Protein AF-0000000067994512 (afdb_homodimer)

Radius of gyration: 26.09 Å; Cα contacts (8 Å, |Δi|>4): 686; chains: 2; bounding box: 95×65×53 Å

Secondary structure (DSSP, 8-state):
----HHHHHHHHHHHHHHHHHHHHHHHHHHS-HHHHHHHH--HHHHHHHTTHIIIIIIHHHHHHHHHHHHHHHHHHHHHHHHHT-SSHHHHHHHHHHHHHHHHS-HHHHHHIIIIIHHHHH-----HHHHHHHHHHHHHHHHHHHHHHHHHHHS-HHHHHHHHHTT--HHHHIIIIIHHHHHHHHHHHHHHHHHHHHHHGGGGGGS---GGG--HHHHHHHHTTSTT-TTHHHHHHHHHHHHHHHHHHHHHHHHHHHHHHHH--/----HHHHHHHHHHHHHHHHHHHHHHHHHHS-HHHHHHHHS-HHHHHHHTTHIIIIIIHHHHHHHHHHHHHHHHHHHHHHHHHT-SSHHHHHHHHHHHHHHHHS-HHHHHHIIIIIHHHHH-----HHHHHHHHHHHHHHHHHHHHHHHHHHHS-HHHHHHHHHTT--HHHHIIIIIHHHHHHHHHHHHHHHHHHHHHHGGGGGGS---GGG--HHHHHHHHTTSTT-TTHHHHHHHHHHHHHHHHHHHHHHHHHHHHHHHH--

Nearest PDB structures (foldseek):
  4ymw-assembly1_C  TM=8.940E-01  e=1.038E-11  Caldanaerobacter subterraneus subsp. tengcongensis MB4
  7cad-assembly1_A  TM=7.098E-01  e=3.291E-05  Mycolicibacterium smegmatis MC2 155
  4jbw-assembly2_I  TM=6.307E-01  e=5.824E-05  Escherichia coli K-12
  3puv-assembly1_G  TM=7.117E-01  e=3.681E-04  Escherichia coli K-12
  2r6g-assembly1_G  TM=6.477E-01  e=7.111E-04  Escherichia coli K-12

Structure (mmCIF, N/CA/C/O backbone):
data_AF-0000000067994512-model_v1
#
loop_
_entity.id
_entity.type
_entity.pdbx_description
1 polymer 'ABC transporter permease'
#
loop_
_atom_site.group_PDB
_atom_site.id
_atom_site.type_symbol
_atom_site.label_atom_id
_atom_site.label_alt_id
_atom_site.label_comp_id
_atom_site.label_asym_id
_atom_site.label_entity_id
_atom_site.label_seq_id
_atom_site.pdbx_PDB_ins_code
_atom_site.Cartn_x
_atom_site.Cartn_y
_atom_site.Cartn_z
_atom_site.occupancy
_atom_site.B_iso_or_equiv
_atom_site.auth_seq_id
_atom_site.auth_comp_id
_atom_site.auth_asym_id
_atom_site.auth_atom_id
_atom_site.pdbx_PDB_model_num
ATOM 1 N N . MET A 1 1 ? -49.166 21.059 10.89 1 45.05 1 MET A N 1
ATOM 2 C CA . MET A 1 1 ? -48.174 21.757 11.703 1 45.05 1 MET A CA 1
ATOM 3 C C . MET A 1 1 ? -46.771 21.563 11.136 1 45.05 1 MET A C 1
ATOM 5 O O . MET A 1 1 ? -46.361 20.435 10.855 1 45.05 1 MET A O 1
ATOM 9 N N . ALA A 1 2 ? -46.282 22.548 10.608 1 60.05 2 ALA A N 1
ATOM 10 C CA . ALA A 1 2 ? -44.949 22.599 10.014 1 60.05 2 ALA A CA 1
ATOM 11 C C . ALA A 1 2 ? -43.896 22.069 10.983 1 60.05 2 ALA A C 1
ATOM 13 O O . ALA A 1 2 ? -43.782 22.555 12.111 1 60.05 2 ALA A O 1
ATOM 14 N N . LEU A 1 3 ? -43.493 20.907 10.89 1 65.19 3 LEU A N 1
ATOM 15 C CA . LEU A 1 3 ? -42.517 20.304 11.791 1 65.19 3 LEU A CA 1
ATOM 16 C C . LEU A 1 3 ? -41.31 21.218 11.975 1 65.19 3 LEU A C 1
ATOM 18 O O . LEU A 1 3 ? -40.855 21.851 11.02 1 65.19 3 LEU A O 1
ATOM 22 N N . SER A 1 4 ? -40.989 21.595 13.183 1 68.87 4 SER A N 1
ATOM 23 C CA . SER A 1 4 ? -39.783 22.361 13.483 1 68.87 4 SER A CA 1
ATOM 24 C C . SER A 1 4 ? -38.541 21.677 12.923 1 68.87 4 SER A C 1
ATOM 26 O O . SER A 1 4 ? -38.571 20.487 12.604 1 68.87 4 SER A O 1
ATOM 28 N N . THR A 1 5 ? -37.577 22.361 12.587 1 73.08 5 THR A N 1
ATOM 29 C CA . THR A 1 5 ? -36.304 21.859 12.082 1 73.08 5 THR A CA 1
ATOM 30 C C . THR A 1 5 ? -35.771 20.74 12.972 1 73.08 5 THR A C 1
ATOM 32 O O . THR A 1 5 ? -35.215 19.757 12.477 1 73.08 5 THR A O 1
ATOM 35 N N . ARG A 1 6 ? -35.996 20.822 14.273 1 74.57 6 ARG A N 1
ATOM 36 C CA . ARG A 1 6 ? -35.551 19.804 15.218 1 74.57 6 ARG A CA 1
ATOM 37 C C . ARG A 1 6 ? -36.361 18.522 15.064 1 74.57 6 ARG A C 1
ATOM 39 O O . ARG A 1 6 ? -35.81 17.421 15.131 1 74.57 6 ARG A O 1
ATOM 46 N N . GLN A 1 7 ? -37.634 18.742 14.876 1 72.23 7 GLN A N 1
ATOM 47 C CA . GLN A 1 7 ? -38.504 17.584 14.703 1 72.23 7 GLN A CA 1
ATOM 48 C C . GLN A 1 7 ? -38.191 16.85 13.403 1 72.23 7 GLN A C 1
ATOM 50 O O . GLN A 1 7 ? -38.178 15.618 13.367 1 72.23 7 GLN A O 1
ATOM 55 N N . LYS A 1 8 ? -37.906 17.593 12.42 1 74.67 8 LYS A N 1
ATOM 56 C CA . LYS A 1 8 ? -37.549 16.998 11.135 1 74.67 8 LYS A CA 1
ATOM 57 C C . LYS A 1 8 ? -36.265 16.181 11.245 1 74.67 8 LYS A C 1
ATOM 59 O O . LYS A 1 8 ? -36.168 15.089 10.683 1 74.67 8 LYS A O 1
ATOM 64 N N . GLN A 1 9 ? -35.331 16.71 12.029 1 76.83 9 GLN A N 1
ATOM 65 C CA . GLN A 1 9 ? -34.071 16.003 12.233 1 76.83 9 GLN A CA 1
ATOM 66 C C . GLN A 1 9 ? -34.282 14.722 13.034 1 76.83 9 GLN A C 1
ATOM 68 O O . GLN A 1 9 ? -33.674 13.691 12.738 1 76.83 9 GLN A O 1
ATOM 73 N N . THR A 1 10 ? -35.158 14.791 13.948 1 78.26 10 THR A N 1
ATOM 74 C CA . THR A 1 10 ? -35.459 13.625 14.77 1 78.26 10 THR A CA 1
ATOM 75 C C . THR A 1 10 ? -36.17 12.553 13.948 1 78.26 10 THR A C 1
ATOM 77 O O . THR A 1 10 ? -35.851 11.367 14.056 1 78.26 10 THR A O 1
ATOM 80 N N . TYR A 1 11 ? -37.083 13.025 13.091 1 79.54 11 TYR A N 1
ATOM 81 C CA . TYR A 1 11 ? -37.801 12.077 12.246 1 79.54 11 TYR A CA 1
ATOM 82 C C . TYR A 1 11 ? -36.871 11.457 11.21 1 79.54 11 TYR A C 1
ATOM 84 O O . TYR A 1 11 ? -36.968 10.263 10.915 1 79.54 11 TYR A O 1
ATOM 92 N N . ALA A 1 12 ? -36.006 12.258 10.771 1 79.65 12 ALA A N 1
ATOM 93 C CA . ALA A 1 12 ? -35.024 11.742 9.821 1 79.65 12 ALA A CA 1
ATOM 94 C C . ALA A 1 12 ? -34.125 10.696 10.475 1 79.65 12 ALA A C 1
ATOM 96 O O . ALA A 1 12 ? -33.8 9.677 9.862 1 79.65 12 ALA A O 1
ATOM 97 N N . ARG A 1 13 ? -33.793 10.897 11.66 1 82.71 13 ARG A N 1
ATOM 98 C CA . ARG A 1 13 ? -32.978 9.941 12.402 1 82.71 13 ARG A CA 1
ATOM 99 C C . ARG A 1 13 ? -33.735 8.638 12.632 1 82.71 13 ARG A C 1
ATOM 101 O O . ARG A 1 13 ? -33.19 7.552 12.425 1 82.71 13 ARG A O 1
ATOM 108 N N . TYR A 1 14 ? -34.943 8.782 12.987 1 84.24 14 TYR A N 1
ATOM 109 C CA . TYR A 1 14 ? -35.744 7.587 13.226 1 84.24 14 TYR A CA 1
ATOM 110 C C . TYR A 1 14 ? -35.97 6.814 11.933 1 84.24 14 TYR A C 1
ATOM 112 O O . TYR A 1 14 ? -35.981 5.581 11.934 1 84.24 14 TYR A O 1
ATOM 120 N N . ALA A 1 15 ? -36.108 7.532 10.858 1 84.17 15 ALA A N 1
ATOM 121 C CA . ALA A 1 15 ? -36.266 6.884 9.558 1 84.17 15 ALA A CA 1
ATOM 122 C C . ALA A 1 15 ? -35.006 6.116 9.172 1 84.17 15 ALA A C 1
ATOM 124 O O . ALA A 1 15 ? -35.087 5.019 8.613 1 84.17 15 ALA A O 1
ATOM 125 N N . GLN A 1 16 ? -33.947 6.625 9.551 1 84.82 16 GLN A N 1
ATOM 126 C CA . GLN A 1 16 ? -32.686 5.959 9.242 1 84.82 16 GLN A CA 1
ATOM 127 C C . GLN A 1 16 ? -32.499 4.709 10.097 1 84.82 16 GLN A C 1
ATOM 129 O O . GLN A 1 16 ? -32.026 3.681 9.609 1 84.82 16 GLN A O 1
ATOM 134 N N . TYR A 1 17 ? -32.884 4.784 11.279 1 86.32 17 TYR A N 1
ATOM 135 C CA . TYR A 1 17 ? -32.846 3.604 12.135 1 86.32 17 TYR A CA 1
ATOM 136 C C . TYR A 1 17 ? -33.779 2.519 11.61 1 86.32 17 TYR A C 1
ATOM 138 O O . TYR A 1 17 ? -33.428 1.337 11.608 1 86.32 17 TYR A O 1
ATOM 146 N N . ALA A 1 18 ? -34.869 3.011 11.174 1 85.33 18 ALA A N 1
ATOM 147 C CA . ALA A 1 18 ? -35.834 2.06 10.629 1 85.33 18 ALA A CA 1
ATOM 148 C C . ALA A 1 18 ? -35.301 1.406 9.357 1 85.33 18 ALA A C 1
ATOM 150 O O . ALA A 1 18 ? -35.442 0.196 9.168 1 85.33 18 ALA A O 1
ATOM 151 N N . LEU A 1 19 ? -34.711 2.174 8.564 1 86.21 19 LEU A N 1
ATOM 152 C CA . LEU A 1 19 ? -34.133 1.646 7.333 1 86.21 19 LEU A CA 1
ATOM 153 C C . LEU A 1 19 ? -33.038 0.63 7.639 1 86.21 19 LEU A C 1
ATOM 155 O O . LEU A 1 19 ? -32.992 -0.441 7.03 1 86.21 19 LEU A O 1
ATOM 159 N N . LEU A 1 20 ? -32.212 0.871 8.539 1 86.41 20 LEU A N 1
ATOM 160 C CA . LEU A 1 20 ? -31.134 -0.034 8.923 1 86.41 20 LEU A CA 1
ATOM 161 C C . LEU A 1 20 ? -31.691 -1.326 9.51 1 86.41 20 LEU A C 1
ATOM 163 O O . LEU A 1 20 ? -31.18 -2.412 9.228 1 86.41 20 LEU A O 1
ATOM 167 N N . ALA A 1 21 ? -32.647 -1.128 10.331 1 85.87 21 ALA A N 1
ATOM 168 C CA . ALA A 1 21 ? -33.273 -2.304 10.93 1 85.87 21 ALA A CA 1
ATOM 169 C C . ALA A 1 21 ? -33.898 -3.197 9.862 1 85.87 21 ALA A C 1
ATOM 171 O O . ALA A 1 21 ? -33.782 -4.423 9.923 1 85.87 21 ALA A O 1
ATOM 172 N N . ILE A 1 22 ? -34.464 -2.571 8.882 1 87.29 22 ILE A N 1
ATOM 173 C CA . ILE A 1 22 ? -35.097 -3.318 7.801 1 87.29 22 ILE A CA 1
ATOM 174 C C . ILE A 1 22 ? -34.03 -4.031 6.972 1 87.29 22 ILE A C 1
ATOM 176 O O . ILE A 1 22 ? -34.171 -5.213 6.652 1 87.29 22 ILE A O 1
ATOM 180 N N . VAL A 1 23 ? -32.984 -3.302 6.679 1 85.52 23 VAL A N 1
ATOM 181 C CA . VAL A 1 23 ? -31.906 -3.892 5.893 1 85.52 23 VAL A CA 1
ATOM 182 C C . VAL A 1 23 ? -31.279 -5.052 6.663 1 85.52 23 VAL A C 1
ATOM 184 O O . VAL A 1 23 ? -31.042 -6.123 6.101 1 85.52 23 VAL A O 1
ATOM 187 N N . ALA A 1 24 ? -31.003 -4.856 7.878 1 84.9 24 ALA A N 1
ATOM 188 C CA . ALA A 1 24 ? -30.431 -5.908 8.715 1 84.9 24 ALA A CA 1
ATOM 189 C C . ALA A 1 24 ? -31.346 -7.127 8.766 1 84.9 24 ALA A C 1
ATOM 191 O O . ALA A 1 24 ? -30.883 -8.264 8.651 1 84.9 24 ALA A O 1
ATOM 192 N N . LEU A 1 25 ? -32.581 -6.841 8.927 1 85.5 25 LEU A N 1
ATOM 193 C CA . LEU A 1 25 ? -33.559 -7.922 8.978 1 85.5 25 LEU A CA 1
ATOM 194 C C . LEU A 1 25 ? -33.592 -8.687 7.66 1 85.5 25 LEU A C 1
ATOM 196 O O . LEU A 1 25 ? -33.647 -9.919 7.653 1 85.5 25 LEU A O 1
ATOM 200 N N . VAL A 1 26 ? -33.552 -7.997 6.598 1 86.08 26 VAL A N 1
ATOM 201 C CA . VAL A 1 26 ? -33.56 -8.633 5.284 1 86.08 26 VAL A CA 1
ATOM 202 C C . VAL A 1 26 ? -32.301 -9.481 5.113 1 86.08 26 VAL A C 1
ATOM 204 O O . VAL A 1 26 ? -32.372 -10.621 4.649 1 86.08 26 VAL A O 1
ATOM 207 N N . VAL A 1 27 ? -31.175 -8.977 5.471 1 83.16 27 VAL A N 1
ATOM 208 C CA . VAL A 1 27 ? -29.92 -9.714 5.357 1 83.16 27 VAL A CA 1
ATOM 209 C C . VAL A 1 27 ? -29.978 -10.97 6.223 1 83.16 27 VAL A C 1
ATOM 211 O O . VAL A 1 27 ? -29.605 -12.057 5.776 1 83.16 27 VAL A O 1
ATOM 214 N N . ILE A 1 28 ? -30.477 -10.816 7.405 1 84.17 28 ILE A N 1
ATOM 215 C CA . ILE A 1 28 ? -30.559 -11.93 8.343 1 84.17 28 ILE A CA 1
ATOM 216 C C . ILE A 1 28 ? -31.512 -12.993 7.799 1 84.17 28 ILE A C 1
ATOM 218 O O . ILE A 1 28 ? -31.239 -14.191 7.904 1 84.17 28 ILE A O 1
ATOM 222 N N . LEU A 1 29 ? -32.519 -12.507 7.124 1 85.84 29 LEU A N 1
ATOM 223 C CA . LEU A 1 29 ? -33.542 -13.428 6.642 1 85.84 29 LEU A CA 1
ATOM 224 C C . LEU A 1 29 ? -33.115 -14.077 5.33 1 85.84 29 LEU A C 1
ATOM 226 O O . LEU A 1 29 ? -33.487 -15.218 5.047 1 85.84 29 LEU A O 1
ATOM 230 N N . VAL A 1 30 ? -32.378 -13.434 4.579 1 85.36 30 VAL A N 1
ATOM 231 C CA . VAL A 1 30 ? -32.048 -13.919 3.243 1 85.36 30 VAL A CA 1
ATOM 232 C C . VAL A 1 30 ? -30.722 -14.676 3.282 1 85.36 30 VAL A C 1
ATOM 234 O O . VAL A 1 30 ? -30.484 -15.567 2.463 1 85.36 30 VAL A O 1
ATOM 237 N N . ALA A 1 31 ? -29.971 -14.384 4.281 1 81.88 31 ALA A N 1
ATOM 238 C CA . ALA A 1 31 ? -28.66 -15.024 4.348 1 81.88 31 ALA A CA 1
ATOM 239 C C . ALA A 1 31 ? -28.789 -16.503 4.703 1 81.88 31 ALA A C 1
ATOM 241 O O . ALA A 1 31 ? -29.602 -16.875 5.553 1 81.88 31 ALA A O 1
ATOM 242 N N . ASP A 1 32 ? -28.184 -17.387 3.897 1 86.5 32 ASP A N 1
ATOM 243 C CA . ASP A 1 32 ? -28.105 -18.809 4.219 1 86.5 32 ASP A CA 1
ATOM 244 C C . ASP A 1 32 ? -27.056 -19.069 5.298 1 86.5 32 ASP A C 1
ATOM 246 O O . ASP A 1 32 ? -25.924 -19.45 4.992 1 86.5 32 ASP A O 1
ATOM 250 N N . TRP A 1 33 ? -27.474 -18.94 6.553 1 86.83 33 TRP A N 1
ATOM 251 C CA . TRP A 1 33 ? -26.586 -18.985 7.711 1 86.83 33 TRP A CA 1
ATOM 252 C C . TRP A 1 33 ? -25.909 -20.347 7.825 1 86.83 33 TRP A C 1
ATOM 254 O O . TRP A 1 33 ? -24.759 -20.441 8.26 1 86.83 33 TRP A O 1
ATOM 264 N N . GLY A 1 34 ? -26.518 -21.367 7.514 1 87.35 34 GLY A N 1
ATOM 265 C CA . GLY A 1 34 ? -25.925 -22.695 7.524 1 87.35 34 GLY A CA 1
ATOM 266 C C . GLY A 1 34 ? -24.743 -22.828 6.583 1 87.35 34 GLY A C 1
ATOM 267 O O . GLY A 1 34 ? -23.666 -23.269 6.989 1 87.35 34 GLY A O 1
ATOM 268 N N . THR A 1 35 ? -25.021 -22.345 5.433 1 87.81 35 THR A N 1
ATOM 269 C CA . THR A 1 35 ? -23.959 -22.394 4.434 1 87.81 35 THR A CA 1
ATOM 270 C C . THR A 1 35 ? -22.792 -21.498 4.841 1 87.81 35 THR A C 1
ATOM 272 O O . THR A 1 35 ? -21.629 -21.875 4.684 1 87.81 35 THR A O 1
ATOM 275 N N . LEU A 1 36 ? -23.081 -20.393 5.345 1 88.7 36 LEU A N 1
ATOM 276 C CA . LEU A 1 36 ? -22.031 -19.479 5.781 1 88.7 36 LEU A CA 1
ATOM 277 C C . LEU A 1 36 ? -21.197 -20.101 6.896 1 88.7 36 LEU A C 1
ATOM 279 O O . LEU A 1 36 ? -19.967 -20.018 6.878 1 88.7 36 LEU A O 1
ATOM 283 N N . ARG A 1 37 ? -21.853 -20.668 7.818 1 90.12 37 ARG A N 1
ATOM 284 C CA . ARG A 1 37 ? -21.148 -21.33 8.91 1 90.12 37 ARG A CA 1
ATOM 285 C C . ARG A 1 37 ? -20.302 -22.489 8.393 1 90.12 37 ARG A C 1
ATOM 287 O O . ARG A 1 37 ? -19.13 -22.618 8.754 1 90.12 37 ARG A O 1
ATOM 294 N N . ASP A 1 38 ? -20.802 -23.231 7.53 1 91.93 38 ASP A N 1
ATOM 295 C CA . ASP A 1 38 ? -20.142 -24.438 7.042 1 91.93 38 ASP A CA 1
ATOM 296 C C . ASP A 1 38 ? -18.985 -24.092 6.109 1 91.93 38 ASP A C 1
ATOM 298 O O . ASP A 1 38 ? -17.954 -24.768 6.112 1 91.93 38 ASP A O 1
ATOM 302 N N . LYS A 1 39 ? -19.158 -22.992 5.441 1 92.62 39 LYS A N 1
ATOM 303 C CA . LYS A 1 39 ? -18.178 -22.716 4.395 1 92.62 39 LYS A CA 1
ATOM 304 C C . LYS A 1 39 ? -17.183 -21.648 4.841 1 92.62 39 LYS A C 1
ATOM 306 O O . LYS A 1 39 ? -16.069 -21.574 4.32 1 92.62 39 LYS A O 1
ATOM 311 N N . ALA A 1 40 ? -17.554 -20.842 5.806 1 93.42 40 ALA A N 1
ATOM 312 C CA . ALA A 1 40 ? -16.67 -19.73 6.147 1 93.42 40 ALA A CA 1
ATOM 313 C C . ALA A 1 40 ? -16.228 -19.808 7.606 1 93.42 40 ALA A C 1
ATOM 315 O O . ALA A 1 40 ? -15.196 -19.244 7.979 1 93.42 40 ALA A O 1
ATOM 316 N N . PHE A 1 41 ? -16.975 -20.543 8.441 1 95.65 41 PHE A N 1
ATOM 317 C CA . PHE A 1 41 ? -16.682 -20.563 9.869 1 95.65 41 PHE A CA 1
ATOM 318 C C . PHE A 1 41 ? -16.827 -21.972 10.432 1 95.65 41 PHE A C 1
ATOM 320 O O . PHE A 1 41 ? -17.436 -22.166 11.486 1 95.65 41 PHE A O 1
ATOM 327 N N . ASN A 1 42 ? -16.276 -22.944 9.716 1 95.98 42 ASN A N 1
ATOM 328 C CA . ASN A 1 42 ? -16.391 -24.339 10.129 1 95.98 42 ASN A CA 1
ATOM 329 C C . ASN A 1 42 ? -15.458 -24.657 11.294 1 95.98 42 ASN A C 1
ATOM 331 O O . ASN A 1 42 ? -14.236 -24.641 11.139 1 95.98 42 ASN A O 1
ATOM 335 N N . PRO A 1 43 ? -16.032 -24.999 12.448 1 95.53 43 PRO A N 1
ATOM 336 C CA . PRO A 1 43 ? -15.207 -25.214 13.639 1 95.53 43 PRO A CA 1
ATOM 337 C C . PRO A 1 43 ? -14.223 -26.371 13.475 1 95.53 43 PRO A C 1
ATOM 339 O O . PRO A 1 43 ? -13.118 -26.328 14.022 1 95.53 43 PRO A O 1
ATOM 342 N N . GLU A 1 44 ? -14.566 -27.387 12.777 1 96.05 44 GLU A N 1
ATOM 343 C CA . GLU A 1 44 ? -13.678 -28.524 12.553 1 96.05 44 GLU A CA 1
ATOM 344 C C . GLU A 1 44 ? -12.458 -28.118 11.73 1 96.05 44 GLU A C 1
ATOM 346 O O . GLU A 1 44 ? -11.335 -28.524 12.034 1 96.05 44 GLU A O 1
ATOM 351 N N . ILE A 1 45 ? -12.728 -27.328 10.742 1 96.2 45 ILE A N 1
ATOM 352 C CA . ILE A 1 45 ? -11.649 -26.861 9.879 1 96.2 45 ILE A CA 1
ATOM 353 C C . ILE A 1 45 ? -10.756 -25.89 10.648 1 96.2 45 ILE A C 1
ATOM 355 O O . ILE A 1 45 ? -9.534 -25.897 10.482 1 96.2 45 ILE A O 1
ATOM 359 N N . ILE A 1 46 ? -11.397 -25.056 11.484 1 97.34 46 ILE A N 1
ATOM 360 C CA . ILE A 1 46 ? -10.622 -24.151 12.326 1 97.34 46 ILE A CA 1
ATOM 361 C C . ILE A 1 46 ? -9.66 -24.954 13.198 1 97.34 46 ILE A C 1
ATOM 363 O O . ILE A 1 46 ? -8.473 -24.632 13.282 1 97.34 46 ILE A O 1
ATOM 367 N N . ALA A 1 47 ? -10.129 -25.975 13.794 1 97.08 47 ALA A N 1
ATOM 368 C CA . ALA A 1 47 ? -9.317 -26.802 14.684 1 97.08 47 ALA A CA 1
ATOM 369 C C . ALA A 1 47 ? -8.161 -27.45 13.927 1 97.08 47 ALA A C 1
ATOM 371 O O . ALA A 1 47 ? -7.067 -27.611 14.472 1 97.08 47 ALA A O 1
ATOM 372 N N . GLN A 1 48 ? -8.351 -27.779 12.686 1 96.09 48 GLN A N 1
ATOM 373 C CA . GLN A 1 48 ? -7.35 -28.444 11.86 1 96.09 48 GLN A CA 1
ATOM 374 C C . GLN A 1 48 ? -6.204 -27.497 11.514 1 96.09 48 GLN A C 1
ATOM 376 O O . GLN A 1 48 ? -5.12 -27.941 11.129 1 96.09 48 GLN A O 1
ATOM 381 N N . GLN A 1 49 ? -6.446 -26.192 11.601 1 96.65 49 GLN A N 1
ATOM 382 C CA . GLN A 1 49 ? -5.417 -25.218 11.252 1 96.65 49 GLN A CA 1
ATOM 383 C C . GLN A 1 49 ? -4.432 -25.023 12.401 1 96.65 49 GLN A C 1
ATOM 385 O O . GLN A 1 49 ? -3.345 -24.474 12.208 1 96.65 49 GLN A O 1
ATOM 390 N N . PHE A 1 50 ? -4.879 -25.466 13.636 1 97.29 50 PHE A N 1
ATOM 391 C CA . PHE A 1 50 ? -4.037 -25.284 14.813 1 97.29 50 PHE A CA 1
ATOM 392 C C . PHE A 1 50 ? -3.187 -26.523 15.067 1 97.29 50 PHE A C 1
ATOM 394 O O . PHE A 1 50 ? -3.607 -27.643 14.77 1 97.29 50 PHE A O 1
ATOM 401 N N . PRO A 1 51 ? -1.969 -26.262 15.561 1 97.67 51 PRO A N 1
ATOM 402 C CA . PRO A 1 51 ? -1.348 -25.005 15.986 1 97.67 51 PRO A CA 1
ATOM 403 C C . PRO A 1 51 ? -0.543 -24.338 14.872 1 97.67 51 PRO A C 1
ATOM 405 O O . PRO A 1 51 ? 0.075 -23.294 15.093 1 97.67 51 PRO A O 1
ATOM 408 N N . ASN A 1 52 ? -0.532 -24.908 13.697 1 97.91 52 ASN A N 1
ATOM 409 C CA . ASN A 1 52 ? 0.367 -24.514 12.617 1 97.91 52 ASN A CA 1
ATOM 410 C C . ASN A 1 52 ? 0.094 -23.086 12.154 1 97.91 52 ASN A C 1
ATOM 412 O O . ASN A 1 52 ? 1.01 -22.381 11.729 1 97.91 52 ASN A O 1
ATOM 416 N N . ILE A 1 53 ? -1.127 -22.659 12.283 1 98.37 53 ILE A N 1
ATOM 417 C CA . ILE A 1 53 ? -1.428 -21.307 11.826 1 98.37 53 ILE A CA 1
ATOM 418 C C . ILE A 1 53 ? -0.674 -20.293 12.684 1 98.37 53 ILE A C 1
ATOM 420 O O . ILE A 1 53 ? -0.27 -19.235 12.195 1 98.37 53 ILE A O 1
ATOM 424 N N . ILE A 1 54 ? -0.484 -20.625 13.917 1 98.49 54 ILE A N 1
ATOM 425 C CA . ILE A 1 54 ? 0.225 -19.729 14.824 1 98.49 54 ILE A CA 1
ATOM 426 C C . ILE A 1 54 ? 1.724 -20.013 14.763 1 98.49 54 ILE A C 1
ATOM 428 O O . ILE A 1 54 ? 2.523 -19.111 14.499 1 98.49 54 ILE A O 1
ATOM 432 N N . THR A 1 55 ? 2.127 -21.261 14.879 1 98.31 55 THR A N 1
ATOM 433 C CA . THR A 1 55 ? 3.523 -21.627 15.09 1 98.31 55 THR A CA 1
ATOM 434 C C . THR A 1 55 ? 4.308 -21.543 13.784 1 98.31 55 THR A C 1
ATOM 436 O O . THR A 1 55 ? 5.535 -21.421 13.798 1 98.31 55 THR A O 1
ATOM 439 N N . VAL A 1 56 ? 3.648 -21.593 12.682 1 98.38 56 VAL A N 1
ATOM 440 C CA . VAL A 1 56 ? 4.344 -21.561 11.4 1 98.38 56 VAL A CA 1
ATOM 441 C C . VAL A 1 56 ? 3.965 -20.293 10.638 1 98.38 56 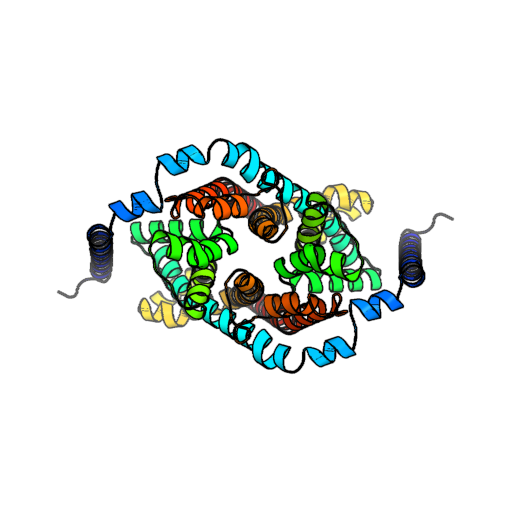VAL A C 1
ATOM 443 O O . VAL A 1 56 ? 4.792 -19.395 10.466 1 98.38 56 VAL A O 1
ATOM 446 N N . ALA A 1 57 ? 2.679 -20.164 10.321 1 98.6 57 ALA A N 1
ATOM 447 C CA . ALA A 1 57 ? 2.237 -19.11 9.41 1 98.6 57 ALA A CA 1
ATOM 448 C C . ALA A 1 57 ? 2.385 -17.734 10.052 1 98.6 57 ALA A C 1
ATOM 450 O O . ALA A 1 57 ? 3.003 -16.836 9.475 1 98.6 57 ALA A O 1
ATOM 451 N N . LEU A 1 58 ? 1.798 -17.574 11.247 1 98.79 58 LEU A N 1
ATOM 452 C CA . LEU A 1 58 ? 1.891 -16.288 11.929 1 98.79 58 LEU A CA 1
ATOM 453 C C . LEU A 1 58 ? 3.34 -15.958 12.273 1 98.79 58 LEU A C 1
ATOM 455 O O . LEU A 1 58 ? 3.783 -14.823 12.089 1 98.79 58 LEU A O 1
ATOM 459 N N . LYS A 1 59 ? 4.044 -16.918 12.756 1 98.6 59 LYS A N 1
ATOM 460 C CA . LYS A 1 59 ? 5.46 -16.756 13.075 1 98.6 59 LYS A CA 1
ATOM 461 C C . LYS A 1 59 ? 6.25 -16.297 11.853 1 98.6 59 LYS A C 1
ATOM 463 O O . LYS A 1 59 ? 7.009 -15.328 11.926 1 98.6 59 LYS A O 1
ATOM 468 N N . ASN A 1 60 ? 6.131 -16.947 10.752 1 98.57 60 ASN A N 1
ATOM 469 C CA . ASN A 1 60 ? 6.859 -16.596 9.536 1 98.57 60 ASN A CA 1
ATOM 470 C C . ASN A 1 60 ? 6.461 -15.215 9.024 1 98.57 60 ASN A C 1
ATOM 472 O O . ASN A 1 60 ? 7.294 -14.486 8.482 1 98.57 60 ASN A O 1
ATOM 476 N N . THR A 1 61 ? 5.176 -14.872 9.183 1 98.8 61 THR A N 1
ATOM 477 C CA . THR A 1 61 ? 4.731 -13.534 8.811 1 98.8 61 THR A CA 1
ATOM 478 C C . THR A 1 61 ? 5.498 -12.472 9.593 1 98.8 61 THR A C 1
ATOM 480 O O . THR A 1 61 ? 5.973 -11.491 9.016 1 98.8 61 THR A O 1
ATOM 483 N N . LEU A 1 62 ? 5.66 -12.684 10.864 1 98.78 62 LEU A N 1
ATOM 484 C CA . LEU A 1 62 ? 6.394 -11.75 11.709 1 98.78 62 LEU A CA 1
ATOM 485 C C . LEU A 1 62 ? 7.873 -11.727 11.338 1 98.78 62 LEU A C 1
ATOM 487 O O . LEU A 1 62 ? 8.494 -10.662 11.31 1 98.78 62 LEU A O 1
ATOM 491 N N . ILE A 1 63 ? 8.441 -12.864 11.031 1 98.69 63 ILE A N 1
ATOM 492 C CA . ILE A 1 63 ? 9.85 -12.965 10.667 1 98.69 63 ILE A CA 1
ATOM 493 C C . ILE A 1 63 ? 10.099 -12.22 9.357 1 98.69 63 ILE A C 1
ATOM 495 O O . ILE A 1 63 ? 11.032 -11.42 9.258 1 98.69 63 ILE A O 1
ATOM 499 N N . TYR A 1 64 ? 9.288 -12.489 8.353 1 98.67 64 TYR A N 1
ATOM 500 C CA . TYR A 1 64 ? 9.451 -11.842 7.056 1 98.67 64 TYR A CA 1
ATOM 501 C C . TYR A 1 64 ? 9.279 -10.332 7.173 1 98.67 64 TYR A C 1
ATOM 503 O O . TYR A 1 64 ? 10.013 -9.567 6.543 1 98.67 64 TYR A O 1
ATOM 511 N N . THR A 1 65 ? 8.311 -9.901 7.975 1 98.77 65 THR A N 1
ATOM 512 C CA . THR A 1 65 ? 8.107 -8.478 8.223 1 98.77 65 THR A CA 1
ATOM 513 C C . THR A 1 65 ? 9.34 -7.861 8.877 1 98.77 65 THR A C 1
ATOM 515 O O . THR A 1 65 ? 9.798 -6.793 8.465 1 98.77 65 THR A O 1
ATOM 518 N N . ALA A 1 66 ? 9.863 -8.55 9.844 1 98.72 66 ALA A N 1
ATOM 519 C CA . ALA A 1 66 ? 11.035 -8.061 10.566 1 98.72 66 ALA A CA 1
ATOM 520 C C . ALA A 1 66 ? 12.246 -7.964 9.642 1 98.72 66 ALA A C 1
ATOM 522 O O . ALA A 1 66 ? 13.019 -7.006 9.72 1 98.72 66 ALA A O 1
ATOM 523 N N . LEU A 1 67 ? 12.435 -8.922 8.813 1 98.63 67 LEU A N 1
ATOM 524 C CA . LEU A 1 67 ? 13.549 -8.925 7.871 1 98.63 67 LEU A CA 1
ATOM 525 C C . LEU A 1 67 ? 13.432 -7.765 6.887 1 98.63 67 LEU A C 1
ATOM 527 O O . LEU A 1 67 ? 14.406 -7.048 6.648 1 98.63 67 LEU A O 1
ATOM 531 N N . GLY A 1 68 ? 12.252 -7.622 6.325 1 98.59 68 GLY A N 1
ATOM 532 C CA . GLY A 1 68 ? 12.022 -6.495 5.434 1 98.59 68 GLY A CA 1
ATOM 533 C C . GLY A 1 68 ? 12.222 -5.151 6.109 1 98.59 68 GLY A C 1
ATOM 534 O O . GLY A 1 68 ? 12.811 -4.239 5.525 1 98.59 68 GLY A O 1
ATOM 535 N N . PHE A 1 69 ? 11.74 -5.085 7.335 1 98.75 69 PHE A N 1
ATOM 536 C CA . PHE A 1 69 ? 11.851 -3.83 8.07 1 98.75 69 PHE A CA 1
ATOM 537 C C . PHE A 1 69 ? 13.307 -3.523 8.399 1 98.75 69 PHE A C 1
ATOM 539 O O . PHE A 1 69 ? 13.732 -2.367 8.339 1 98.75 69 PHE A O 1
ATOM 546 N N . ALA A 1 70 ? 14.027 -4.536 8.786 1 98.68 70 ALA A N 1
ATOM 547 C CA . ALA A 1 70 ? 15.435 -4.346 9.124 1 98.68 70 ALA A CA 1
ATOM 548 C C . ALA A 1 70 ? 16.213 -3.782 7.939 1 98.68 70 ALA A C 1
ATOM 550 O O . ALA A 1 70 ? 16.931 -2.789 8.075 1 98.68 70 ALA A O 1
ATOM 551 N N . LEU A 1 71 ? 16.06 -4.355 6.821 1 98.69 71 LEU A N 1
ATOM 552 C CA . LEU A 1 71 ? 16.731 -3.843 5.632 1 98.69 71 LEU A CA 1
ATOM 553 C C . LEU A 1 71 ? 16.148 -2.497 5.216 1 98.69 71 LEU A C 1
ATOM 555 O O . LEU A 1 71 ? 16.884 -1.598 4.802 1 98.69 71 LEU A O 1
ATOM 559 N N . GLY A 1 72 ? 14.847 -2.396 5.279 1 98.71 72 GLY A N 1
ATOM 560 C CA . GLY A 1 72 ? 14.2 -1.135 4.955 1 98.71 72 GLY A CA 1
ATOM 561 C C . GLY A 1 72 ? 14.679 0.02 5.814 1 98.71 72 GLY A C 1
ATOM 562 O O . GLY A 1 72 ? 14.942 1.112 5.306 1 98.71 72 GLY A O 1
ATOM 563 N N . LEU A 1 73 ? 14.761 -0.229 7.068 1 98.51 73 LEU A N 1
ATOM 564 C CA . LEU A 1 73 ? 15.194 0.812 7.993 1 98.51 73 LEU A CA 1
ATOM 565 C C . LEU A 1 73 ? 16.65 1.193 7.741 1 98.51 73 LEU A C 1
ATOM 567 O O . LEU A 1 73 ? 16.982 2.378 7.665 1 98.51 73 LEU A O 1
ATOM 571 N N . THR A 1 74 ? 17.521 0.186 7.586 1 98.37 74 THR A N 1
ATOM 572 C CA . THR A 1 74 ? 18.935 0.443 7.339 1 98.37 74 THR A CA 1
ATOM 573 C C . THR A 1 74 ? 19.129 1.168 6.01 1 98.37 74 THR A C 1
ATOM 575 O O . THR A 1 74 ? 19.838 2.174 5.944 1 98.37 74 THR A O 1
ATOM 578 N N . GLY A 1 75 ? 18.481 0.678 4.988 1 98.37 75 GLY A N 1
ATOM 579 C CA . GLY A 1 75 ? 18.545 1.347 3.698 1 98.37 75 GLY A CA 1
ATOM 580 C C . GLY A 1 75 ? 17.898 2.719 3.704 1 98.37 75 GLY A C 1
ATOM 581 O O . GLY A 1 75 ? 18.391 3.647 3.06 1 98.37 75 GLY A O 1
ATOM 582 N N . GLY A 1 76 ? 16.77 2.832 4.442 1 98.53 76 GLY A N 1
ATOM 583 C CA . GLY A 1 76 ? 16.083 4.109 4.553 1 98.53 76 GLY A CA 1
ATOM 584 C C . GLY A 1 76 ? 16.929 5.188 5.201 1 98.53 76 GLY A C 1
ATOM 585 O O . GLY A 1 76 ? 16.896 6.346 4.782 1 98.53 76 GLY A O 1
ATOM 586 N N . VAL A 1 77 ? 17.687 4.83 6.186 1 96.92 77 VAL A N 1
ATOM 587 C CA . VAL A 1 77 ? 18.571 5.778 6.855 1 96.92 77 VAL A CA 1
ATOM 588 C C . VAL A 1 77 ? 19.636 6.271 5.877 1 96.92 77 VAL A C 1
ATOM 590 O O . VAL A 1 77 ? 19.884 7.475 5.775 1 96.92 77 VAL A O 1
ATOM 593 N N . VAL A 1 78 ? 20.207 5.362 5.128 1 96.28 78 VAL A N 1
ATOM 594 C CA . VAL A 1 78 ? 21.236 5.714 4.155 1 96.28 78 VAL A CA 1
ATOM 595 C C . VAL A 1 78 ? 20.654 6.656 3.104 1 96.28 78 VAL A C 1
ATOM 597 O O . VAL A 1 78 ? 21.243 7.697 2.8 1 96.28 78 VAL A O 1
ATOM 600 N N . LEU A 1 79 ? 19.489 6.384 2.621 1 97.69 79 LEU A N 1
ATOM 601 C CA . LEU A 1 79 ? 18.857 7.195 1.586 1 97.69 79 LEU A CA 1
ATOM 602 C C . LEU A 1 79 ? 18.489 8.573 2.125 1 97.69 79 LEU A C 1
ATOM 604 O O . LEU A 1 79 ? 18.649 9.579 1.429 1 97.69 79 LEU A O 1
ATOM 608 N N . ALA A 1 80 ? 17.999 8.59 3.35 1 96.92 80 ALA A N 1
ATOM 609 C CA . ALA A 1 80 ? 17.64 9.868 3.959 1 96.92 80 ALA A CA 1
ATOM 610 C C . ALA A 1 80 ? 18.863 10.771 4.099 1 96.92 80 ALA A C 1
ATOM 612 O O . ALA A 1 80 ? 18.796 11.967 3.805 1 96.92 80 ALA A O 1
ATOM 613 N N . LEU A 1 81 ? 19.986 10.208 4.539 1 91.82 81 LEU A N 1
ATOM 614 C CA . LEU A 1 81 ? 21.219 10.974 4.689 1 91.82 81 LEU A CA 1
ATOM 615 C C . LEU A 1 81 ? 21.728 11.456 3.335 1 91.82 81 LEU A C 1
ATOM 617 O O . LEU A 1 81 ? 22.245 12.57 3.222 1 91.82 81 LEU A O 1
ATOM 621 N N . MET A 1 82 ? 21.566 10.633 2.342 1 94.02 82 MET A N 1
ATOM 622 C CA . MET A 1 82 ? 21.965 11.033 0.996 1 94.02 82 MET A CA 1
ATOM 623 C C . MET A 1 82 ? 21.106 12.189 0.494 1 94.02 82 MET A C 1
ATOM 625 O O . MET A 1 82 ? 21.609 13.102 -0.163 1 94.02 82 MET A O 1
ATOM 629 N N . LYS A 1 83 ? 19.904 12.166 0.854 1 94.8 83 LYS A N 1
ATOM 630 C CA . LYS A 1 83 ? 18.972 13.187 0.384 1 94.8 83 LYS A CA 1
ATOM 631 C C . LYS A 1 83 ? 19.308 14.553 0.977 1 94.8 83 LYS A C 1
ATOM 633 O O . LYS A 1 83 ? 19.03 15.586 0.365 1 94.8 83 LYS A O 1
ATOM 638 N N . ILE A 1 84 ? 19.867 14.63 2.148 1 88.7 84 ILE A N 1
ATOM 639 C CA . ILE A 1 84 ? 20.129 15.914 2.789 1 88.7 84 ILE A CA 1
ATOM 640 C C . ILE A 1 84 ? 21.603 16.279 2.629 1 88.7 84 ILE A C 1
ATOM 642 O O . ILE A 1 84 ? 22.064 17.282 3.18 1 88.7 84 ILE A O 1
ATOM 646 N N . SER A 1 85 ? 22.351 15.48 1.887 1 87.89 85 SER A N 1
ATOM 647 C CA . SER A 1 85 ? 23.774 15.711 1.659 1 87.89 85 SER A CA 1
ATOM 648 C C . SER A 1 85 ? 24.004 16.969 0.829 1 87.89 85 SER A C 1
ATOM 650 O O . SER A 1 85 ? 23.161 17.342 0.01 1 87.89 85 SER A O 1
ATOM 652 N N . SER A 1 86 ? 25.146 17.646 1.051 1 87.82 86 SER A N 1
ATOM 653 C CA . SER A 1 86 ? 25.534 18.812 0.265 1 87.82 86 SER A CA 1
ATOM 654 C C . SER A 1 86 ? 26.068 18.404 -1.104 1 87.82 86 SER A C 1
ATOM 656 O O . SER A 1 86 ? 26.243 19.249 -1.985 1 87.82 86 SER A O 1
ATOM 658 N N . VAL A 1 87 ? 26.29 17.128 -1.275 1 90.15 87 VAL A N 1
ATOM 659 C CA . VAL A 1 87 ? 26.844 16.599 -2.517 1 90.15 87 VAL A CA 1
ATOM 660 C C . VAL A 1 87 ? 25.711 16.219 -3.468 1 90.15 87 VAL A C 1
ATOM 662 O O . VAL A 1 87 ? 24.947 15.291 -3.193 1 90.15 87 VAL A O 1
ATOM 665 N N . ALA A 1 88 ? 25.646 16.757 -4.566 1 92.61 88 ALA A N 1
ATOM 666 C CA . ALA A 1 88 ? 24.525 16.662 -5.498 1 92.61 88 ALA A CA 1
ATOM 667 C C . ALA A 1 88 ? 24.348 15.232 -5.999 1 92.61 88 ALA A C 1
ATOM 669 O O . ALA A 1 88 ? 23.227 14.721 -6.054 1 92.61 88 ALA A O 1
ATOM 670 N N . PRO A 1 89 ? 25.402 14.547 -6.363 1 93.43 89 PRO A N 1
ATOM 671 C CA . PRO A 1 89 ? 25.213 13.192 -6.884 1 93.43 89 PRO A CA 1
ATOM 672 C C . PRO A 1 89 ? 24.532 12.263 -5.882 1 93.43 89 PRO A C 1
ATOM 674 O O . PRO A 1 89 ? 23.773 11.373 -6.275 1 93.43 89 PRO A O 1
ATOM 677 N N . TYR A 1 90 ? 24.799 12.457 -4.593 1 94.02 90 TYR A N 1
ATOM 678 C CA . TYR A 1 90 ? 24.122 11.655 -3.58 1 94.02 90 TYR A CA 1
ATOM 679 C C . TYR A 1 90 ? 22.621 11.919 -3.589 1 94.02 90 TYR A C 1
ATOM 681 O O . TYR A 1 90 ? 21.82 10.983 -3.527 1 94.02 90 TYR A O 1
ATOM 689 N N . ARG A 1 91 ? 22.274 13.095 -3.739 1 95.84 91 ARG A N 1
ATOM 690 C CA . ARG A 1 91 ? 20.862 13.464 -3.763 1 95.84 91 ARG A CA 1
ATOM 691 C C . ARG A 1 91 ? 20.165 12.881 -4.987 1 95.84 91 ARG A C 1
ATOM 693 O O . ARG A 1 91 ? 19.047 12.371 -4.887 1 95.84 91 ARG A O 1
ATOM 700 N N . TRP A 1 92 ? 20.902 12.956 -6.058 1 96.04 92 TRP A N 1
ATOM 701 C CA . TRP A 1 92 ? 20.314 12.47 -7.303 1 96.04 92 TRP A CA 1
ATOM 702 C C . TRP A 1 92 ? 20.126 10.958 -7.262 1 96.04 92 TRP A C 1
ATOM 704 O O . TRP A 1 92 ? 19.103 10.441 -7.718 1 96.04 92 TRP A O 1
ATOM 714 N N . LEU A 1 93 ? 21.048 10.242 -6.74 1 95.58 93 LEU A N 1
ATOM 715 C CA . LEU A 1 93 ? 20.972 8.788 -6.658 1 95.58 93 LEU A CA 1
ATOM 716 C C . LEU A 1 93 ? 19.855 8.354 -5.715 1 95.58 93 LEU A C 1
ATOM 718 O O . LEU A 1 93 ? 19.108 7.421 -6.019 1 95.58 93 LEU A O 1
ATOM 722 N N . ALA A 1 94 ? 19.771 9.053 -4.61 1 97.3 94 ALA A N 1
ATOM 723 C CA . ALA A 1 94 ? 18.71 8.748 -3.654 1 97.3 94 ALA A CA 1
ATOM 724 C C . ALA A 1 94 ? 17.334 9.01 -4.26 1 97.3 94 ALA A C 1
ATOM 726 O O . ALA A 1 94 ? 16.414 8.205 -4.098 1 97.3 94 ALA A O 1
ATOM 727 N N . SER A 1 95 ? 17.258 10.058 -4.994 1 97.14 95 SER A N 1
ATOM 728 C CA . SER A 1 95 ? 15.989 10.4 -5.629 1 97.14 95 SER A CA 1
ATOM 729 C C . SER A 1 95 ? 15.592 9.357 -6.668 1 97.14 95 SER A C 1
ATOM 731 O O . SER A 1 95 ? 14.424 8.974 -6.756 1 97.14 95 SER A O 1
ATOM 733 N N . LEU A 1 96 ? 16.543 8.947 -7.403 1 97.07 96 LEU A N 1
ATOM 734 C CA . LEU A 1 96 ? 16.285 7.938 -8.425 1 97.07 96 LEU A CA 1
ATOM 735 C C . LEU A 1 96 ? 15.819 6.631 -7.792 1 97.07 96 LEU A C 1
ATOM 737 O O . LEU A 1 96 ? 14.847 6.027 -8.251 1 97.07 96 LEU A O 1
ATOM 741 N N . TYR A 1 97 ? 16.543 6.223 -6.789 1 97.85 97 TYR A N 1
ATOM 742 C CA . TYR A 1 97 ? 16.172 5.004 -6.079 1 97.85 97 TYR A CA 1
ATOM 743 C C . TYR A 1 97 ? 14.756 5.106 -5.524 1 97.85 97 TYR A C 1
ATOM 745 O O . TYR A 1 97 ? 13.944 4.196 -5.707 1 97.85 97 TYR A O 1
ATOM 753 N N . ILE A 1 98 ? 14.454 6.182 -4.843 1 97.97 98 ILE A N 1
ATOM 754 C CA . ILE A 1 98 ? 13.182 6.375 -4.157 1 97.97 98 ILE A CA 1
ATOM 755 C C . ILE A 1 98 ? 12.048 6.429 -5.178 1 97.97 98 ILE A C 1
ATOM 757 O O . ILE A 1 98 ? 11.022 5.764 -5.012 1 97.97 98 ILE A O 1
ATOM 761 N N . GLU A 1 99 ? 12.271 7.13 -6.268 1 96.68 99 GLU A N 1
ATOM 762 C CA . GLU A 1 99 ? 11.24 7.238 -7.296 1 96.68 99 GLU A CA 1
ATOM 763 C C . GLU A 1 99 ? 10.993 5.894 -7.975 1 96.68 99 GLU A C 1
ATOM 765 O O . GLU A 1 99 ? 9.852 5.553 -8.292 1 96.68 99 GLU A O 1
ATOM 770 N N . LEU A 1 100 ? 12.009 5.163 -8.129 1 98 100 LEU A N 1
ATOM 771 C CA . LEU A 1 100 ? 11.905 3.862 -8.78 1 98 100 LEU A CA 1
ATOM 772 C C . LEU A 1 100 ? 11.107 2.886 -7.922 1 98 100 LEU A C 1
ATOM 774 O O . LEU A 1 100 ? 10.09 2.349 -8.367 1 98 100 LEU A O 1
ATOM 778 N N . PHE A 1 101 ? 11.462 2.76 -6.674 1 98.34 101 PHE A N 1
ATOM 779 C CA . PHE A 1 101 ? 10.896 1.699 -5.85 1 98.34 101 PHE A CA 1
ATOM 780 C C . PHE A 1 101 ? 9.549 2.119 -5.274 1 98.34 101 PHE A C 1
ATOM 782 O O . PHE A 1 101 ? 8.719 1.271 -4.941 1 98.34 101 PHE A O 1
ATOM 789 N N . ARG A 1 102 ? 9.29 3.39 -5.161 1 97.09 102 ARG A N 1
ATOM 790 C CA . ARG A 1 102 ? 7.965 3.839 -4.745 1 97.09 102 ARG A CA 1
ATOM 791 C C . ARG A 1 102 ? 6.99 3.83 -5.918 1 97.09 102 ARG A C 1
ATOM 793 O O . ARG A 1 102 ? 5.775 3.894 -5.722 1 97.09 102 ARG A O 1
ATOM 800 N N . GLY A 1 103 ? 7.59 3.792 -7.133 1 97.62 103 GLY A N 1
ATOM 801 C CA . GLY A 1 103 ? 6.742 3.813 -8.314 1 97.62 103 GLY A CA 1
ATOM 802 C C . GLY A 1 103 ? 6.402 2.428 -8.83 1 97.62 103 GLY A C 1
ATOM 803 O O . GLY A 1 103 ? 5.495 2.27 -9.649 1 97.62 103 GLY A O 1
ATOM 804 N N . LEU A 1 104 ? 7.046 1.386 -8.314 1 98.46 104 LEU A N 1
ATOM 805 C CA . LEU A 1 104 ? 6.861 0.011 -8.766 1 98.46 104 LEU A CA 1
ATOM 806 C C . LEU A 1 104 ? 5.972 -0.764 -7.799 1 98.46 104 LEU A C 1
ATOM 808 O O . LEU A 1 104 ? 6.033 -0.551 -6.586 1 98.46 104 LEU A O 1
ATOM 812 N N . PRO A 1 105 ? 5.146 -1.658 -8.324 1 98.18 105 PRO A N 1
ATOM 813 C CA . PRO A 1 105 ? 4.486 -2.596 -7.413 1 98.18 105 PRO A CA 1
ATOM 814 C C . PRO A 1 105 ? 5.473 -3.502 -6.681 1 98.18 105 PRO A C 1
ATOM 816 O O . PRO A 1 105 ? 6.424 -4.003 -7.287 1 98.18 105 PRO A O 1
ATOM 819 N N . ALA A 1 106 ? 5.253 -3.711 -5.441 1 98.02 106 ALA A N 1
ATOM 820 C CA . ALA A 1 106 ? 6.097 -4.63 -4.681 1 98.02 106 ALA A CA 1
ATOM 821 C C . ALA A 1 106 ? 6.098 -6.02 -5.311 1 98.02 106 ALA A C 1
ATOM 823 O O . ALA A 1 106 ? 7.112 -6.721 -5.281 1 98.02 106 ALA A O 1
ATOM 824 N N . LEU A 1 107 ? 4.951 -6.406 -5.881 1 98.05 107 LEU A N 1
ATOM 825 C CA . LEU A 1 107 ? 4.839 -7.723 -6.5 1 98.05 107 LEU A CA 1
ATOM 826 C C . LEU A 1 107 ? 5.843 -7.876 -7.637 1 98.05 107 LEU A C 1
ATOM 828 O O . LEU A 1 107 ? 6.415 -8.952 -7.825 1 98.05 107 LEU A O 1
ATOM 832 N N . LEU A 1 108 ? 6.041 -6.817 -8.391 1 97.87 108 LEU A N 1
ATOM 833 C CA . LEU A 1 108 ? 6.997 -6.855 -9.492 1 97.87 108 LEU A CA 1
ATOM 834 C C . LEU A 1 108 ? 8.409 -7.114 -8.976 1 97.87 108 LEU A C 1
ATOM 836 O O . LEU A 1 108 ? 9.176 -7.852 -9.599 1 97.87 108 LEU A O 1
ATOM 840 N N . VAL A 1 109 ? 8.737 -6.565 -7.867 1 97.87 109 VAL A N 1
ATOM 841 C CA . VAL A 1 109 ? 10.05 -6.744 -7.256 1 97.87 109 VAL A CA 1
ATOM 842 C C . VAL A 1 109 ? 10.197 -8.18 -6.758 1 97.87 109 VAL A C 1
ATOM 844 O O . VAL A 1 109 ? 11.257 -8.791 -6.911 1 97.87 109 VAL A O 1
ATOM 847 N N . PHE A 1 110 ? 9.149 -8.729 -6.23 1 97.29 110 PHE A N 1
ATOM 848 C CA . PHE A 1 110 ? 9.157 -10.121 -5.799 1 97.29 110 PHE A CA 1
ATOM 849 C C . PHE A 1 110 ? 9.374 -11.054 -6.984 1 97.29 110 PHE A C 1
ATOM 851 O O . PHE A 1 110 ? 10.112 -12.036 -6.882 1 97.29 110 PHE A O 1
ATOM 858 N N . ILE A 1 111 ? 8.728 -10.774 -8.073 1 96.62 111 ILE A N 1
ATOM 859 C CA . ILE A 1 111 ? 8.884 -11.602 -9.264 1 96.62 111 ILE A CA 1
ATOM 860 C C . ILE A 1 111 ? 10.314 -11.49 -9.788 1 96.62 111 ILE A C 1
ATOM 862 O O . ILE A 1 111 ? 10.903 -12.484 -10.219 1 96.62 111 ILE A O 1
ATOM 866 N N . ALA A 1 112 ? 10.867 -10.302 -9.744 1 96.56 112 ALA A N 1
ATOM 867 C CA . ALA A 1 112 ? 12.244 -10.106 -10.192 1 96.56 112 ALA A CA 1
ATOM 868 C C . ALA A 1 112 ? 13.212 -10.962 -9.38 1 96.56 112 ALA A C 1
ATOM 870 O O . ALA A 1 112 ? 14.027 -11.694 -9.946 1 96.56 112 ALA A O 1
ATOM 871 N N . PHE A 1 113 ? 13.094 -10.973 -8.134 1 95.9 113 PHE A N 1
ATOM 872 C CA . PHE A 1 113 ? 14.039 -11.671 -7.271 1 95.9 113 PHE A CA 1
ATOM 873 C C . PHE A 1 113 ? 13.71 -13.157 -7.199 1 95.9 113 PHE A C 1
ATOM 875 O O . PHE A 1 113 ? 14.605 -13.99 -7.042 1 95.9 113 PHE A O 1
ATOM 882 N N . GLY A 1 114 ? 12.475 -13.469 -7.289 1 93.55 114 GLY A N 1
ATOM 883 C CA . GLY A 1 114 ? 12.057 -14.855 -7.157 1 93.55 114 GLY A CA 1
ATOM 884 C C . GLY A 1 114 ? 12.224 -15.652 -8.437 1 93.55 114 GLY A C 1
ATOM 885 O O . GLY A 1 114 ? 12.479 -16.858 -8.395 1 93.55 114 GLY A O 1
ATOM 886 N N . TYR A 1 115 ? 12.082 -14.996 -9.576 1 92.63 115 TYR A N 1
ATOM 887 C CA . TYR A 1 115 ? 12.085 -15.703 -10.852 1 92.63 115 TYR A CA 1
ATOM 888 C C . TYR A 1 115 ? 13.032 -15.037 -11.843 1 92.63 115 TYR A C 1
ATOM 890 O O . TYR A 1 115 ? 13.901 -15.695 -12.419 1 92.63 115 TYR A O 1
ATOM 898 N N . GLY A 1 116 ? 12.963 -13.753 -11.982 1 92.84 116 GLY A N 1
ATOM 899 C CA . GLY A 1 116 ? 13.693 -13.032 -13.012 1 92.84 116 GLY A CA 1
ATOM 900 C C . GLY A 1 116 ? 15.199 -13.169 -12.882 1 92.84 116 GLY A C 1
ATOM 901 O O . GLY A 1 116 ? 15.867 -13.635 -13.807 1 92.84 116 GLY A O 1
ATOM 902 N N . ILE A 1 117 ? 15.696 -12.874 -11.756 1 92.84 117 ILE A N 1
ATOM 903 C CA . ILE A 1 117 ? 17.135 -12.858 -11.52 1 92.84 117 ILE A CA 1
ATOM 904 C C . ILE A 1 117 ? 17.679 -14.285 -11.55 1 92.84 117 ILE A C 1
ATOM 906 O O . ILE A 1 117 ? 18.681 -14.56 -12.215 1 92.84 117 ILE A O 1
ATOM 910 N N . PRO A 1 118 ? 16.996 -15.194 -10.902 1 91.67 118 PRO A N 1
ATOM 911 C CA . PRO A 1 118 ? 17.468 -16.577 -11 1 91.67 118 PRO A CA 1
ATOM 912 C C . PRO A 1 118 ? 17.496 -17.09 -12.438 1 91.67 118 PRO A C 1
ATOM 914 O O . PRO A 1 118 ? 18.457 -17.75 -12.843 1 91.67 118 PRO A O 1
ATOM 917 N N . LEU A 1 119 ? 16.511 -16.808 -13.221 1 87.9 119 LEU A N 1
ATOM 918 C CA . LEU A 1 119 ? 16.427 -17.281 -14.599 1 87.9 119 LEU A CA 1
ATOM 919 C C . LEU A 1 119 ? 17.462 -16.585 -15.476 1 87.9 119 LEU A C 1
ATOM 921 O O . LEU A 1 119 ? 18.094 -17.222 -16.322 1 87.9 119 LEU A O 1
ATOM 925 N N . ALA A 1 120 ? 17.676 -15.328 -15.245 1 88.22 120 ALA A N 1
ATOM 926 C CA . ALA A 1 120 ? 18.528 -14.525 -16.118 1 88.22 120 ALA A CA 1
ATOM 927 C C . ALA A 1 120 ? 20.002 -14.717 -15.774 1 88.22 120 ALA A C 1
ATOM 929 O O . ALA A 1 120 ? 20.857 -14.731 -16.663 1 88.22 120 ALA A O 1
ATOM 930 N N . PHE A 1 121 ? 20.291 -14.932 -14.441 1 89.65 121 PHE A N 1
ATOM 931 C CA . PHE A 1 121 ? 21.688 -14.884 -14.027 1 89.65 121 PHE A CA 1
ATOM 932 C C . PHE A 1 121 ? 22.09 -16.178 -13.329 1 89.65 121 PHE A C 1
ATOM 934 O O . PHE A 1 121 ? 23.243 -16.338 -12.922 1 89.65 121 PHE A O 1
ATOM 941 N N . GLY A 1 122 ? 21.12 -17.08 -13.085 1 88.04 122 GLY A N 1
ATOM 942 C CA . GLY A 1 122 ? 21.42 -18.342 -12.427 1 88.04 122 GLY A CA 1
ATOM 943 C C . GLY A 1 122 ? 21.685 -18.192 -10.941 1 88.04 122 GLY A C 1
ATOM 944 O O . GLY A 1 122 ? 22.383 -19.013 -10.343 1 88.04 122 GLY A O 1
ATOM 945 N N . LEU A 1 123 ? 21.28 -17.117 -10.414 1 88.35 123 LEU A N 1
ATOM 946 C CA . LEU A 1 123 ? 21.472 -16.828 -8.997 1 88.35 123 LEU A CA 1
ATOM 947 C C . LEU A 1 123 ? 20.232 -17.203 -8.192 1 88.35 123 LEU A C 1
ATOM 949 O O . LEU A 1 123 ? 19.181 -16.575 -8.335 1 88.35 123 LEU A O 1
ATOM 953 N N . ARG A 1 124 ? 20.368 -18.289 -7.43 1 87.75 124 ARG A N 1
ATOM 954 C CA . ARG A 1 124 ? 19.258 -18.668 -6.563 1 87.75 124 ARG A CA 1
ATOM 955 C C . ARG A 1 124 ? 19.565 -18.341 -5.105 1 87.75 124 ARG A C 1
ATOM 957 O O . ARG A 1 124 ? 20.565 -18.809 -4.556 1 87.75 124 ARG A O 1
ATOM 964 N N . LEU A 1 125 ? 18.775 -17.514 -4.61 1 90.52 125 LEU A N 1
ATOM 965 C CA . LEU A 1 125 ? 18.884 -17.139 -3.205 1 90.52 125 LEU A CA 1
ATOM 966 C C . LEU A 1 125 ? 17.867 -17.897 -2.359 1 90.52 125 LEU A C 1
ATOM 968 O O . LEU A 1 125 ? 16.85 -18.365 -2.875 1 90.52 125 LEU A O 1
ATOM 972 N N . ASN A 1 126 ? 18.224 -18.112 -1.151 1 93.91 126 ASN A N 1
ATOM 973 C CA . ASN A 1 126 ? 17.198 -18.714 -0.307 1 93.91 126 ASN A CA 1
ATOM 974 C C . ASN A 1 126 ? 16.014 -17.771 -0.106 1 93.91 126 ASN A C 1
ATOM 976 O O . ASN A 1 126 ? 16.127 -16.567 -0.341 1 93.91 126 ASN A O 1
ATOM 980 N N . ASN A 1 127 ? 14.921 -18.281 0.401 1 94.51 127 ASN A N 1
ATOM 981 C CA . ASN A 1 127 ? 13.667 -17.536 0.45 1 94.51 127 ASN A CA 1
ATOM 982 C C . ASN A 1 127 ? 13.736 -16.388 1.453 1 94.51 127 ASN A C 1
ATOM 984 O O . ASN A 1 127 ? 13.162 -15.322 1.224 1 94.51 127 ASN A O 1
ATOM 988 N N . TYR A 1 128 ? 14.451 -16.542 2.561 1 96.37 128 TYR A N 1
ATOM 989 C CA . TYR A 1 128 ? 14.558 -15.487 3.563 1 96.37 128 TYR A CA 1
ATOM 990 C C . TYR A 1 128 ? 15.266 -14.264 2.992 1 96.37 128 TYR A C 1
ATOM 992 O O . TYR A 1 128 ? 14.827 -13.131 3.201 1 96.37 128 TYR A O 1
ATOM 1000 N N . VAL A 1 129 ? 16.302 -14.527 2.248 1 96.92 129 VAL A N 1
ATOM 1001 C CA . VAL A 1 129 ? 17.071 -13.44 1.651 1 96.92 129 VAL A CA 1
ATOM 1002 C C . VAL A 1 129 ? 16.251 -12.77 0.551 1 96.92 129 VAL A C 1
ATOM 1004 O O . VAL A 1 129 ? 16.248 -11.543 0.431 1 96.92 129 VAL A O 1
ATOM 1007 N N . THR A 1 130 ? 15.583 -13.603 -0.232 1 97.2 130 THR A N 1
ATOM 1008 C CA . THR A 1 130 ? 14.746 -13.072 -1.302 1 97.2 130 THR A CA 1
ATOM 1009 C C . THR A 1 130 ? 13.678 -12.138 -0.74 1 97.2 130 THR A C 1
ATOM 1011 O O . THR A 1 130 ? 13.48 -11.033 -1.25 1 97.2 130 THR A O 1
ATOM 1014 N N . VAL A 1 131 ? 13.018 -12.556 0.332 1 97.73 131 VAL A N 1
ATOM 1015 C CA . VAL A 1 131 ? 11.969 -11.762 0.963 1 97.73 131 VAL A CA 1
ATOM 1016 C C . VAL A 1 131 ? 12.57 -10.489 1.556 1 97.73 131 VAL A C 1
ATOM 1018 O O . VAL A 1 131 ? 12.016 -9.399 1.391 1 97.73 131 VAL A O 1
ATOM 1021 N N . MET A 1 132 ? 13.683 -10.635 2.213 1 98.4 132 MET A N 1
ATOM 1022 C CA . MET A 1 132 ? 14.372 -9.496 2.814 1 98.4 132 MET A CA 1
ATOM 1023 C C . MET A 1 132 ? 14.704 -8.443 1.762 1 98.4 132 MET A C 1
ATOM 1025 O O . MET A 1 132 ? 14.429 -7.258 1.955 1 98.4 132 MET A O 1
ATOM 1029 N N . LEU A 1 133 ? 15.217 -8.898 0.658 1 98.09 133 LEU A N 1
ATOM 1030 C CA . LEU A 1 133 ? 15.635 -7.973 -0.39 1 98.09 133 LEU A CA 1
ATOM 1031 C C . LEU A 1 133 ? 14.425 -7.345 -1.074 1 98.09 133 LEU A C 1
ATOM 1033 O O . LEU A 1 133 ? 14.37 -6.125 -1.25 1 98.09 133 LEU A O 1
ATOM 1037 N N . ALA A 1 134 ? 13.449 -8.156 -1.454 1 98.03 134 ALA A N 1
ATOM 1038 C CA . ALA A 1 134 ? 12.283 -7.648 -2.173 1 98.03 134 ALA A CA 1
ATOM 1039 C C . ALA A 1 134 ? 11.495 -6.663 -1.313 1 98.03 134 ALA A C 1
ATOM 1041 O O . ALA A 1 134 ? 11.214 -5.542 -1.743 1 98.03 134 ALA A O 1
ATOM 1042 N N . LEU A 1 135 ? 11.17 -7.018 -0.07 1 98.33 135 LEU A N 1
ATOM 1043 C CA . LEU A 1 135 ? 10.43 -6.153 0.841 1 98.33 135 LEU A CA 1
ATOM 1044 C C . LEU A 1 135 ? 11.293 -4.984 1.303 1 98.33 135 LEU A C 1
ATOM 1046 O O . LEU A 1 135 ? 10.822 -3.846 1.369 1 98.33 135 LEU A O 1
ATOM 1050 N N . GLY A 1 136 ? 12.493 -5.328 1.607 1 98.66 136 GLY A N 1
ATOM 1051 C CA . GLY A 1 136 ? 13.384 -4.334 2.183 1 98.66 136 GLY A CA 1
ATOM 1052 C C . GLY A 1 136 ? 13.732 -3.215 1.221 1 98.66 136 GLY A C 1
ATOM 1053 O O . GLY A 1 136 ? 13.802 -2.049 1.616 1 98.66 136 GLY A O 1
ATOM 1054 N N . MET A 1 137 ? 13.965 -3.522 -0.002 1 98.52 137 MET A N 1
ATOM 1055 C CA . MET A 1 137 ? 14.327 -2.505 -0.985 1 98.52 137 MET A CA 1
ATOM 1056 C C . MET A 1 137 ? 13.169 -1.543 -1.224 1 98.52 137 MET A C 1
ATOM 1058 O O . MET A 1 137 ? 13.375 -0.333 -1.336 1 98.52 137 MET A O 1
ATOM 1062 N N . VAL A 1 138 ? 11.995 -2.109 -1.292 1 98.51 138 VAL A N 1
ATOM 1063 C CA . VAL A 1 138 ? 10.817 -1.263 -1.458 1 98.51 138 VAL A CA 1
ATOM 1064 C C . VAL A 1 138 ? 10.605 -0.42 -0.202 1 98.51 138 VAL A C 1
ATOM 1066 O O . VAL A 1 138 ? 10.413 0.795 -0.288 1 98.51 138 VAL A O 1
ATOM 1069 N N . SER A 1 139 ? 10.701 -1.026 0.915 1 98.69 139 SER A N 1
ATOM 1070 C CA . SER A 1 139 ? 10.49 -0.345 2.188 1 98.69 139 SER A CA 1
ATOM 1071 C C . SER A 1 139 ? 11.535 0.742 2.415 1 98.69 139 SER A C 1
ATOM 1073 O O . SER A 1 139 ? 11.238 1.782 3.006 1 98.69 139 SER A O 1
ATOM 1075 N N . ALA A 1 140 ? 12.746 0.511 1.973 1 98.83 140 ALA A N 1
ATOM 1076 C CA . ALA A 1 140 ? 13.813 1.494 2.141 1 98.83 140 ALA A CA 1
ATOM 1077 C C . ALA A 1 140 ? 13.445 2.821 1.483 1 98.83 140 ALA A C 1
ATOM 1079 O O . ALA A 1 140 ? 13.743 3.891 2.019 1 98.83 140 ALA A O 1
ATOM 1080 N N . ALA A 1 141 ? 12.876 2.743 0.347 1 98.58 141 ALA A N 1
ATOM 1081 C CA . ALA A 1 141 ? 12.454 3.953 -0.353 1 98.58 141 ALA A CA 1
ATOM 1082 C C . ALA A 1 141 ? 11.425 4.729 0.465 1 98.58 141 ALA A C 1
ATOM 1084 O O . ALA A 1 141 ? 11.543 5.946 0.629 1 98.58 141 ALA A O 1
ATOM 1085 N N . TYR A 1 142 ? 10.509 4.046 1.032 1 98.09 142 TYR A N 1
ATOM 1086 C CA . TYR A 1 142 ? 9.463 4.687 1.821 1 98.09 142 TYR A CA 1
ATOM 1087 C C . TYR A 1 142 ? 10.023 5.229 3.131 1 98.09 142 TYR A C 1
ATOM 1089 O O . TYR A 1 142 ? 9.764 6.378 3.496 1 98.09 142 TYR A O 1
ATOM 1097 N N . ILE A 1 143 ? 10.792 4.454 3.772 1 98.54 143 ILE A N 1
ATOM 1098 C CA . ILE A 1 143 ? 11.353 4.86 5.056 1 98.54 143 ILE A CA 1
ATOM 1099 C C . ILE A 1 143 ? 12.329 6.016 4.85 1 98.54 143 ILE A C 1
ATOM 1101 O O . ILE A 1 143 ? 12.384 6.942 5.662 1 98.54 143 ILE A O 1
ATOM 1105 N N . GLY A 1 144 ? 13.109 5.968 3.778 1 98.32 144 GLY A N 1
ATOM 1106 C CA . GLY A 1 144 ? 14.001 7.075 3.468 1 98.32 144 GLY A CA 1
ATOM 1107 C C . GLY A 1 144 ? 13.281 8.406 3.351 1 98.32 144 GLY A C 1
ATOM 1108 O O . GLY A 1 144 ? 13.743 9.416 3.885 1 98.32 144 GLY A O 1
ATOM 1109 N N . GLU A 1 145 ? 12.212 8.389 2.7 1 96.55 145 GLU A N 1
ATOM 1110 C CA . GLU A 1 145 ? 11.42 9.605 2.544 1 96.55 145 GLU A CA 1
ATOM 1111 C C . GLU A 1 145 ? 10.839 10.061 3.879 1 96.55 145 GLU A C 1
ATOM 1113 O O . GLU A 1 145 ? 10.761 11.261 4.151 1 96.55 145 GLU A O 1
ATOM 1118 N N . VAL A 1 146 ? 10.387 9.142 4.699 1 97.4 146 VAL A N 1
ATOM 1119 C CA . VAL A 1 146 ? 9.813 9.433 6.009 1 97.4 146 VAL A CA 1
ATOM 1120 C C . VAL A 1 146 ? 10.875 10.057 6.912 1 97.4 146 VAL A C 1
ATOM 1122 O O . VAL A 1 146 ? 10.617 11.059 7.584 1 97.4 146 VAL A O 1
ATOM 1125 N N . LEU A 1 147 ? 12.008 9.469 6.852 1 97.4 147 LEU A N 1
ATOM 1126 C CA . LEU A 1 147 ? 13.098 9.964 7.686 1 97.4 147 LEU A CA 1
ATOM 1127 C C . LEU A 1 147 ? 13.56 11.339 7.215 1 97.4 147 LEU A C 1
ATOM 1129 O O . LEU A 1 147 ? 13.785 12.236 8.031 1 97.4 147 LEU A O 1
ATOM 1133 N N . ARG A 1 148 ? 13.705 11.491 5.957 1 96.02 148 ARG A N 1
ATOM 1134 C CA . ARG A 1 148 ? 14.077 12.793 5.412 1 96.02 148 ARG A CA 1
ATOM 1135 C C . ARG A 1 148 ? 13.066 13.863 5.812 1 96.02 148 ARG A C 1
ATOM 1137 O O . ARG A 1 148 ? 13.445 14.941 6.275 1 96.02 148 ARG A O 1
ATOM 1144 N N . ALA A 1 149 ? 11.825 13.572 5.621 1 94.02 149 ALA A N 1
ATOM 1145 C CA . ALA A 1 149 ? 10.761 14.51 5.968 1 94.02 149 ALA A CA 1
ATOM 1146 C C . ALA A 1 149 ? 10.771 14.825 7.461 1 94.02 149 ALA A C 1
ATOM 1148 O O . ALA A 1 149 ? 10.508 15.96 7.864 1 94.02 149 ALA A O 1
ATOM 1149 N N . GLY A 1 150 ? 11 13.809 8.282 1 94.32 150 GLY A N 1
ATOM 1150 C CA . GLY A 1 150 ? 11.086 14.005 9.72 1 94.32 150 GLY A CA 1
ATOM 1151 C C . GLY A 1 150 ? 12.212 14.936 10.129 1 94.32 150 GLY A C 1
ATOM 1152 O O . GLY A 1 150 ? 12.029 15.8 10.989 1 94.32 150 GLY A O 1
ATOM 1153 N N . LEU A 1 151 ? 13.317 14.831 9.545 1 92.57 151 LEU A N 1
ATOM 1154 C CA . LEU A 1 151 ? 14.462 15.689 9.832 1 92.57 151 LEU A CA 1
ATOM 1155 C C . LEU A 1 151 ? 14.187 17.125 9.399 1 92.57 151 LEU A C 1
ATOM 1157 O O . LEU A 1 151 ? 14.535 18.07 10.112 1 92.57 151 LEU A O 1
ATOM 1161 N N . GLU A 1 152 ? 13.552 17.243 8.3 1 92.17 152 GLU A N 1
ATOM 1162 C CA . GLU A 1 152 ? 13.268 18.565 7.75 1 92.17 152 GLU A CA 1
ATOM 1163 C C . GLU A 1 152 ? 12.137 19.249 8.513 1 92.17 152 GLU A C 1
ATOM 1165 O O . GLU A 1 152 ? 11.988 20.47 8.448 1 92.17 152 GLU A O 1
ATOM 1170 N N . ALA A 1 153 ? 11.376 18.437 9.135 1 91.72 153 ALA A N 1
ATOM 1171 C CA . ALA A 1 153 ? 10.227 18.98 9.855 1 91.72 153 ALA A CA 1
ATOM 1172 C C . ALA A 1 153 ? 10.662 19.662 11.148 1 91.72 153 ALA A C 1
ATOM 1174 O O . ALA A 1 153 ? 9.899 20.428 11.741 1 91.72 153 ALA A O 1
ATOM 1175 N N . VAL A 1 154 ? 11.873 19.443 11.637 1 92.54 154 VAL A N 1
ATOM 1176 C CA . VAL A 1 154 ? 12.393 20.121 12.82 1 92.54 154 VAL A CA 1
ATOM 1177 C C . VAL A 1 154 ? 12.734 21.569 12.478 1 92.54 154 VAL A C 1
ATOM 1179 O O . VAL A 1 154 ? 13.508 21.829 11.553 1 92.54 154 VAL A O 1
ATOM 1182 N N . PRO A 1 155 ? 12.193 22.496 13.206 1 93.06 155 PRO A N 1
ATOM 1183 C CA . PRO A 1 155 ? 12.456 23.905 12.903 1 93.06 155 PRO A CA 1
ATOM 1184 C C . PRO A 1 155 ? 13.945 24.245 12.925 1 93.06 155 PRO A C 1
ATOM 1186 O O . PRO A 1 155 ? 14.674 23.785 13.807 1 93.06 155 PRO A O 1
ATOM 1189 N N . LYS A 1 156 ? 14.365 25.009 12.077 1 91.28 156 LYS A N 1
ATOM 1190 C CA . LYS A 1 156 ? 15.766 25.394 11.938 1 91.28 156 LYS A CA 1
ATOM 1191 C C . LYS A 1 156 ? 16.254 26.146 13.173 1 91.28 156 LYS A C 1
ATOM 1193 O O . LYS A 1 156 ? 17.437 26.09 13.514 1 91.28 156 LYS A O 1
ATOM 1198 N N . GLY A 1 157 ? 15.306 26.806 13.755 1 92.78 157 GLY A N 1
ATOM 1199 C CA . GLY A 1 157 ? 15.631 27.559 14.955 1 92.78 157 GLY A CA 1
ATOM 1200 C C . GLY A 1 157 ? 16.21 26.698 16.062 1 92.78 157 GLY A C 1
ATOM 1201 O O . GLY A 1 157 ? 17.036 27.163 16.85 1 92.78 157 GLY A O 1
ATOM 1202 N N . GLN A 1 158 ? 15.815 25.482 16.077 1 93.99 158 GLN A N 1
ATOM 1203 C CA . GLN A 1 158 ? 16.324 24.558 17.086 1 93.99 158 GLN A CA 1
ATOM 1204 C C . GLN A 1 158 ? 17.811 24.285 16.881 1 93.99 158 GLN A C 1
ATOM 1206 O O . GLN A 1 158 ? 18.579 24.247 17.845 1 93.99 158 GLN A O 1
ATOM 1211 N N . TYR A 1 159 ? 18.172 24.073 15.688 1 91.62 159 TYR A N 1
ATOM 1212 C CA . TYR A 1 159 ? 19.573 23.852 15.349 1 91.62 159 TYR A CA 1
ATOM 1213 C C . TYR A 1 159 ? 20.403 25.102 15.617 1 91.62 159 TYR A C 1
ATOM 1215 O O . TYR A 1 159 ? 21.474 25.026 16.224 1 91.62 159 TYR A O 1
ATOM 1223 N N . GLU A 1 160 ? 19.899 26.245 15.196 1 94.19 160 GLU A N 1
ATOM 1224 C CA . GLU A 1 160 ? 20.59 27.517 15.387 1 94.19 160 GLU A CA 1
ATOM 1225 C C . GLU A 1 160 ? 20.762 27.834 16.87 1 94.19 160 GLU A C 1
ATOM 1227 O O . GLU A 1 160 ? 21.82 28.306 17.29 1 94.19 160 GLU A O 1
ATOM 1232 N N . ALA A 1 161 ? 19.719 27.563 17.539 1 95.82 161 ALA A N 1
ATOM 1233 C CA . ALA A 1 161 ? 19.78 27.803 18.979 1 95.82 161 ALA A CA 1
ATOM 1234 C C . ALA A 1 161 ? 20.825 26.909 19.64 1 95.82 161 ALA A C 1
ATOM 1236 O O . ALA A 1 161 ? 21.592 27.365 20.492 1 95.82 161 ALA A O 1
ATOM 1237 N N . ALA A 1 162 ? 20.883 25.668 19.266 1 94.7 162 ALA A N 1
ATOM 1238 C CA . ALA A 1 162 ? 21.852 24.723 19.816 1 94.7 162 ALA A CA 1
ATOM 1239 C C . ALA A 1 162 ? 23.279 25.132 19.464 1 94.7 162 ALA A C 1
ATOM 1241 O O . ALA A 1 162 ? 24.174 25.078 20.311 1 94.7 162 ALA A O 1
ATOM 1242 N N . ARG A 1 163 ? 23.483 25.593 18.301 1 92.82 163 ARG A N 1
ATOM 1243 C CA . ARG A 1 163 ? 24.802 26.026 17.85 1 92.82 163 ARG A CA 1
ATOM 1244 C C . ARG A 1 163 ? 25.226 27.312 18.551 1 92.82 163 ARG A C 1
ATOM 1246 O O . ARG A 1 163 ? 26.409 27.508 18.839 1 92.82 163 ARG A O 1
ATOM 1253 N N . SER A 1 164 ? 24.342 28.195 18.779 1 95.58 164 SER A N 1
ATOM 1254 C CA . SER A 1 164 ? 24.619 29.455 19.46 1 95.58 164 SER A CA 1
ATOM 1255 C C . SER A 1 164 ? 25.018 29.221 20.914 1 95.58 164 SER A C 1
ATOM 1257 O O . SER A 1 164 ? 25.704 30.05 21.515 1 95.58 164 SER A O 1
ATOM 1259 N N . LEU A 1 165 ? 24.595 28.122 21.479 1 95.69 165 LEU A N 1
ATOM 1260 C CA . LEU A 1 165 ? 24.924 27.764 22.854 1 95.69 165 LEU A CA 1
ATOM 1261 C C . LEU A 1 165 ? 26.263 27.036 22.921 1 95.69 165 LEU A C 1
ATOM 1263 O O . LEU A 1 165 ? 26.651 26.539 23.98 1 95.69 165 LEU A O 1
ATOM 1267 N N . GLY A 1 166 ? 26.928 26.896 21.721 1 93.68 166 GLY A N 1
ATOM 1268 C CA . GLY A 1 166 ? 28.285 26.373 21.723 1 93.68 166 GLY A CA 1
ATOM 1269 C C . GLY A 1 166 ? 28.36 24.907 21.341 1 93.68 166 GLY A C 1
ATOM 1270 O O . GLY A 1 166 ? 29.435 24.306 21.373 1 93.68 166 GLY A O 1
ATOM 1271 N N . MET A 1 167 ? 27.267 24.337 20.977 1 93.37 167 MET A N 1
ATOM 1272 C CA . MET A 1 167 ? 27.29 22.929 20.589 1 93.37 167 MET A CA 1
ATOM 1273 C C . MET A 1 167 ? 27.945 22.751 19.224 1 93.37 167 MET A C 1
ATOM 1275 O O . MET A 1 167 ? 27.757 23.576 18.328 1 93.37 167 MET A O 1
ATOM 1279 N N . SER A 1 168 ? 28.702 21.666 19.186 1 91.86 168 SER A N 1
ATOM 1280 C CA . SER A 1 168 ? 29.218 21.283 17.876 1 91.86 168 SER A CA 1
ATOM 1281 C C . SER A 1 168 ? 28.107 20.752 16.977 1 91.86 168 SER A C 1
ATOM 1283 O O . SER A 1 168 ? 27 20.479 17.445 1 91.86 168 SER A O 1
ATOM 1285 N N . HIS A 1 169 ? 28.332 20.677 15.733 1 87.56 169 HIS A N 1
ATOM 1286 C CA . HIS A 1 169 ? 27.361 20.163 14.774 1 87.56 169 HIS A CA 1
ATOM 1287 C C . HIS A 1 169 ? 26.871 18.776 15.176 1 87.56 169 HIS A C 1
ATOM 1289 O O . HIS A 1 169 ? 25.664 18.53 15.225 1 87.56 169 HIS A O 1
ATOM 1295 N N . THR A 1 170 ? 27.78 17.927 15.456 1 89.62 170 THR A N 1
ATOM 1296 C CA . THR A 1 170 ? 27.453 16.545 15.788 1 89.62 170 THR A CA 1
ATOM 1297 C C . THR A 1 170 ? 26.646 16.476 17.081 1 89.62 170 THR A C 1
ATOM 1299 O O . THR A 1 170 ? 25.679 15.717 17.175 1 89.62 170 THR A O 1
ATOM 1302 N N . ARG A 1 171 ? 27.016 17.293 18.013 1 92.56 171 ARG A N 1
ATOM 1303 C CA . ARG A 1 171 ? 26.298 17.299 19.283 1 92.56 171 ARG A CA 1
ATOM 1304 C C . ARG A 1 171 ? 24.88 17.831 19.108 1 92.56 171 ARG A C 1
ATOM 1306 O O . ARG A 1 171 ? 23.931 17.284 19.673 1 92.56 171 ARG A O 1
ATOM 1313 N N . ALA A 1 172 ? 24.775 18.921 18.332 1 94.05 172 ALA A N 1
ATOM 1314 C CA . ALA A 1 172 ? 23.46 19.494 18.052 1 94.05 172 ALA A CA 1
ATOM 1315 C C . ALA A 1 172 ? 22.568 18.49 17.327 1 94.05 172 ALA A C 1
ATOM 1317 O O . ALA A 1 172 ? 21.388 18.349 17.656 1 94.05 172 ALA A O 1
ATOM 1318 N N . MET A 1 173 ? 23.152 17.754 16.419 1 90.13 173 MET A N 1
ATOM 1319 C CA . MET A 1 173 ? 22.396 16.778 15.639 1 90.13 173 MET A CA 1
ATOM 1320 C C . MET A 1 173 ? 21.94 15.616 16.515 1 90.13 173 MET A C 1
ATOM 1322 O O . MET A 1 173 ? 20.766 15.241 16.494 1 90.13 173 MET A O 1
ATOM 1326 N N . VAL A 1 174 ? 22.77 15.08 17.294 1 93.09 174 VAL A N 1
ATOM 1327 C CA . VAL A 1 174 ? 22.522 13.845 18.03 1 93.09 174 VAL A CA 1
ATOM 1328 C C . VAL A 1 174 ? 21.652 14.136 19.251 1 93.09 174 VAL A C 1
ATOM 1330 O O . VAL A 1 174 ? 20.806 13.322 19.627 1 93.09 174 VAL A O 1
ATOM 1333 N N . THR A 1 175 ? 21.741 15.346 19.837 1 94.49 175 THR A N 1
ATOM 1334 C CA . THR A 1 175 ? 21.093 15.588 21.121 1 94.49 175 THR A CA 1
ATOM 1335 C C . THR A 1 175 ? 19.814 16.4 20.937 1 94.49 175 THR A C 1
ATOM 1337 O O . THR A 1 175 ? 18.917 16.356 21.782 1 94.49 175 THR A O 1
ATOM 1340 N N . VAL A 1 176 ? 19.706 17.133 19.851 1 94.54 176 VAL A N 1
ATOM 1341 C CA . VAL A 1 176 ? 18.564 18.032 19.718 1 94.54 176 VAL A CA 1
ATOM 1342 C C . VAL A 1 176 ? 17.723 17.622 18.511 1 94.54 176 VAL A C 1
ATOM 1344 O O . VAL A 1 176 ? 16.546 17.282 18.654 1 94.54 176 VAL A O 1
ATOM 1347 N N . ILE A 1 177 ? 18.328 17.503 17.363 1 93.62 177 ILE A N 1
ATOM 1348 C CA . ILE A 1 177 ? 17.587 17.362 16.114 1 93.62 177 ILE A CA 1
ATOM 1349 C C . ILE A 1 177 ? 17.095 15.925 15.966 1 93.62 177 ILE A C 1
ATOM 1351 O O . ILE A 1 177 ? 15.904 15.689 15.747 1 93.62 177 ILE A O 1
ATOM 1355 N N . ILE A 1 178 ? 17.939 14.978 16.148 1 93.09 178 ILE A N 1
ATOM 1356 C CA . ILE A 1 178 ? 17.623 13.578 15.884 1 93.09 178 ILE A CA 1
ATOM 1357 C C . ILE A 1 178 ? 16.526 13.109 16.836 1 93.09 178 ILE A C 1
ATOM 1359 O O . ILE A 1 178 ? 15.545 12.495 16.409 1 93.09 178 ILE A O 1
ATOM 1363 N N . PRO A 1 179 ? 16.633 13.428 18.095 1 93.99 179 PRO A N 1
ATOM 1364 C CA . PRO A 1 179 ? 15.56 13.007 18.999 1 93.99 179 PRO A CA 1
ATOM 1365 C C . PRO A 1 179 ? 14.206 13.606 18.626 1 93.99 179 PRO A C 1
ATOM 1367 O O . PRO A 1 179 ? 13.18 12.927 18.719 1 93.99 179 PRO A O 1
ATOM 1370 N N . GLN A 1 180 ? 14.142 14.836 18.188 1 94.65 180 GLN A N 1
ATOM 1371 C CA . GLN A 1 180 ? 12.9 15.485 17.778 1 94.65 180 GLN A CA 1
ATOM 1372 C C . GLN A 1 180 ? 12.365 14.879 16.484 1 94.65 180 GLN A C 1
ATOM 1374 O O . GLN A 1 180 ? 11.163 14.631 16.359 1 94.65 180 GLN A O 1
ATOM 1379 N N . ALA A 1 181 ? 13.275 14.632 15.622 1 94.49 181 ALA A N 1
ATOM 1380 C CA . ALA A 1 181 ? 12.898 14.017 14.352 1 94.49 181 ALA A CA 1
ATOM 1381 C C . ALA A 1 181 ? 12.316 12.623 14.57 1 94.49 181 ALA A C 1
ATOM 1383 O O . ALA A 1 181 ? 11.367 12.226 13.89 1 94.49 181 ALA A O 1
ATOM 1384 N N . PHE A 1 182 ? 12.857 11.907 15.482 1 93.4 182 PHE A N 1
ATOM 1385 C CA . PHE A 1 182 ? 12.413 10.55 15.776 1 93.4 182 PHE A CA 1
ATOM 1386 C C . PHE A 1 182 ? 10.962 10.543 16.243 1 93.4 182 PHE A C 1
ATOM 1388 O O . PHE A 1 182 ? 10.187 9.663 15.863 1 93.4 182 PHE A O 1
ATOM 1395 N N . ARG A 1 183 ? 10.613 11.439 17.027 1 92.94 183 ARG A N 1
ATOM 1396 C CA . ARG A 1 183 ? 9.241 11.532 17.516 1 92.94 183 ARG A CA 1
ATOM 1397 C C . ARG A 1 183 ? 8.274 11.844 16.379 1 92.94 183 ARG A C 1
ATOM 1399 O O . ARG A 1 183 ? 7.152 11.334 16.353 1 92.94 183 ARG A O 1
ATOM 1406 N N . ILE A 1 184 ? 8.773 12.61 15.492 1 94.01 184 ILE A N 1
ATOM 1407 C CA . ILE A 1 184 ? 7.946 13.007 14.357 1 94.01 184 ILE A CA 1
ATOM 1408 C C . ILE A 1 184 ? 7.734 11.812 13.431 1 94.01 184 ILE A C 1
ATOM 1410 O O . ILE A 1 184 ? 6.655 11.649 12.856 1 94.01 184 ILE A O 1
ATOM 1414 N N . VAL A 1 185 ? 8.694 10.912 13.3 1 96.55 185 VAL A N 1
ATOM 1415 C CA . VAL A 1 185 ? 8.647 9.875 12.274 1 96.55 185 VAL A CA 1
ATOM 1416 C C . VAL A 1 185 ? 8.064 8.592 12.862 1 96.55 185 VAL A C 1
ATOM 1418 O O . VAL A 1 185 ? 7.734 7.659 12.127 1 96.55 185 VAL A O 1
ATOM 1421 N N . LEU A 1 186 ? 7.869 8.516 14.129 1 95.75 186 LEU A N 1
ATOM 1422 C CA . LEU A 1 186 ? 7.444 7.283 14.784 1 95.75 186 LEU A CA 1
ATOM 1423 C C . LEU A 1 186 ? 6.096 6.817 14.243 1 95.75 186 LEU A C 1
ATOM 1425 O O . LEU A 1 186 ? 5.937 5.648 13.885 1 95.75 186 LEU A O 1
ATOM 1429 N N . PRO A 1 187 ? 5.095 7.682 14.101 1 95.61 187 PRO A N 1
ATOM 1430 C CA . PRO A 1 187 ? 3.799 7.232 13.587 1 95.61 187 PRO A CA 1
ATOM 1431 C C . PRO A 1 187 ? 3.885 6.694 12.16 1 95.61 187 PRO A C 1
ATOM 1433 O O . PRO A 1 187 ? 3.484 5.556 11.901 1 95.61 187 PRO A O 1
ATOM 1436 N N . PRO A 1 188 ? 4.533 7.418 11.242 1 96.25 188 PRO A N 1
ATOM 1437 C CA . PRO A 1 188 ? 4.61 6.881 9.881 1 96.25 188 PRO A CA 1
ATOM 1438 C C . PRO A 1 188 ? 5.5 5.643 9.785 1 96.25 188 PRO A C 1
ATOM 1440 O O . PRO A 1 188 ? 5.299 4.801 8.906 1 96.25 188 PRO A O 1
ATOM 1443 N N . LEU A 1 189 ? 6.469 5.491 10.67 1 97.31 189 LEU A N 1
ATOM 1444 C CA . LEU A 1 189 ? 7.26 4.265 10.698 1 97.31 189 LEU A CA 1
ATOM 1445 C C . LEU A 1 189 ? 6.409 3.08 11.142 1 97.31 189 LEU A C 1
ATOM 1447 O O . LEU A 1 189 ? 6.561 1.972 10.623 1 97.31 189 LEU A O 1
ATOM 1451 N N . THR A 1 190 ? 5.53 3.31 12.146 1 97.41 190 THR A N 1
ATOM 1452 C CA . THR A 1 190 ? 4.599 2.268 12.566 1 97.41 190 THR A CA 1
ATOM 1453 C C . THR A 1 190 ? 3.682 1.866 11.414 1 97.41 190 THR A C 1
ATOM 1455 O O . THR A 1 190 ? 3.413 0.68 11.213 1 97.41 190 THR A O 1
ATOM 1458 N N . ASN A 1 191 ? 3.243 2.822 10.665 1 96.8 191 ASN A N 1
ATOM 1459 C CA . ASN A 1 191 ? 2.427 2.538 9.49 1 96.8 191 ASN A CA 1
ATOM 1460 C C . ASN A 1 191 ? 3.192 1.707 8.464 1 96.8 191 ASN A C 1
ATOM 1462 O O . ASN A 1 191 ? 2.606 0.866 7.779 1 96.8 191 ASN A O 1
ATOM 1466 N N . GLU A 1 192 ? 4.466 2.003 8.349 1 97.76 192 GLU A N 1
ATOM 1467 C CA . GLU A 1 192 ? 5.288 1.217 7.434 1 97.76 192 GLU A CA 1
ATOM 1468 C C . GLU A 1 192 ? 5.35 -0.246 7.866 1 97.76 192 GLU A C 1
ATOM 1470 O O . GLU A 1 192 ? 5.365 -1.147 7.025 1 97.76 192 GLU A O 1
ATOM 1475 N N . ILE A 1 193 ? 5.373 -0.504 9.117 1 98.33 193 ILE A N 1
ATOM 1476 C CA . ILE A 1 193 ? 5.385 -1.876 9.613 1 98.33 193 ILE A CA 1
ATOM 1477 C C . ILE A 1 193 ? 4.068 -2.564 9.258 1 98.33 193 ILE A C 1
ATOM 1479 O O . ILE A 1 193 ? 4.056 -3.736 8.875 1 98.33 193 ILE A O 1
ATOM 1483 N N . ILE A 1 194 ? 2.985 -1.883 9.407 1 98.43 194 ILE A N 1
ATOM 1484 C CA . ILE A 1 194 ? 1.68 -2.414 9.027 1 98.43 194 ILE A CA 1
ATOM 1485 C C . ILE A 1 194 ? 1.686 -2.787 7.546 1 98.43 194 ILE A C 1
ATOM 1487 O O . ILE A 1 194 ? 1.274 -3.889 7.176 1 98.43 194 ILE A O 1
ATOM 1491 N N . LEU A 1 195 ? 2.229 -1.905 6.748 1 97.84 195 LEU A N 1
ATOM 1492 C CA . LEU A 1 195 ? 2.269 -2.136 5.308 1 97.84 195 LEU A CA 1
ATOM 1493 C C . LEU A 1 195 ? 3.167 -3.323 4.973 1 97.84 195 LEU A C 1
ATOM 1495 O O . LEU A 1 195 ? 2.826 -4.142 4.116 1 97.84 195 LEU A O 1
ATOM 1499 N N . LEU A 1 196 ? 4.264 -3.427 5.657 1 98.43 196 LEU A N 1
ATOM 1500 C CA . LEU A 1 196 ? 5.19 -4.534 5.442 1 98.43 196 LEU A CA 1
ATOM 1501 C C . LEU A 1 196 ? 4.549 -5.863 5.827 1 98.43 196 LEU A C 1
ATOM 1503 O O . LEU A 1 196 ? 4.769 -6.879 5.164 1 98.43 196 LEU A O 1
ATOM 1507 N N . THR A 1 197 ? 3.836 -5.832 6.902 1 98.65 197 THR A N 1
ATOM 1508 C CA . THR A 1 197 ? 3.115 -7.032 7.313 1 98.65 197 THR A CA 1
ATOM 1509 C C . THR A 1 197 ? 2.155 -7.488 6.218 1 98.65 197 THR A C 1
ATOM 1511 O O . THR A 1 197 ? 2.118 -8.67 5.87 1 98.65 197 THR A O 1
ATOM 1514 N N . LYS A 1 198 ? 1.444 -6.589 5.68 1 98.31 198 LYS A N 1
ATOM 1515 C CA . LYS A 1 198 ? 0.505 -6.912 4.61 1 98.31 198 LYS A CA 1
ATOM 1516 C C . LYS A 1 198 ? 1.241 -7.35 3.347 1 98.31 198 LYS A C 1
ATOM 1518 O O . LYS A 1 198 ? 0.829 -8.302 2.681 1 98.31 198 LYS A O 1
ATOM 1523 N N . ASP A 1 199 ? 2.371 -6.704 3.076 1 98.27 199 ASP A N 1
ATOM 1524 C CA . ASP A 1 199 ? 3.137 -7.02 1.875 1 98.27 199 ASP A CA 1
ATOM 1525 C C . ASP A 1 199 ? 3.849 -8.364 2.017 1 98.27 199 ASP A C 1
ATOM 1527 O O . ASP A 1 199 ? 4.257 -8.964 1.02 1 98.27 199 ASP A O 1
ATOM 1531 N N . SER A 1 200 ? 4.047 -8.799 3.231 1 98.37 200 SER A N 1
ATOM 1532 C CA . SER A 1 200 ? 4.615 -10.133 3.399 1 98.37 200 SER A CA 1
ATOM 1533 C C . SER A 1 200 ? 3.736 -11.194 2.746 1 98.37 200 SER A C 1
ATOM 1535 O O . SER A 1 200 ? 4.205 -12.293 2.438 1 98.37 200 SER A O 1
ATOM 1537 N N . SER A 1 201 ? 2.488 -10.891 2.519 1 98.31 201 SER A N 1
ATOM 1538 C CA . SER A 1 201 ? 1.588 -11.812 1.833 1 98.31 201 SER A CA 1
ATOM 1539 C C . SER A 1 201 ? 2.096 -12.143 0.434 1 98.31 201 SER A C 1
ATOM 1541 O O . SER A 1 201 ? 1.77 -13.197 -0.117 1 98.31 201 SER A O 1
ATOM 1543 N N . LEU A 1 202 ? 2.936 -11.356 -0.162 1 97.74 202 LEU A N 1
ATOM 1544 C CA . LEU A 1 202 ? 3.409 -11.524 -1.532 1 97.74 202 LEU A CA 1
ATOM 1545 C C . LEU A 1 202 ? 4.409 -12.672 -1.625 1 97.74 202 LEU A C 1
ATOM 1547 O O . LEU A 1 202 ? 4.713 -13.149 -2.721 1 97.74 202 LEU A O 1
ATOM 1551 N N . VAL A 1 203 ? 4.9 -13.09 -0.5 1 95.1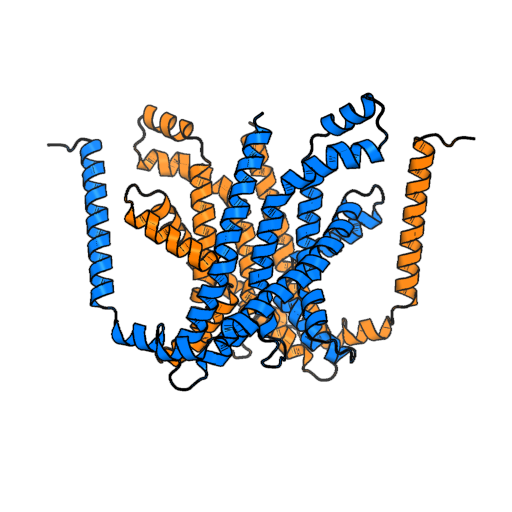7 203 VAL A N 1
ATOM 1552 C CA . VAL A 1 203 ? 5.76 -14.268 -0.456 1 95.17 203 VAL A CA 1
ATOM 1553 C C . VAL A 1 203 ? 5.031 -15.463 -1.065 1 95.17 203 VAL A C 1
ATOM 1555 O O . VAL A 1 203 ? 5.663 -16.437 -1.482 1 95.17 203 VAL A O 1
ATOM 1558 N N . TYR A 1 204 ? 3.759 -15.396 -1.118 1 93.74 204 TYR A N 1
ATOM 1559 C CA . TYR A 1 204 ? 2.871 -16.38 -1.726 1 93.74 204 TYR A CA 1
ATOM 1560 C C . TYR A 1 204 ? 3.364 -16.777 -3.113 1 93.74 204 TYR A C 1
ATOM 1562 O O . TYR A 1 204 ? 3.183 -17.92 -3.539 1 93.74 204 TYR A O 1
ATOM 1570 N N . LEU A 1 205 ? 3.983 -15.946 -3.773 1 91.5 205 LEU A N 1
ATOM 1571 C CA . LEU A 1 205 ? 4.385 -16.165 -5.158 1 91.5 205 LEU A CA 1
ATOM 1572 C C . LEU A 1 205 ? 5.629 -17.045 -5.23 1 91.5 205 LEU A C 1
ATOM 1574 O O . LEU A 1 205 ? 5.943 -17.597 -6.287 1 91.5 205 LEU A O 1
ATOM 1578 N N . LEU A 1 206 ? 6.299 -17.097 -4.121 1 92.87 206 LEU A N 1
ATOM 1579 C CA . LEU A 1 206 ? 7.567 -17.819 -4.111 1 92.87 206 LEU A CA 1
ATOM 1580 C C . LEU A 1 206 ? 7.346 -19.303 -3.837 1 92.87 206 LEU A C 1
ATOM 1582 O O . LEU A 1 206 ? 6.392 -19.676 -3.15 1 92.87 206 LEU A O 1
ATOM 1586 N N . GLY A 1 207 ? 8.119 -20.111 -4.501 1 90.16 207 GLY A N 1
ATOM 1587 C CA . GLY A 1 207 ? 8.133 -21.515 -4.123 1 90.16 207 GLY A CA 1
ATOM 1588 C C . GLY A 1 207 ? 8.648 -21.749 -2.715 1 90.16 207 GLY A C 1
ATOM 1589 O O . GLY A 1 207 ? 9.744 -21.304 -2.368 1 90.16 207 GLY A O 1
ATOM 1590 N N . MET A 1 208 ? 7.756 -22.336 -1.897 1 91.35 208 MET A N 1
ATOM 1591 C CA . MET A 1 208 ? 8.123 -22.501 -0.494 1 91.35 208 MET A CA 1
ATOM 1592 C C . MET A 1 208 ? 7.662 -23.856 0.033 1 91.35 208 MET A C 1
ATOM 1594 O O . MET A 1 208 ? 6.685 -24.42 -0.462 1 91.35 208 MET A O 1
ATOM 1598 N N . SER A 1 209 ? 8.48 -24.323 1.045 1 93.81 209 SER A N 1
ATOM 1599 C CA . SER A 1 209 ? 8.039 -25.492 1.798 1 93.81 209 SER A CA 1
ATOM 1600 C C . SER A 1 209 ? 6.995 -25.115 2.843 1 93.81 209 SER A C 1
ATOM 1602 O O . SER A 1 209 ? 6.847 -23.94 3.185 1 93.81 209 SER A O 1
ATOM 1604 N N . VAL A 1 210 ? 6.31 -26.026 3.35 1 93.95 210 VAL A N 1
ATOM 1605 C CA . VAL A 1 210 ? 5.239 -25.825 4.321 1 93.95 210 VAL A CA 1
ATOM 1606 C C . VAL A 1 210 ? 5.778 -25.076 5.538 1 93.95 210 VAL A C 1
ATOM 1608 O O . VAL A 1 210 ? 5.103 -24.201 6.085 1 93.95 210 VAL A O 1
ATOM 1611 N N . ALA A 1 211 ? 6.975 -25.346 5.856 1 95.69 211 ALA A N 1
ATOM 1612 C CA . ALA A 1 211 ? 7.59 -24.749 7.039 1 95.69 211 ALA A CA 1
ATOM 1613 C C . ALA A 1 211 ? 7.85 -23.26 6.829 1 95.69 211 ALA A C 1
ATOM 1615 O O . ALA A 1 211 ? 8.114 -22.528 7.786 1 95.69 211 ALA A O 1
ATOM 1616 N N . GLN A 1 212 ? 7.714 -22.745 5.587 1 96.86 212 GLN A N 1
ATOM 1617 C CA . GLN A 1 212 ? 8.051 -21.361 5.274 1 96.86 212 GLN A CA 1
ATOM 1618 C C . GLN A 1 212 ? 6.804 -20.561 4.906 1 96.86 212 GLN A C 1
ATOM 1620 O O . GLN A 1 212 ? 6.896 -19.379 4.568 1 96.86 212 GLN A O 1
ATOM 1625 N N . TYR A 1 213 ? 5.671 -21.208 5.081 1 97.53 213 TYR A N 1
ATOM 1626 C CA . TYR A 1 213 ? 4.433 -20.531 4.71 1 97.53 213 TYR A CA 1
ATOM 1627 C C . TYR A 1 213 ? 4.158 -19.352 5.636 1 97.53 213 TYR A C 1
ATOM 1629 O O . TYR A 1 213 ? 4.339 -19.454 6.852 1 97.53 213 TYR A O 1
ATOM 1637 N N . GLU A 1 214 ? 3.826 -18.282 5 1 98.06 214 GLU A N 1
ATOM 1638 C CA . GLU A 1 214 ? 3.232 -17.221 5.807 1 98.06 214 GLU A CA 1
ATOM 1639 C C . GLU A 1 214 ? 1.708 -17.263 5.74 1 98.06 214 GLU A C 1
ATOM 1641 O O . GLU A 1 214 ? 1.133 -18.175 5.142 1 98.06 214 GLU A O 1
ATOM 1646 N N . LEU A 1 215 ? 0.974 -16.414 6.38 1 98.66 215 LEU A N 1
ATOM 1647 C CA . LEU A 1 215 ? -0.457 -16.493 6.654 1 98.66 215 LEU A CA 1
ATOM 1648 C C . LEU A 1 215 ? -1.251 -16.633 5.359 1 98.66 215 LEU A C 1
ATOM 1650 O O . LEU A 1 215 ? -2.165 -17.455 5.272 1 98.66 215 LEU A O 1
ATOM 1654 N N . THR A 1 216 ? -0.961 -15.879 4.363 1 98.18 216 THR A N 1
ATOM 1655 C CA . THR A 1 216 ? -1.727 -15.898 3.122 1 98.18 216 THR A CA 1
ATOM 1656 C C . THR A 1 216 ? -1.524 -17.217 2.382 1 98.18 216 THR A C 1
ATOM 1658 O O . THR A 1 216 ? -2.489 -17.831 1.92 1 98.18 216 THR A O 1
ATOM 1661 N N . LYS A 1 217 ? -0.27 -17.643 2.245 1 97.23 217 LYS A N 1
ATOM 1662 C CA . LYS A 1 217 ? 0.015 -18.923 1.603 1 97.23 217 LYS A CA 1
ATOM 1663 C C . LYS A 1 217 ? -0.625 -20.077 2.369 1 97.23 217 LYS A C 1
ATOM 1665 O O . LYS A 1 217 ? -1.206 -20.983 1.767 1 97.23 217 LYS A O 1
ATOM 1670 N N . PHE A 1 218 ? -0.516 -20.061 3.66 1 97.63 218 PHE A N 1
ATOM 1671 C CA . PHE A 1 218 ? -1.118 -21.072 4.521 1 97.63 218 PHE A CA 1
ATOM 1672 C C . PHE A 1 218 ? -2.626 -21.133 4.313 1 97.63 218 PHE A C 1
ATOM 1674 O O . PHE A 1 218 ? -3.192 -22.214 4.139 1 97.63 218 PHE A O 1
ATOM 1681 N N . GLY A 1 219 ? -3.302 -19.968 4.333 1 97.18 219 GLY A N 1
ATOM 1682 C CA . GLY A 1 219 ? -4.736 -19.905 4.105 1 97.18 219 GLY A CA 1
ATOM 1683 C C . GLY A 1 219 ? -5.144 -20.403 2.731 1 97.18 219 GLY A C 1
ATOM 1684 O O . GLY A 1 219 ? -6.131 -21.129 2.596 1 97.18 219 GLY A O 1
ATOM 1685 N N . ARG A 1 220 ? -4.376 -20.023 1.73 1 95.98 220 ARG A N 1
ATOM 1686 C CA . ARG A 1 220 ? -4.68 -20.441 0.365 1 95.98 220 ARG A CA 1
ATOM 1687 C C . ARG A 1 220 ? -4.565 -21.955 0.218 1 95.98 220 ARG A C 1
ATOM 1689 O O . ARG A 1 220 ? -5.381 -22.581 -0.461 1 95.98 220 ARG A O 1
ATOM 1696 N N . GLU A 1 221 ? -3.507 -22.545 0.759 1 94.93 221 GLU A N 1
ATOM 1697 C CA . GLU A 1 221 ? -3.341 -23.994 0.692 1 94.93 221 GLU A CA 1
ATOM 1698 C C . GLU A 1 221 ? -4.443 -24.713 1.467 1 94.93 221 GLU A C 1
ATOM 1700 O O . GLU A 1 221 ? -4.879 -25.797 1.074 1 94.93 221 GLU A O 1
ATOM 1705 N N . GLY A 1 222 ? -4.925 -24.115 2.496 1 94.78 222 GLY A N 1
ATOM 1706 C CA . GLY A 1 222 ? -5.969 -24.704 3.32 1 94.78 222 GLY A CA 1
ATOM 1707 C C . GLY A 1 222 ? -7.296 -24.838 2.596 1 94.78 222 GLY A C 1
ATOM 1708 O O . GLY A 1 222 ? -8.074 -25.752 2.878 1 94.78 222 GLY A O 1
ATOM 1709 N N . ILE A 1 223 ? -7.62 -23.925 1.699 1 93.95 223 ILE A N 1
ATOM 1710 C CA . ILE A 1 223 ? -8.931 -23.959 1.06 1 93.95 223 ILE A CA 1
ATOM 1711 C C . ILE A 1 223 ? -8.974 -25.088 0.032 1 93.95 223 ILE A C 1
ATOM 1713 O O . ILE A 1 223 ? -10.048 -25.457 -0.448 1 93.95 223 ILE A O 1
ATOM 1717 N N . SER A 1 224 ? -7.835 -25.637 -0.304 1 88.83 224 SER A N 1
ATOM 1718 C CA . SER A 1 224 ? -7.785 -26.736 -1.262 1 88.83 224 SER A CA 1
ATOM 1719 C C . SER A 1 224 ? -8.16 -28.06 -0.604 1 88.83 224 SER A C 1
ATOM 1721 O O . SER A 1 224 ? -8.352 -29.067 -1.289 1 88.83 224 SER A O 1
ATOM 1723 N N . GLY A 1 225 ? -8.259 -28.055 0.736 1 87.74 225 GLY A N 1
ATOM 1724 C CA . GLY A 1 225 ? -8.671 -29.261 1.437 1 87.74 225 GLY A CA 1
ATOM 1725 C C . GLY A 1 225 ? -10.134 -29.602 1.227 1 87.74 225 GLY A C 1
ATOM 1726 O O . GLY A 1 225 ? -10.96 -28.713 1.008 1 87.74 225 GLY A O 1
ATOM 1727 N N . SER A 1 226 ? -10.424 -30.86 1.278 1 82.92 226 SER A N 1
ATOM 1728 C CA . SER A 1 226 ? -11.791 -31.325 1.067 1 82.92 226 SER A CA 1
ATOM 1729 C C . SER A 1 226 ? -12.748 -30.702 2.078 1 82.92 226 SER A C 1
ATOM 1731 O O . SER A 1 226 ? -12.561 -30.844 3.288 1 82.92 226 SER A O 1
ATOM 1733 N N . GLY A 1 227 ? -13.693 -29.915 1.52 1 85.39 227 GLY A N 1
ATOM 1734 C CA . GLY A 1 227 ? -14.748 -29.352 2.347 1 85.39 227 GLY A CA 1
ATOM 1735 C C . GLY A 1 227 ? -14.285 -28.173 3.183 1 85.39 227 GLY A C 1
ATOM 1736 O O . GLY A 1 227 ? -14.988 -27.74 4.098 1 85.39 227 GLY A O 1
ATOM 1737 N N . ALA A 1 228 ? -13.183 -27.691 2.982 1 91.18 228 ALA A N 1
ATOM 1738 C CA . ALA A 1 228 ? -12.615 -26.663 3.849 1 91.18 228 ALA A CA 1
ATOM 1739 C C . ALA A 1 228 ? -13.317 -25.323 3.645 1 91.18 228 ALA A C 1
ATOM 1741 O O . ALA A 1 228 ? -13.375 -24.5 4.561 1 91.18 228 ALA A O 1
ATOM 1742 N N . GLY A 1 229 ? -13.86 -25.176 2.416 1 92.83 229 GLY A N 1
ATOM 1743 C CA . GLY A 1 229 ? -14.486 -23.894 2.133 1 92.83 229 GLY A CA 1
ATOM 1744 C C . GLY A 1 229 ? -13.534 -22.721 2.277 1 92.83 229 GLY A C 1
ATOM 1745 O O . GLY A 1 229 ? -12.347 -22.836 1.964 1 92.83 229 GLY A O 1
ATOM 1746 N N . LEU A 1 230 ? -14.113 -21.579 2.817 1 96.07 230 LEU A N 1
ATOM 1747 C CA . LEU A 1 230 ? -13.372 -20.331 2.96 1 96.07 230 LEU A CA 1
ATOM 1748 C C . LEU A 1 230 ? -12.759 -20.219 4.352 1 96.07 230 LEU A C 1
ATOM 1750 O O . LEU A 1 230 ? -12 -19.287 4.627 1 96.07 230 LEU A O 1
ATOM 1754 N N . THR A 1 231 ? -12.922 -21.088 5.182 1 97.41 231 THR A N 1
ATOM 1755 C CA . THR A 1 231 ? -12.621 -20.995 6.606 1 97.41 231 THR A CA 1
ATOM 1756 C C . THR A 1 231 ? -11.131 -20.749 6.829 1 97.41 231 THR A C 1
ATOM 1758 O O . THR A 1 231 ? -10.751 -19.867 7.602 1 97.41 231 THR A O 1
ATOM 1761 N N . PRO A 1 232 ? -10.231 -21.49 6.127 1 97.76 232 PRO A N 1
ATOM 1762 C CA . PRO A 1 232 ? -8.806 -21.245 6.363 1 97.76 232 PRO A CA 1
ATOM 1763 C C . PRO A 1 232 ? -8.383 -19.825 5.992 1 97.76 232 PRO A C 1
ATOM 1765 O O . PRO A 1 232 ? -7.543 -19.231 6.672 1 97.76 232 PRO A O 1
ATOM 1768 N N . LEU A 1 233 ? -8.956 -19.319 4.975 1 97.67 233 LEU A N 1
ATOM 1769 C CA . LEU A 1 233 ? -8.628 -17.965 4.544 1 97.67 233 LEU A CA 1
ATOM 1770 C C . LEU A 1 233 ? -9.161 -16.935 5.535 1 97.67 233 LEU A C 1
ATOM 1772 O O . LEU A 1 233 ? -8.496 -15.936 5.816 1 97.67 233 LEU A O 1
ATOM 1776 N N . VAL A 1 234 ? -10.364 -17.152 6.024 1 97.95 234 VAL A N 1
ATOM 1777 C CA . VAL A 1 234 ? -10.964 -16.273 7.023 1 97.95 234 VAL A CA 1
ATOM 1778 C C . VAL A 1 234 ? -10.102 -16.258 8.283 1 97.95 234 VAL A C 1
ATOM 1780 O O . VAL A 1 234 ? -9.865 -15.199 8.868 1 97.95 234 VAL A O 1
ATOM 1783 N N . LEU A 1 235 ? -9.649 -17.404 8.626 1 98.29 235 LEU A N 1
ATOM 1784 C CA . LEU A 1 235 ? -8.795 -17.499 9.805 1 98.29 235 LEU A CA 1
ATOM 1785 C C . LEU A 1 235 ? -7.475 -16.77 9.581 1 98.29 235 LEU A C 1
ATOM 1787 O O . LEU A 1 235 ? -6.97 -16.099 10.483 1 98.29 235 LEU A O 1
ATOM 1791 N N . ALA A 1 236 ? -6.87 -16.943 8.41 1 98.59 236 ALA A N 1
ATOM 1792 C CA . ALA A 1 236 ? -5.666 -16.189 8.071 1 98.59 236 ALA A CA 1
ATOM 1793 C C . ALA A 1 236 ? -5.913 -14.686 8.176 1 98.59 236 ALA A C 1
ATOM 1795 O O . ALA A 1 236 ? -5.084 -13.951 8.717 1 98.59 236 ALA A O 1
ATOM 1796 N N . GLY A 1 237 ? -7.056 -14.221 7.649 1 98.64 237 GLY A N 1
ATOM 1797 C CA . GLY A 1 237 ? -7.43 -12.821 7.764 1 98.64 237 GLY A CA 1
ATOM 1798 C C . GLY A 1 237 ? -7.541 -12.349 9.202 1 98.64 237 GLY A C 1
ATOM 1799 O O . GLY A 1 237 ? -7.085 -11.254 9.538 1 98.64 237 GLY A O 1
ATOM 1800 N N . ALA A 1 238 ? -8.125 -13.171 10.048 1 98.6 238 ALA A N 1
ATOM 1801 C CA . ALA A 1 238 ? -8.245 -12.841 11.466 1 98.6 238 ALA A CA 1
ATOM 1802 C C . ALA A 1 238 ? -6.871 -12.679 12.11 1 98.6 238 ALA A C 1
ATOM 1804 O O . ALA A 1 238 ? -6.669 -11.791 12.941 1 98.6 238 ALA A O 1
ATOM 1805 N N . CYS A 1 239 ? -5.993 -13.521 11.736 1 98.75 239 CYS A N 1
ATOM 1806 C CA . CYS A 1 239 ? -4.642 -13.433 12.277 1 98.75 239 CYS A CA 1
ATOM 1807 C C . CYS A 1 239 ? -3.952 -12.154 11.816 1 98.75 239 CYS A C 1
ATOM 1809 O O . CYS A 1 239 ? -3.224 -11.524 12.585 1 98.75 239 CYS A O 1
ATOM 1811 N N . TYR A 1 240 ? -4.145 -11.776 10.572 1 98.75 240 TYR A N 1
ATOM 1812 C CA . TYR A 1 240 ? -3.618 -10.494 10.117 1 98.75 240 TYR A CA 1
ATOM 1813 C C . TYR A 1 240 ? -4.165 -9.35 10.962 1 98.75 240 TYR A C 1
ATOM 1815 O O . TYR A 1 240 ? -3.423 -8.441 11.342 1 98.75 240 TYR A O 1
ATOM 1823 N N . LEU A 1 241 ? -5.437 -9.39 11.248 1 98.5 241 LEU A N 1
ATOM 1824 C CA . LEU A 1 241 ? -6.073 -8.326 12.016 1 98.5 241 LEU A CA 1
ATOM 1825 C C . LEU A 1 241 ? -5.519 -8.275 13.436 1 98.5 241 LEU A C 1
ATOM 1827 O O . LEU A 1 241 ? -5.416 -7.198 14.028 1 98.5 241 LEU A O 1
ATOM 1831 N N . ILE A 1 242 ? -5.142 -9.39 13.948 1 98.26 242 ILE A N 1
ATOM 1832 C CA . ILE A 1 242 ? -4.542 -9.46 15.275 1 98.26 242 ILE A CA 1
ATOM 1833 C C . ILE A 1 242 ? -3.221 -8.695 15.285 1 98.26 242 ILE A C 1
ATOM 1835 O O . ILE A 1 242 ? -2.833 -8.127 16.309 1 98.26 242 ILE A O 1
ATOM 1839 N N . ILE A 1 243 ? -2.585 -8.618 14.155 1 98.27 243 ILE A N 1
ATOM 1840 C CA . ILE A 1 243 ? -1.313 -7.91 14.059 1 98.27 243 ILE A CA 1
ATOM 1841 C C . ILE A 1 243 ? -1.563 -6.443 13.716 1 98.27 243 ILE A C 1
ATOM 1843 O O . ILE A 1 243 ? -1.048 -5.545 14.386 1 98.27 243 ILE A O 1
ATOM 1847 N N . THR A 1 244 ? -2.418 -6.18 12.772 1 97.98 244 THR A N 1
ATOM 1848 C CA . THR A 1 244 ? -2.484 -4.861 12.151 1 97.98 244 THR A CA 1
ATOM 1849 C C . THR A 1 244 ? -3.339 -3.913 12.987 1 97.98 244 THR A C 1
ATOM 1851 O O . THR A 1 244 ? -3.059 -2.714 13.054 1 97.98 244 THR A O 1
ATOM 1854 N N . VAL A 1 245 ? -4.376 -4.442 13.635 1 96.78 245 VAL A N 1
ATOM 1855 C CA . VAL A 1 245 ? -5.292 -3.572 14.365 1 96.78 245 VAL A CA 1
ATOM 1856 C C . VAL A 1 245 ? -4.573 -2.951 15.56 1 96.78 245 VAL A C 1
ATOM 1858 O O . VAL A 1 245 ? -4.579 -1.729 15.728 1 96.78 245 VAL A O 1
ATOM 1861 N N . PRO A 1 246 ? -3.871 -3.748 16.377 1 97.08 246 PRO A N 1
ATOM 1862 C CA . PRO A 1 246 ? -3.122 -3.136 17.476 1 97.08 246 PRO A CA 1
ATOM 1863 C C . PRO A 1 246 ? -2.054 -2.158 16.99 1 97.08 246 PRO A C 1
ATOM 1865 O O . PRO A 1 246 ? -1.827 -1.122 17.62 1 97.08 246 PRO A O 1
ATOM 1868 N N . LEU A 1 247 ? -1.366 -2.467 15.929 1 96.66 247 LEU A N 1
ATOM 1869 C CA . LEU A 1 247 ? -0.372 -1.558 15.368 1 96.66 247 LEU A CA 1
ATOM 1870 C C . LEU A 1 247 ? -1.024 -0.259 14.905 1 96.66 247 LEU A C 1
ATOM 1872 O O . LEU A 1 247 ? -0.417 0.811 14.992 1 96.66 247 LEU A O 1
ATOM 1876 N N . GLY A 1 248 ? -2.237 -0.435 14.376 1 95.33 248 GLY A N 1
ATOM 1877 C CA . GLY A 1 248 ? -2.992 0.752 14.008 1 95.33 248 GLY A CA 1
ATOM 1878 C C . GLY A 1 248 ? -3.278 1.665 15.186 1 95.33 248 GLY A C 1
ATOM 1879 O O . GLY A 1 248 ? -3.131 2.884 15.082 1 95.33 248 GLY A O 1
ATOM 1880 N N . PHE A 1 249 ? -3.609 1.113 16.307 1 94.66 249 PHE A N 1
ATOM 1881 C CA . PHE A 1 249 ? -3.849 1.889 17.518 1 94.66 249 PHE A CA 1
ATOM 1882 C C . PHE A 1 249 ? -2.562 2.545 18.004 1 94.66 249 PHE A C 1
ATOM 1884 O O . PHE A 1 249 ? -2.577 3.69 18.462 1 94.66 249 PHE A O 1
ATOM 1891 N N . LEU A 1 250 ? -1.55 1.807 17.861 1 94.57 250 LEU A N 1
ATOM 1892 C CA . LEU A 1 250 ? -0.255 2.339 18.268 1 94.57 250 LEU A CA 1
ATOM 1893 C C . LEU A 1 250 ? 0.137 3.535 17.407 1 94.57 250 LEU A C 1
ATOM 1895 O O . LEU A 1 250 ? 0.618 4.546 17.923 1 94.57 250 LEU A O 1
ATOM 1899 N N . ALA A 1 251 ? -0.059 3.409 16.117 1 93.46 251 ALA A N 1
ATOM 1900 C CA . ALA A 1 251 ? 0.242 4.507 15.201 1 93.46 251 ALA A CA 1
ATOM 1901 C C . ALA A 1 251 ? -0.579 5.747 15.543 1 93.46 251 ALA A C 1
ATOM 1903 O O . ALA A 1 251 ? -0.049 6.86 15.582 1 93.46 251 ALA A O 1
ATOM 1904 N N . ARG A 1 252 ? -1.817 5.587 15.836 1 91.41 252 ARG A N 1
ATOM 1905 C CA . ARG A 1 252 ? -2.702 6.693 16.186 1 91.41 252 ARG A CA 1
ATOM 1906 C C . ARG A 1 252 ? -2.283 7.333 17.505 1 91.41 252 ARG A C 1
ATOM 1908 O O . ARG A 1 252 ? -2.368 8.553 17.663 1 91.41 252 ARG A O 1
ATOM 1915 N N . HIS A 1 253 ? -1.915 6.533 18.398 1 92.96 253 HIS A N 1
ATOM 1916 C CA . HIS A 1 253 ? -1.444 7.029 19.686 1 92.96 253 HIS A CA 1
ATOM 1917 C C . HIS A 1 253 ? -0.237 7.945 19.516 1 92.96 253 HIS A C 1
ATOM 1919 O O . HIS A 1 253 ? -0.191 9.033 20.095 1 92.96 253 HIS A O 1
ATOM 1925 N N . PHE A 1 254 ? 0.621 7.534 18.671 1 91.08 254 PHE A N 1
ATOM 1926 C CA . PHE A 1 254 ? 1.815 8.334 18.426 1 91.08 254 PHE A CA 1
ATOM 1927 C C . PHE A 1 254 ? 1.464 9.621 17.689 1 91.08 254 PHE A C 1
ATOM 1929 O O . PHE A 1 254 ? 2.089 10.66 17.911 1 91.08 254 PHE A O 1
ATOM 1936 N N . GLU A 1 255 ? 0.532 9.526 16.857 1 88.86 255 GLU A N 1
ATOM 1937 C CA . GLU A 1 255 ? 0.089 10.712 16.129 1 88.86 255 GLU A CA 1
ATOM 1938 C C . GLU A 1 255 ? -0.488 11.758 17.078 1 88.86 255 GLU A C 1
ATOM 1940 O O . GLU A 1 255 ? -0.195 12.948 16.951 1 88.86 255 GLU A O 1
ATOM 1945 N N . LYS A 1 256 ? -1.286 11.37 18.028 1 88.28 256 LYS A N 1
ATOM 1946 C CA . LYS A 1 256 ? -1.91 12.269 18.995 1 88.28 256 LYS A CA 1
ATOM 1947 C C . LYS A 1 256 ? -0.864 12.919 19.896 1 88.28 256 LYS A C 1
ATOM 1949 O O . LYS A 1 256 ? -0.941 14.115 20.183 1 88.28 256 LYS A O 1
ATOM 1954 N N . ARG A 1 257 ? 0.036 12.178 20.212 1 86.25 257 ARG A N 1
ATOM 1955 C CA . ARG A 1 257 ? 1.084 12.695 21.086 1 86.25 257 ARG A CA 1
ATOM 1956 C C . ARG A 1 257 ? 1.946 13.722 20.358 1 86.25 257 ARG A C 1
ATOM 1958 O O . ARG A 1 257 ? 2.343 14.732 20.942 1 86.25 257 ARG A O 1
ATOM 1965 N N . ALA A 1 258 ? 2.238 13.435 19.168 1 81.87 258 ALA A N 1
ATOM 1966 C CA . ALA A 1 258 ? 3.043 14.354 18.367 1 81.87 258 ALA A CA 1
ATOM 1967 C C . ALA A 1 258 ? 2.313 15.677 18.151 1 81.87 258 ALA A C 1
ATOM 1969 O O . ALA A 1 258 ? 2.922 16.747 18.219 1 81.87 258 ALA A O 1
ATOM 1970 N N . LYS A 1 259 ? 1.066 15.628 17.926 1 77.57 259 LYS A N 1
ATOM 1971 C CA . LYS A 1 259 ? 0.261 16.831 17.73 1 77.57 259 LYS A CA 1
ATOM 1972 C C . LYS A 1 259 ? 0.159 17.64 19.019 1 77.57 259 LYS A C 1
ATOM 1974 O O . LYS A 1 259 ? 0.201 18.872 18.99 1 77.57 259 LYS A O 1
ATOM 1979 N N . ALA A 1 260 ? 0.071 17.066 20.107 1 75.99 260 ALA A N 1
ATOM 1980 C CA . ALA A 1 260 ? -0.029 17.726 21.406 1 75.99 260 ALA A CA 1
ATOM 1981 C C . ALA A 1 260 ? 1.262 18.465 21.747 1 75.99 260 ALA A C 1
ATOM 1983 O O . ALA A 1 260 ? 1.228 19.554 22.324 1 75.99 260 ALA A O 1
ATOM 1984 N N . ARG A 1 261 ? 2.271 17.937 21.241 1 71.9 261 ARG A N 1
ATOM 1985 C CA . ARG A 1 261 ? 3.57 18.519 21.562 1 71.9 261 ARG A CA 1
ATOM 1986 C C . ARG A 1 261 ? 3.886 19.693 20.641 1 71.9 261 ARG A C 1
ATOM 1988 O O . ARG A 1 261 ? 4.619 20.608 21.022 1 71.9 261 ARG A O 1
ATOM 1995 N N . SER A 1 262 ? 3.362 19.621 19.455 1 67.4 262 SER A N 1
ATOM 1996 C CA . SER A 1 262 ? 3.573 20.723 18.521 1 67.4 262 SER A CA 1
ATOM 1997 C C . SER A 1 262 ? 2.761 21.95 18.922 1 67.4 262 SER A C 1
ATOM 1999 O O . SER A 1 262 ? 3.117 23.077 18.571 1 67.4 262 SER A O 1
ATOM 2001 N N . ARG A 1 263 ? 1.719 21.866 19.662 1 55.92 263 ARG A N 1
ATOM 2002 C CA . ARG A 1 263 ? 0.874 22.959 20.131 1 55.92 263 ARG A CA 1
ATOM 2003 C C . ARG A 1 263 ? 1.462 23.609 21.379 1 55.92 263 ARG A C 1
ATOM 2005 O O . ARG A 1 263 ? 1.067 24.715 21.753 1 55.92 263 ARG A O 1
ATOM 2012 N N . LYS A 1 264 ? 2.352 23.022 21.937 1 54.89 264 LYS A N 1
ATOM 2013 C CA . LYS A 1 264 ? 2.994 23.669 23.078 1 54.89 264 LYS A CA 1
ATOM 2014 C C . LYS A 1 264 ? 4.283 24.37 22.658 1 54.89 264 LYS A C 1
ATOM 2016 O O . LYS A 1 264 ? 4.571 25.478 23.116 1 54.89 264 LYS A O 1
ATOM 2021 N N . MET B 1 1 ? 48.127 23.916 10.938 1 44.63 1 MET B N 1
ATOM 2022 C CA . MET B 1 1 ? 47.1 24.953 10.911 1 44.63 1 MET B CA 1
ATOM 2023 C C . MET B 1 1 ? 45.71 24.348 11.076 1 44.63 1 MET B C 1
ATOM 2025 O O . MET B 1 1 ? 45.353 23.4 10.374 1 44.63 1 MET B O 1
ATOM 2029 N N . ALA B 1 2 ? 45.147 24.562 12.137 1 59.37 2 ALA B N 1
ATOM 2030 C CA . ALA B 1 2 ? 43.814 24.096 12.511 1 59.37 2 ALA B CA 1
ATOM 2031 C C . ALA B 1 2 ? 42.785 24.469 11.448 1 59.37 2 ALA B C 1
ATOM 2033 O O . ALA B 1 2 ? 42.638 25.644 11.102 1 59.37 2 ALA B O 1
ATOM 2034 N N . LEU B 1 3 ? 42.444 23.649 10.596 1 64.61 3 LEU B N 1
ATOM 2035 C CA . LEU B 1 3 ? 41.5 23.93 9.519 1 64.61 3 LEU B CA 1
ATOM 2036 C C . LEU B 1 3 ? 40.245 24.608 10.059 1 64.61 3 LEU B C 1
ATOM 2038 O O . LEU B 1 3 ? 39.756 24.252 11.134 1 64.61 3 LEU B O 1
ATOM 2042 N N . SER B 1 4 ? 39.909 25.779 9.573 1 68.5 4 SER B N 1
ATOM 2043 C CA . SER B 1 4 ? 38.664 26.453 9.927 1 68.5 4 SER B CA 1
ATOM 2044 C C . SER B 1 4 ? 37.46 25.542 9.705 1 68.5 4 SER B C 1
ATOM 2046 O O . SER B 1 4 ? 37.554 24.545 8.987 1 68.5 4 SER B O 1
ATOM 2048 N N . THR B 1 5 ? 36.455 25.677 10.412 1 73.02 5 THR B N 1
ATOM 2049 C CA . THR B 1 5 ? 35.212 24.922 10.297 1 73.02 5 THR B CA 1
ATOM 2050 C C . THR B 1 5 ? 34.734 24.883 8.848 1 73.02 5 THR B C 1
ATOM 2052 O O . THR B 1 5 ? 34.231 23.859 8.382 1 73.02 5 THR B O 1
ATOM 2055 N N . ARG B 1 6 ? 34.951 25.938 8.099 1 74.65 6 ARG B N 1
ATOM 2056 C CA . ARG B 1 6 ? 34.555 26.009 6.696 1 74.65 6 ARG B CA 1
ATOM 2057 C C . ARG B 1 6 ? 35.434 25.109 5.834 1 74.65 6 ARG B C 1
ATOM 2059 O O . ARG B 1 6 ? 34.942 24.444 4.92 1 74.65 6 ARG B O 1
ATOM 2066 N N . GLN B 1 7 ? 36.695 25.154 6.165 1 72.2 7 GLN B N 1
ATOM 2067 C CA . GLN B 1 7 ? 37.626 24.321 5.412 1 72.2 7 GLN B CA 1
ATOM 2068 C C . GLN B 1 7 ? 37.36 22.839 5.656 1 72.2 7 GLN B C 1
ATOM 2070 O O . GLN B 1 7 ? 37.411 22.032 4.725 1 72.2 7 GLN B O 1
ATOM 2075 N N . LYS B 1 8 ? 37.034 22.548 6.839 1 74.51 8 LYS B N 1
ATOM 2076 C CA . LYS B 1 8 ? 36.716 21.164 7.18 1 74.51 8 LYS B CA 1
ATOM 2077 C C . LYS B 1 8 ? 35.477 20.684 6.43 1 74.51 8 LYS B C 1
ATOM 2079 O O . LYS B 1 8 ? 35.442 19.553 5.941 1 74.51 8 LYS B O 1
ATOM 2084 N N . GLN B 1 9 ? 34.515 21.579 6.31 1 77.03 9 GLN B N 1
ATOM 2085 C CA . GLN B 1 9 ? 33.295 21.242 5.586 1 77.03 9 GLN B CA 1
ATOM 2086 C C . GLN B 1 9 ? 33.571 21.062 4.096 1 77.03 9 GLN B C 1
ATOM 2088 O O . GLN B 1 9 ? 33.024 20.157 3.462 1 77.03 9 GLN B O 1
ATOM 2093 N N . THR B 1 10 ? 34.431 21.855 3.597 1 78.06 10 THR B N 1
ATOM 2094 C CA . THR B 1 10 ? 34.791 21.767 2.186 1 78.06 10 THR B CA 1
ATOM 2095 C C . THR B 1 10 ? 35.565 20.483 1.904 1 78.06 10 THR B C 1
ATOM 2097 O O . THR B 1 10 ? 35.308 19.803 0.908 1 78.06 10 THR B O 1
ATOM 2100 N N . TYR B 1 11 ? 36.461 20.149 2.851 1 79.42 11 TYR B N 1
ATOM 2101 C CA . TYR B 1 11 ? 37.234 18.924 2.679 1 79.42 11 TYR B CA 1
ATOM 2102 C C . TYR B 1 11 ? 36.346 17.694 2.821 1 79.42 11 TYR B C 1
ATOM 2104 O O . TYR B 1 11 ? 36.508 16.715 2.088 1 79.42 11 TYR B O 1
ATOM 2112 N N . ALA B 1 12 ? 35.437 17.833 3.69 1 79.64 12 ALA B N 1
ATOM 2113 C CA . ALA B 1 12 ? 34.492 16.731 3.855 1 79.64 12 ALA B CA 1
ATOM 2114 C C . ALA B 1 12 ? 33.647 16.54 2.599 1 79.64 12 ALA B C 1
ATOM 2116 O O . ALA B 1 12 ? 33.38 15.408 2.188 1 79.64 12 ALA B O 1
ATOM 2117 N N . ARG B 1 13 ? 33.296 17.565 1.988 1 82.69 13 ARG B N 1
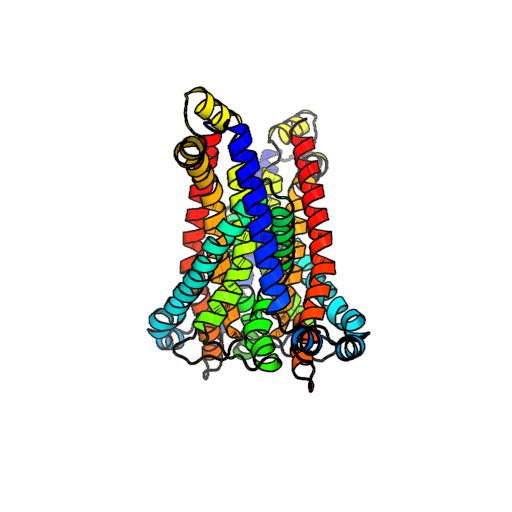ATOM 2118 C CA . ARG B 1 13 ? 32.528 17.502 0.748 1 82.69 13 ARG B CA 1
ATOM 2119 C C . ARG B 1 13 ? 33.353 16.885 -0.376 1 82.69 13 ARG B C 1
ATOM 2121 O O . ARG B 1 13 ? 32.868 16.018 -1.106 1 82.69 13 ARG B O 1
ATOM 2128 N N . TYR B 1 14 ? 34.548 17.299 -0.438 1 84.18 14 TYR B N 1
ATOM 2129 C CA . TYR B 1 14 ? 35.411 16.761 -1.484 1 84.18 14 TYR B CA 1
ATOM 2130 C C . TYR B 1 14 ? 35.69 15.281 -1.253 1 84.18 14 TYR B C 1
ATOM 2132 O O . TYR B 1 14 ? 35.768 14.501 -2.205 1 84.18 14 TYR B O 1
ATOM 2140 N N . ALA B 1 15 ? 35.799 14.911 -0.005 1 84.13 15 ALA B N 1
ATOM 2141 C CA . ALA B 1 15 ? 36.002 13.502 0.324 1 84.13 15 ALA B CA 1
ATOM 2142 C C . ALA B 1 15 ? 34.789 12.666 -0.073 1 84.13 15 ALA B C 1
ATOM 2144 O O . ALA B 1 15 ? 34.935 11.543 -0.563 1 84.13 15 ALA B O 1
ATOM 2145 N N . GLN B 1 16 ? 33.698 13.236 0.047 1 84.79 16 GLN B N 1
ATOM 2146 C CA . GLN B 1 16 ? 32.478 12.525 -0.32 1 84.79 16 GLN B CA 1
ATOM 2147 C C . GLN B 1 16 ? 32.355 12.39 -1.835 1 84.79 16 GLN B C 1
ATOM 2149 O O . GLN B 1 16 ? 31.938 11.345 -2.339 1 84.79 16 GLN B O 1
ATOM 2154 N N . TYR B 1 17 ? 32.72 13.363 -2.515 1 86.2 17 TYR B N 1
ATOM 2155 C CA . TYR B 1 17 ? 32.741 13.276 -3.971 1 86.2 17 TYR B CA 1
ATOM 2156 C C . TYR B 1 17 ? 33.737 12.223 -4.441 1 86.2 17 TYR B C 1
ATOM 2158 O O . TYR B 1 17 ? 33.452 11.459 -5.365 1 86.2 17 TYR B O 1
ATOM 2166 N N . ALA B 1 18 ? 34.806 12.239 -3.739 1 85.38 18 ALA B N 1
ATOM 2167 C CA . ALA B 1 18 ? 35.827 11.255 -4.091 1 85.38 18 ALA B CA 1
ATOM 2168 C C . ALA B 1 18 ? 35.34 9.836 -3.809 1 85.38 18 ALA B C 1
ATOM 2170 O O . ALA B 1 18 ? 35.55 8.929 -4.618 1 85.38 18 ALA B O 1
ATOM 2171 N N . LEU B 1 19 ? 34.706 9.687 -2.743 1 86.34 19 LEU B N 1
ATOM 2172 C CA . LEU B 1 19 ? 34.168 8.377 -2.391 1 86.34 19 LEU B CA 1
ATOM 2173 C C . LEU B 1 19 ? 33.132 7.923 -3.414 1 86.34 19 LEU B C 1
ATOM 2175 O O . LEU B 1 19 ? 33.15 6.77 -3.852 1 86.34 19 LEU B O 1
ATOM 2179 N N . LEU B 1 20 ? 32.286 8.738 -3.826 1 86.21 20 LEU B N 1
ATOM 2180 C CA . LEU B 1 20 ? 31.26 8.416 -4.811 1 86.21 20 LEU B CA 1
ATOM 2181 C C . LEU B 1 20 ? 31.888 8.075 -6.158 1 86.21 20 LEU B C 1
ATOM 2183 O O . LEU B 1 20 ? 31.441 7.149 -6.839 1 86.21 20 LEU B O 1
ATOM 2187 N N . ALA B 1 21 ? 32.824 8.867 -6.493 1 85.76 21 ALA B N 1
ATOM 2188 C CA . ALA B 1 21 ? 33.514 8.611 -7.755 1 85.76 21 ALA B CA 1
ATOM 2189 C C . ALA B 1 21 ? 34.195 7.246 -7.741 1 85.76 21 ALA B C 1
ATOM 2191 O O . ALA B 1 21 ? 34.148 6.511 -8.731 1 85.76 21 ALA B O 1
ATOM 2192 N N . ILE B 1 22 ? 34.732 6.912 -6.617 1 87.29 22 ILE B N 1
ATOM 2193 C CA . ILE B 1 22 ? 35.413 5.629 -6.483 1 87.29 22 ILE B CA 1
ATOM 2194 C C . ILE B 1 22 ? 34.393 4.494 -6.551 1 87.29 22 ILE B C 1
ATOM 2196 O O . ILE B 1 22 ? 34.604 3.503 -7.254 1 87.29 22 ILE B O 1
ATOM 2200 N N . VAL B 1 23 ? 33.309 4.683 -5.84 1 85.33 23 VAL B N 1
ATOM 2201 C CA . VAL B 1 23 ? 32.271 3.658 -5.842 1 85.33 23 VAL B CA 1
ATOM 2202 C C . VAL B 1 23 ? 31.708 3.495 -7.252 1 85.33 23 VAL B C 1
ATOM 2204 O O . VAL B 1 23 ? 31.536 2.372 -7.732 1 85.33 23 VAL B O 1
ATOM 2207 N N . ALA B 1 24 ? 31.41 4.541 -7.879 1 84.78 24 ALA B N 1
ATOM 2208 C CA . ALA B 1 24 ? 30.894 4.5 -9.245 1 84.78 24 ALA B CA 1
ATOM 2209 C C . ALA B 1 24 ? 31.878 3.808 -10.183 1 84.78 24 ALA B C 1
ATOM 2211 O O . ALA B 1 24 ? 31.483 2.982 -11.009 1 84.78 24 ALA B O 1
ATOM 2212 N N . LEU B 1 25 ? 33.097 4.167 -10.01 1 85.44 25 LEU B N 1
ATOM 2213 C CA . LEU B 1 25 ? 34.136 3.563 -10.838 1 85.44 25 LEU B CA 1
ATOM 2214 C C . LEU B 1 25 ? 34.221 2.06 -10.593 1 85.44 25 LEU B C 1
ATOM 2216 O O . LEU B 1 25 ? 34.343 1.279 -11.539 1 85.44 25 LEU B O 1
ATOM 2220 N N . VAL B 1 26 ? 34.156 1.671 -9.391 1 85.79 26 VAL B N 1
ATOM 2221 C CA . VAL B 1 26 ? 34.207 0.253 -9.049 1 85.79 26 VAL B CA 1
ATOM 2222 C C . VAL B 1 26 ? 33.001 -0.467 -9.648 1 85.79 26 VAL B C 1
ATOM 2224 O O . VAL B 1 26 ? 33.139 -1.544 -10.232 1 85.79 26 VAL B O 1
ATOM 2227 N N . VAL B 1 27 ? 31.847 0.078 -9.527 1 83.19 27 VAL B N 1
ATOM 2228 C CA . VAL B 1 27 ? 30.637 -0.527 -10.075 1 83.19 27 VAL B CA 1
ATOM 2229 C C . VAL B 1 27 ? 30.761 -0.648 -11.592 1 83.19 27 VAL B C 1
ATOM 2231 O O . VAL B 1 27 ? 30.451 -1.695 -12.165 1 83.19 27 VAL B O 1
ATOM 2234 N N . ILE B 1 28 ? 31.243 0.385 -12.205 1 83.85 28 ILE B N 1
ATOM 2235 C CA . ILE B 1 28 ? 31.38 0.41 -13.657 1 83.85 28 ILE B CA 1
ATOM 2236 C C . ILE B 1 28 ? 32.398 -0.64 -14.098 1 83.85 28 ILE B C 1
ATOM 2238 O O . ILE B 1 28 ? 32.194 -1.329 -15.1 1 83.85 28 ILE B O 1
ATOM 2242 N N . LEU B 1 29 ? 33.382 -0.817 -13.255 1 85.66 29 LEU B N 1
ATOM 2243 C CA . LEU B 1 29 ? 34.46 -1.728 -13.622 1 85.66 29 LEU B CA 1
ATOM 2244 C C . LEU B 1 29 ? 34.082 -3.172 -13.309 1 85.66 29 LEU B C 1
ATOM 2246 O O . LEU B 1 29 ? 34.515 -4.096 -14.001 1 85.66 29 LEU B O 1
ATOM 2250 N N . VAL B 1 30 ? 33.326 -3.381 -12.36 1 84.99 30 VAL B N 1
ATOM 2251 C CA . VAL B 1 30 ? 33.038 -4.736 -11.901 1 84.99 30 VAL B CA 1
ATOM 2252 C C . VAL B 1 30 ? 31.755 -5.241 -12.556 1 84.99 30 VAL B C 1
ATOM 2254 O O . VAL B 1 30 ? 31.579 -6.448 -12.741 1 84.99 30 VAL B O 1
ATOM 2257 N N . ALA B 1 31 ? 30.974 -4.316 -12.986 1 81.76 31 ALA B N 1
ATOM 2258 C CA . ALA B 1 31 ? 29.699 -4.726 -13.568 1 81.76 31 ALA B CA 1
ATOM 2259 C C . ALA B 1 31 ? 29.902 -5.374 -14.934 1 81.76 31 ALA B C 1
ATOM 2261 O O . ALA B 1 31 ? 30.719 -4.908 -15.733 1 81.76 31 ALA B O 1
ATOM 2262 N N . ASP B 1 32 ? 29.369 -6.582 -15.13 1 86.51 32 ASP B N 1
ATOM 2263 C CA . ASP B 1 32 ? 29.359 -7.226 -16.44 1 86.51 32 ASP B CA 1
ATOM 2264 C C . ASP B 1 32 ? 28.301 -6.605 -17.349 1 86.51 32 ASP B C 1
ATOM 2266 O O . ASP B 1 32 ? 27.197 -7.137 -17.479 1 86.51 32 ASP B O 1
ATOM 2270 N N . TRP B 1 33 ? 28.682 -5.531 -18.027 1 86.78 33 TRP B N 1
ATOM 2271 C CA . TRP B 1 33 ? 27.773 -4.704 -18.814 1 86.78 33 TRP B CA 1
ATOM 2272 C C . TRP B 1 33 ? 27.163 -5.505 -19.959 1 86.78 33 TRP B C 1
ATOM 2274 O O . TRP B 1 33 ? 26.01 -5.281 -20.336 1 86.78 33 TRP B O 1
ATOM 2284 N N . GLY B 1 34 ? 27.837 -6.366 -20.548 1 87.31 34 GLY B N 1
ATOM 2285 C CA . GLY B 1 34 ? 27.31 -7.221 -21.599 1 87.31 34 GLY B CA 1
ATOM 2286 C C . GLY B 1 34 ? 26.157 -8.093 -21.137 1 87.31 34 GLY B C 1
ATOM 2287 O O . GLY B 1 34 ? 25.095 -8.11 -21.762 1 87.31 34 GLY B O 1
ATOM 2288 N N . THR B 1 35 ? 26.429 -8.665 -20.033 1 87.69 35 THR B N 1
ATOM 2289 C CA . THR B 1 35 ? 25.394 -9.523 -19.466 1 87.69 35 THR B CA 1
ATOM 2290 C C . THR B 1 35 ? 24.176 -8.701 -19.054 1 87.69 35 THR B C 1
ATOM 2292 O O . THR B 1 35 ? 23.037 -9.116 -19.276 1 87.69 35 THR B O 1
ATOM 2295 N N . LEU B 1 36 ? 24.401 -7.605 -18.505 1 88.5 36 LEU B N 1
ATOM 2296 C CA . LEU B 1 36 ? 23.298 -6.741 -18.096 1 88.5 36 LEU B CA 1
ATOM 2297 C C . LEU B 1 36 ? 22.47 -6.309 -19.301 1 88.5 36 LEU B C 1
ATOM 2299 O O . LEU B 1 36 ? 21.238 -6.332 -19.254 1 88.5 36 LEU B O 1
ATOM 2303 N N . ARG B 1 37 ? 23.134 -5.92 -20.304 1 89.91 37 ARG B N 1
ATOM 2304 C CA . ARG B 1 37 ? 22.437 -5.524 -21.524 1 89.91 37 ARG B CA 1
ATOM 2305 C C . ARG B 1 37 ? 21.662 -6.695 -22.117 1 89.91 37 ARG B C 1
ATOM 2307 O O . ARG B 1 37 ? 20.489 -6.555 -22.471 1 89.91 37 ARG B O 1
ATOM 2314 N N . ASP B 1 38 ? 22.219 -7.803 -22.145 1 91.65 38 ASP B N 1
ATOM 2315 C CA . ASP B 1 38 ? 21.632 -8.972 -22.793 1 91.65 38 ASP B CA 1
ATOM 2316 C C . ASP B 1 38 ? 20.478 -9.536 -21.967 1 91.65 38 ASP B C 1
ATOM 2318 O O . ASP B 1 38 ? 19.487 -10.015 -22.521 1 91.65 38 ASP B O 1
ATOM 2322 N N . LYS B 1 39 ? 20.608 -9.339 -20.687 1 92.44 39 LYS B N 1
ATOM 2323 C CA . LYS B 1 39 ? 19.636 -10.025 -19.84 1 92.44 39 LYS B CA 1
ATOM 2324 C C . LYS B 1 39 ? 18.578 -9.055 -19.321 1 92.44 39 LYS B C 1
ATOM 2326 O O . LYS B 1 39 ? 17.471 -9.466 -18.968 1 92.44 39 LYS B O 1
ATOM 2331 N N . ALA B 1 40 ? 18.893 -7.783 -19.293 1 93.3 40 ALA B N 1
ATOM 2332 C CA . ALA B 1 40 ? 17.947 -6.862 -18.67 1 93.3 40 ALA B CA 1
ATOM 2333 C C . ALA B 1 40 ? 17.476 -5.803 -19.663 1 93.3 40 ALA B C 1
ATOM 2335 O O . ALA B 1 40 ? 16.411 -5.208 -19.487 1 93.3 40 ALA B O 1
ATOM 2336 N N . PHE B 1 41 ? 18.231 -5.585 -20.743 1 95.57 41 PHE B N 1
ATOM 2337 C CA . PHE B 1 41 ? 17.906 -4.507 -21.669 1 95.57 41 PHE B CA 1
ATOM 2338 C C . PHE B 1 41 ? 18.108 -4.953 -23.112 1 95.57 41 PHE B C 1
ATOM 2340 O O . PHE B 1 41 ? 18.702 -4.229 -23.913 1 95.57 41 PHE B O 1
ATOM 2347 N N . ASN B 1 42 ? 17.627 -6.153 -23.422 1 95.88 42 ASN B N 1
ATOM 2348 C CA . ASN B 1 42 ? 17.802 -6.71 -24.759 1 95.88 42 ASN B CA 1
ATOM 2349 C C . ASN B 1 42 ? 16.86 -6.058 -25.767 1 95.88 42 ASN B C 1
ATOM 2351 O O . ASN B 1 42 ? 15.643 -6.231 -25.687 1 95.88 42 ASN B O 1
ATOM 2355 N N . PRO B 1 43 ? 17.435 -5.351 -26.753 1 95.43 43 PRO B N 1
ATOM 2356 C CA . PRO B 1 43 ? 16.594 -4.608 -27.694 1 95.43 43 PRO B CA 1
ATOM 2357 C C . PRO B 1 43 ? 15.677 -5.517 -28.509 1 95.43 43 PRO B C 1
ATOM 2359 O O . PRO B 1 43 ? 14.558 -5.124 -28.851 1 95.43 43 PRO B O 1
ATOM 2362 N N . GLU B 1 44 ? 16.084 -6.686 -28.844 1 95.97 44 GLU B N 1
ATOM 2363 C CA . GLU B 1 44 ? 15.262 -7.623 -29.603 1 95.97 44 GLU B CA 1
ATOM 2364 C C . GLU B 1 44 ? 14.043 -8.065 -28.798 1 95.97 44 GLU B C 1
ATOM 2366 O O . GLU B 1 44 ? 12.935 -8.144 -29.332 1 95.97 44 GLU B O 1
ATOM 2371 N N . ILE B 1 45 ? 14.297 -8.309 -27.552 1 96.16 45 ILE B N 1
ATOM 2372 C CA . ILE B 1 45 ? 13.216 -8.737 -26.671 1 96.16 45 ILE B CA 1
ATOM 2373 C C . ILE B 1 45 ? 12.256 -7.574 -26.43 1 96.16 45 ILE B C 1
ATOM 2375 O O . ILE B 1 45 ? 11.04 -7.768 -26.362 1 96.16 45 ILE B O 1
ATOM 2379 N N . ILE B 1 46 ? 12.833 -6.367 -26.3 1 97.28 46 ILE B N 1
ATOM 2380 C CA . ILE B 1 46 ? 11.994 -5.184 -26.15 1 97.28 46 ILE B CA 1
ATOM 2381 C C . ILE B 1 46 ? 11.052 -5.064 -27.346 1 97.28 46 ILE B C 1
ATOM 2383 O O . ILE B 1 46 ? 9.848 -4.857 -27.178 1 97.28 46 ILE B O 1
ATOM 2387 N N . ALA B 1 47 ? 11.56 -5.23 -28.501 1 97.01 47 ALA B N 1
ATOM 2388 C CA . ALA B 1 47 ? 10.77 -5.104 -29.723 1 97.01 47 ALA B CA 1
ATOM 2389 C C . ALA B 1 47 ? 9.667 -6.158 -29.774 1 97.01 47 ALA B C 1
ATOM 2391 O O . ALA B 1 47 ? 8.57 -5.894 -30.271 1 97.01 47 ALA B O 1
ATOM 2392 N N . GLN B 1 48 ? 9.903 -7.31 -29.242 1 96 48 GLN B N 1
ATOM 2393 C CA . GLN B 1 48 ? 8.956 -8.42 -29.258 1 96 48 GLN B CA 1
ATOM 2394 C C . GLN B 1 48 ? 7.773 -8.149 -28.333 1 96 48 GLN B C 1
ATOM 2396 O O . GLN B 1 48 ? 6.723 -8.783 -28.457 1 96 48 GLN B O 1
ATOM 2401 N N . GLN B 1 49 ? 7.936 -7.241 -27.376 1 96.62 49 GLN B N 1
ATOM 2402 C CA . GLN B 1 49 ? 6.868 -6.949 -26.426 1 96.62 49 GLN B CA 1
ATOM 2403 C C . GLN B 1 49 ? 5.847 -5.986 -27.025 1 96.62 49 GLN B C 1
ATOM 2405 O O . GLN B 1 49 ? 4.739 -5.846 -26.504 1 96.62 49 GLN B O 1
ATOM 2410 N N . PHE B 1 50 ? 6.285 -5.288 -28.132 1 97.26 50 PHE B N 1
ATOM 2411 C CA . PHE B 1 50 ? 5.408 -4.304 -28.755 1 97.26 50 PHE B CA 1
ATOM 2412 C C . PHE B 1 50 ? 4.614 -4.932 -29.895 1 97.26 50 PHE B C 1
ATOM 2414 O O . PHE B 1 50 ? 5.094 -5.851 -30.561 1 97.26 50 PHE B O 1
ATOM 2421 N N . PRO B 1 51 ? 3.366 -4.454 -30.052 1 97.67 51 PRO B N 1
ATOM 2422 C CA . PRO B 1 51 ? 2.673 -3.363 -29.362 1 97.67 51 PRO B CA 1
ATOM 2423 C C . PRO B 1 51 ? 1.862 -3.844 -28.162 1 97.67 51 PRO B C 1
ATOM 2425 O O . PRO B 1 51 ? 1.185 -3.045 -27.509 1 97.67 51 PRO B O 1
ATOM 2428 N N . ASN B 1 52 ? 1.908 -5.111 -27.846 1 97.89 52 ASN B N 1
ATOM 2429 C CA . ASN B 1 52 ? 1.016 -5.744 -26.881 1 97.89 52 ASN B CA 1
ATOM 2430 C C . ASN B 1 52 ? 1.227 -5.19 -25.475 1 97.89 52 ASN B C 1
ATOM 2432 O O . ASN B 1 52 ? 0.286 -5.119 -24.683 1 97.89 52 ASN B O 1
ATOM 2436 N N . ILE B 1 53 ? 2.426 -4.763 -25.194 1 98.37 53 ILE B N 1
ATOM 2437 C CA . ILE B 1 53 ? 2.668 -4.248 -23.85 1 98.37 53 ILE B CA 1
ATOM 2438 C C . ILE B 1 53 ? 1.844 -2.982 -23.626 1 98.37 53 ILE B C 1
ATOM 2440 O O . ILE B 1 53 ? 1.399 -2.714 -22.508 1 98.37 53 ILE B O 1
ATOM 2444 N N . ILE B 1 54 ? 1.635 -2.25 -24.675 1 98.49 54 ILE B N 1
ATOM 2445 C CA . ILE B 1 54 ? 0.858 -1.019 -24.573 1 98.49 54 ILE B CA 1
ATOM 2446 C C . ILE B 1 54 ? -0.622 -1.323 -24.791 1 98.49 54 ILE B C 1
ATOM 2448 O O . ILE B 1 54 ? -1.46 -0.998 -23.947 1 98.49 54 ILE B O 1
ATOM 2452 N N . THR B 1 55 ? -0.959 -2.043 -25.841 1 98.31 55 THR B N 1
ATOM 2453 C CA . THR B 1 55 ? -2.339 -2.183 -26.292 1 98.31 55 THR B CA 1
ATOM 2454 C C . THR B 1 55 ? -3.094 -3.183 -25.421 1 98.31 55 THR B C 1
ATOM 2456 O O . THR B 1 55 ? -4.325 -3.162 -25.367 1 98.31 55 THR B O 1
ATOM 2459 N N . VAL B 1 56 ? -2.406 -4.034 -24.749 1 98.39 56 VAL B N 1
ATOM 2460 C CA . VAL B 1 56 ? -3.069 -5.041 -23.928 1 98.39 56 VAL B CA 1
ATOM 2461 C C . VAL B 1 56 ? -2.736 -4.81 -22.456 1 98.39 56 VAL B C 1
ATOM 2463 O O . VAL B 1 56 ? -3.601 -4.414 -21.672 1 98.39 56 VAL B O 1
ATOM 2466 N N . ALA B 1 57 ? -1.451 -4.907 -22.121 1 98.61 57 ALA B N 1
ATOM 2467 C CA . ALA B 1 57 ? -1.041 -4.923 -20.719 1 98.61 57 ALA B CA 1
ATOM 2468 C C . ALA B 1 57 ? -1.276 -3.565 -20.064 1 98.61 57 ALA B C 1
ATOM 2470 O O . ALA B 1 57 ? -1.926 -3.477 -19.019 1 98.61 57 ALA B O 1
ATOM 2471 N N . LEU B 1 58 ? -0.728 -2.511 -20.688 1 98.78 58 LEU B N 1
ATOM 2472 C CA . LEU B 1 58 ? -0.903 -1.176 -20.126 1 98.78 58 LEU B CA 1
ATOM 2473 C C . LEU B 1 58 ? -2.375 -0.776 -20.124 1 98.78 58 LEU B C 1
ATOM 2475 O O . LEU B 1 58 ? -2.87 -0.221 -19.141 1 98.78 58 LEU B O 1
ATOM 2479 N N . LYS B 1 59 ? -3.043 -1.048 -21.185 1 98.6 59 LYS B N 1
ATOM 2480 C CA . LYS B 1 59 ? -4.472 -0.771 -21.295 1 98.6 59 LYS B CA 1
ATOM 2481 C C . LYS B 1 59 ? -5.254 -1.468 -20.186 1 98.6 59 LYS B C 1
ATOM 2483 O O . LYS B 1 59 ? -6.062 -0.839 -19.499 1 98.6 59 LYS B O 1
ATOM 2488 N N . ASN B 1 60 ? -5.078 -2.722 -19.989 1 98.57 60 ASN B N 1
ATOM 2489 C CA . ASN B 1 60 ? -5.791 -3.478 -18.965 1 98.57 60 ASN B CA 1
ATOM 2490 C C . ASN B 1 60 ? -5.453 -2.979 -17.563 1 98.57 60 ASN B C 1
ATOM 2492 O O . ASN B 1 60 ? -6.309 -2.979 -16.677 1 98.57 60 ASN B O 1
ATOM 2496 N N . THR B 1 61 ? -4.195 -2.578 -17.367 1 98.8 61 THR B N 1
ATOM 2497 C CA . THR B 1 61 ? -3.808 -1.999 -16.086 1 98.8 61 THR B CA 1
ATOM 2498 C C . THR B 1 61 ? -4.647 -0.762 -15.776 1 98.8 61 THR B C 1
ATOM 2500 O O . THR B 1 61 ? -5.16 -0.615 -14.665 1 98.8 61 THR B O 1
ATOM 2503 N N . LEU B 1 62 ? -4.824 0.082 -16.743 1 98.78 62 LEU B N 1
ATOM 2504 C CA . LEU B 1 62 ? -5.625 1.29 -16.573 1 98.78 62 LEU B CA 1
ATOM 2505 C C . LEU B 1 62 ? -7.094 0.941 -16.355 1 98.78 62 LEU B C 1
ATOM 2507 O O . LEU B 1 62 ? -7.767 1.561 -15.529 1 98.78 62 LEU B O 1
ATOM 2511 N N . ILE B 1 63 ? -7.596 -0.04 -17.06 1 98.69 63 ILE B N 1
ATOM 2512 C CA . ILE B 1 63 ? -8.989 -0.456 -16.941 1 98.69 63 ILE B CA 1
ATOM 2513 C C . ILE B 1 63 ? -9.243 -1.014 -15.542 1 98.69 63 ILE B C 1
ATOM 2515 O O . ILE B 1 63 ? -10.213 -0.633 -14.882 1 98.69 63 ILE B O 1
ATOM 2519 N N . TYR B 1 64 ? -8.396 -1.915 -15.091 1 98.66 64 TYR B N 1
ATOM 2520 C CA . TYR B 1 64 ? -8.56 -2.519 -13.774 1 98.66 64 TYR B CA 1
ATOM 2521 C C . TYR B 1 64 ? -8.467 -1.467 -12.676 1 98.66 64 TYR B C 1
ATOM 2523 O O . TYR B 1 64 ? -9.225 -1.507 -11.703 1 98.66 64 TYR B O 1
ATOM 2531 N N . THR B 1 65 ? -7.547 -0.53 -12.825 1 98.76 65 THR B N 1
ATOM 2532 C CA . THR B 1 65 ? -7.422 0.57 -11.876 1 98.76 65 THR B CA 1
ATOM 2533 C C . THR B 1 65 ? -8.699 1.404 -11.842 1 98.76 65 THR B C 1
ATOM 2535 O O . THR B 1 65 ? -9.201 1.737 -10.767 1 98.76 65 THR B O 1
ATOM 2538 N N . ALA B 1 66 ? -9.205 1.694 -13.007 1 98.72 66 ALA B N 1
ATOM 2539 C CA . ALA B 1 66 ? -10.417 2.502 -13.113 1 98.72 66 ALA B CA 1
ATOM 2540 C C . ALA B 1 66 ? -11.609 1.79 -12.481 1 98.72 66 ALA B C 1
ATOM 2542 O O . ALA B 1 66 ? -12.431 2.418 -11.809 1 98.72 66 ALA B O 1
ATOM 2543 N N . LEU B 1 67 ? -11.727 0.529 -12.699 1 98.62 67 LEU B N 1
ATOM 2544 C CA . LEU B 1 67 ? -12.817 -0.256 -12.13 1 98.62 67 LEU B CA 1
ATOM 2545 C C . LEU B 1 67 ? -12.733 -0.278 -10.607 1 98.62 67 LEU B C 1
ATOM 2547 O O . LEU B 1 67 ? -13.735 -0.057 -9.923 1 98.62 67 LEU B O 1
ATOM 2551 N N . GLY B 1 68 ? -11.554 -0.567 -10.113 1 98.59 68 GLY B N 1
ATOM 2552 C CA . GLY B 1 68 ? -11.358 -0.531 -8.672 1 98.59 68 GLY B CA 1
ATOM 2553 C C . GLY B 1 68 ? -11.639 0.831 -8.065 1 98.59 68 GLY B C 1
ATOM 2554 O O . GLY B 1 68 ? -12.255 0.927 -7.002 1 98.59 68 GLY B O 1
ATOM 2555 N N . PHE B 1 69 ? -11.192 1.848 -8.779 1 98.75 69 PHE B N 1
ATOM 2556 C CA . PHE B 1 69 ? -11.384 3.204 -8.278 1 98.75 69 PHE B CA 1
ATOM 2557 C C . PHE B 1 69 ? -12.861 3.579 -8.282 1 98.75 69 PHE B C 1
ATOM 2559 O O . PHE B 1 69 ? -13.341 4.241 -7.36 1 98.75 69 PHE B O 1
ATOM 2566 N N . ALA B 1 70 ? -13.535 3.198 -9.33 1 98.68 70 ALA B N 1
ATOM 2567 C CA . ALA B 1 70 ? -14.959 3.507 -9.429 1 98.68 70 ALA B CA 1
ATOM 2568 C C . ALA B 1 70 ? -15.733 2.908 -8.259 1 98.68 70 ALA B C 1
ATOM 2570 O O . ALA B 1 70 ? -16.502 3.605 -7.592 1 98.68 70 ALA B O 1
ATOM 2571 N N . LEU B 1 71 ? -15.526 1.69 -7.986 1 98.69 71 LEU B N 1
ATOM 2572 C CA . LEU B 1 71 ? -16.191 1.06 -6.851 1 98.69 71 LEU B CA 1
ATOM 2573 C C . LEU B 1 71 ? -15.664 1.62 -5.534 1 98.69 71 LEU B C 1
ATOM 2575 O O . LEU B 1 71 ? -16.431 1.829 -4.592 1 98.69 71 LEU B O 1
ATOM 2579 N N . GLY B 1 72 ? -14.374 1.804 -5.468 1 98.71 72 GLY B N 1
ATOM 2580 C CA . GLY B 1 72 ? -13.781 2.383 -4.273 1 98.71 72 GLY B CA 1
ATOM 2581 C C . GLY B 1 72 ? -14.338 3.753 -3.935 1 98.71 72 GLY B C 1
ATOM 2582 O O . GLY B 1 72 ? -14.642 4.036 -2.774 1 98.71 72 GLY B O 1
ATOM 2583 N N . LEU B 1 73 ? -14.435 4.562 -4.924 1 98.51 73 LEU B N 1
ATOM 2584 C CA . LEU B 1 73 ? -14.942 5.914 -4.714 1 98.51 73 LEU B CA 1
ATOM 2585 C C . LEU B 1 73 ? -16.408 5.885 -4.293 1 98.51 73 LEU B C 1
ATOM 2587 O O . LEU B 1 73 ? -16.797 6.559 -3.336 1 98.51 73 LEU B O 1
ATOM 2591 N N . THR B 1 74 ? -17.228 5.089 -4.998 1 98.37 74 THR B N 1
ATOM 2592 C CA . THR B 1 74 ? -18.647 4.989 -4.675 1 98.37 74 THR B CA 1
ATOM 2593 C C . THR B 1 74 ? -18.845 4.406 -3.279 1 98.37 74 THR B C 1
ATOM 2595 O O . THR B 1 74 ? -19.6 4.955 -2.473 1 98.37 74 THR B O 1
ATOM 2598 N N . GLY B 1 75 ? -18.155 3.338 -2.997 1 98.38 75 GLY B N 1
ATOM 2599 C CA . GLY B 1 75 ? -18.221 2.755 -1.666 1 98.38 75 GLY B CA 1
ATOM 2600 C C . GLY B 1 75 ? -17.643 3.656 -0.591 1 98.38 75 GLY B C 1
ATOM 2601 O O . GLY B 1 75 ? -18.167 3.717 0.524 1 98.38 75 GLY B O 1
ATOM 2602 N N . GLY B 1 76 ? -16.533 4.357 -0.943 1 98.54 76 GLY B N 1
ATOM 2603 C CA . GLY B 1 76 ? -15.913 5.282 -0.008 1 98.54 76 GLY B CA 1
ATOM 2604 C C . GLY B 1 76 ? -16.827 6.422 0.398 1 98.54 76 GLY B C 1
ATOM 2605 O O . GLY B 1 76 ? -16.841 6.83 1.562 1 98.54 76 GLY B O 1
ATOM 2606 N N . VAL B 1 77 ? -17.589 6.92 -0.519 1 96.92 77 VAL B N 1
ATOM 2607 C CA . VAL B 1 77 ? -18.534 7.994 -0.229 1 96.92 77 VAL B CA 1
ATOM 2608 C C . VAL B 1 77 ? -19.601 7.495 0.743 1 96.92 77 VAL B C 1
ATOM 2610 O O . VAL B 1 77 ? -19.905 8.162 1.735 1 96.92 77 VAL B O 1
ATOM 2613 N N . VAL B 1 78 ? -20.112 6.312 0.497 1 96.36 78 VAL B N 1
ATOM 2614 C CA . VAL B 1 78 ? -21.136 5.73 1.359 1 96.36 78 VAL B CA 1
ATOM 2615 C C . VAL B 1 78 ? -20.579 5.539 2.767 1 96.36 78 VAL B C 1
ATOM 2617 O O . VAL B 1 78 ? -21.211 5.931 3.751 1 96.36 78 VAL B O 1
ATOM 2620 N N . LEU B 1 79 ? -19.391 5.046 2.896 1 97.71 79 LEU B N 1
ATOM 2621 C CA . LEU B 1 79 ? -18.778 4.786 4.194 1 97.71 79 LEU B CA 1
ATOM 2622 C C . LEU B 1 79 ? -18.493 6.09 4.931 1 97.71 79 LEU B C 1
ATOM 2624 O O . LEU B 1 79 ? -18.69 6.178 6.145 1 97.71 79 LEU B O 1
ATOM 2628 N N . ALA B 1 80 ? -18.03 7.078 4.179 1 96.94 80 ALA B N 1
ATOM 2629 C CA . ALA B 1 80 ? -17.751 8.374 4.793 1 96.94 80 ALA B CA 1
ATOM 2630 C C . ALA B 1 80 ? -19.021 8.991 5.372 1 96.94 80 ALA B C 1
ATOM 2632 O O . ALA B 1 80 ? -19.01 9.518 6.487 1 96.94 80 ALA B O 1
ATOM 2633 N N . LEU B 1 81 ? -20.12 8.924 4.631 1 91.83 81 LEU B N 1
ATOM 2634 C CA . LEU B 1 81 ? -21.393 9.463 5.097 1 91.83 81 LEU B CA 1
ATOM 2635 C C . LEU B 1 81 ? -21.897 8.694 6.313 1 91.83 81 LEU B C 1
ATOM 2637 O O . LEU B 1 81 ? -22.467 9.285 7.234 1 91.83 81 LEU B O 1
ATOM 2641 N N . MET B 1 82 ? -21.676 7.411 6.305 1 93.97 82 MET B N 1
ATOM 2642 C CA . MET B 1 82 ? -22.068 6.601 7.455 1 93.97 82 MET B CA 1
ATOM 2643 C C . MET B 1 82 ? -21.258 6.981 8.69 1 93.97 82 MET B C 1
ATOM 2645 O O . MET B 1 82 ? -21.793 7.021 9.8 1 93.97 82 MET B O 1
ATOM 2649 N N . LYS B 1 83 ? -20.07 7.307 8.476 1 94.78 83 LYS B N 1
ATOM 2650 C CA . LYS B 1 83 ? -19.182 7.632 9.589 1 94.78 83 LYS B CA 1
ATOM 2651 C C . LYS B 1 83 ? -19.6 8.934 10.265 1 94.78 83 LYS B C 1
ATOM 2653 O O . LYS B 1 83 ? -19.363 9.124 11.459 1 94.78 83 LYS B O 1
ATOM 2658 N N . ILE B 1 84 ? -20.187 9.868 9.566 1 88.65 84 ILE B N 1
ATOM 2659 C CA . ILE B 1 84 ? -20.53 11.16 10.15 1 88.65 84 ILE B CA 1
ATOM 2660 C C . ILE B 1 84 ? -22.017 11.193 10.495 1 88.65 84 ILE B C 1
ATOM 2662 O O . ILE B 1 84 ? -22.541 12.229 10.911 1 88.65 84 ILE B O 1
ATOM 2666 N N . SER B 1 85 ? -22.704 10.068 10.329 1 87.83 85 SER B N 1
ATOM 2667 C CA . SER B 1 85 ? -24.132 9.968 10.611 1 87.83 85 SER B CA 1
ATOM 2668 C C . SER B 1 85 ? -24.412 10.108 12.104 1 87.83 85 SER B C 1
ATOM 2670 O O . SER B 1 85 ? -23.574 9.75 12.934 1 87.83 85 SER B O 1
ATOM 2672 N N . SER B 1 86 ? -25.586 10.645 12.457 1 87.61 86 SER B N 1
ATOM 2673 C CA . SER B 1 86 ? -26.021 10.754 13.845 1 87.61 86 SER B CA 1
ATOM 2674 C C . SER B 1 86 ? -26.501 9.409 14.381 1 87.61 86 SER B C 1
ATOM 2676 O O . SER B 1 86 ? -26.696 9.249 15.587 1 87.61 86 SER B O 1
ATOM 2678 N N . VAL B 1 87 ? -26.652 8.467 13.487 1 90.06 87 VAL B N 1
ATOM 2679 C CA . VAL B 1 87 ? -27.149 7.143 13.847 1 90.06 87 VAL B CA 1
ATOM 2680 C C . VAL B 1 87 ? -25.976 6.226 14.186 1 90.06 87 VAL B C 1
ATOM 2682 O O . VAL B 1 87 ? -25.164 5.899 13.317 1 90.06 87 VAL B O 1
ATOM 2685 N N . ALA B 1 88 ? -25.92 5.711 15.302 1 92.59 88 ALA B N 1
ATOM 2686 C CA . ALA B 1 88 ? -24.775 4.986 15.848 1 92.59 88 ALA B CA 1
ATOM 2687 C C . ALA B 1 88 ? -24.51 3.707 15.058 1 92.59 88 ALA B C 1
ATOM 2689 O O . ALA B 1 88 ? -23.362 3.402 14.726 1 92.59 88 ALA B O 1
ATOM 2690 N N . PRO B 1 89 ? -25.518 2.935 14.735 1 93.38 89 PRO B N 1
ATOM 2691 C CA . PRO B 1 89 ? -25.245 1.686 14.019 1 93.38 89 PRO B CA 1
ATOM 2692 C C . PRO B 1 89 ? -24.538 1.914 12.685 1 93.38 89 PRO B C 1
ATOM 2694 O O . PRO B 1 89 ? -23.721 1.089 12.267 1 93.38 89 PRO B O 1
ATOM 2697 N N . TYR B 1 90 ? -24.847 3.016 12.009 1 93.94 90 TYR B N 1
ATOM 2698 C CA . TYR B 1 90 ? -24.152 3.331 10.766 1 93.94 90 TYR B CA 1
ATOM 2699 C C . TYR B 1 90 ? -22.667 3.569 11.016 1 93.94 90 TYR B C 1
ATOM 2701 O O . TYR B 1 90 ? -21.819 3.069 10.274 1 93.94 90 TYR B O 1
ATOM 2709 N N . ARG B 1 91 ? -22.376 4.209 12.031 1 95.82 91 ARG B N 1
ATOM 2710 C CA . ARG B 1 91 ? -20.986 4.497 12.37 1 95.82 91 ARG B CA 1
ATOM 2711 C C . ARG B 1 91 ? -20.229 3.218 12.711 1 95.82 91 ARG B C 1
ATOM 2713 O O . ARG B 1 91 ? -19.088 3.033 12.284 1 95.82 91 ARG B O 1
ATOM 2720 N N . TRP B 1 92 ? -20.942 2.399 13.425 1 96.07 92 TRP B N 1
ATOM 2721 C CA . TRP B 1 92 ? -20.299 1.16 13.852 1 96.07 92 TRP B CA 1
ATOM 2722 C C . TRP B 1 92 ? -20.032 0.247 12.66 1 96.07 92 TRP B C 1
ATOM 2724 O O . TRP B 1 92 ? -18.973 -0.378 12.574 1 96.07 92 TRP B O 1
ATOM 2734 N N . LEU B 1 93 ? -20.929 0.152 11.756 1 95.58 93 LEU B N 1
ATOM 2735 C CA . LEU B 1 93 ? -20.78 -0.699 10.58 1 95.58 93 LEU B CA 1
ATOM 2736 C C . LEU B 1 93 ? -19.663 -0.186 9.677 1 95.58 93 LEU B C 1
ATOM 2738 O O . LEU B 1 93 ? -18.864 -0.972 9.164 1 95.58 93 LEU B O 1
ATOM 2742 N N . ALA B 1 94 ? -19.647 1.125 9.523 1 97.34 94 ALA B N 1
ATOM 2743 C CA . ALA B 1 94 ? -18.593 1.726 8.71 1 97.34 94 ALA B CA 1
ATOM 2744 C C . ALA B 1 94 ? -17.219 1.492 9.332 1 97.34 94 ALA B C 1
ATOM 2746 O O . ALA B 1 94 ? -16.262 1.159 8.63 1 97.34 94 ALA B O 1
ATOM 2747 N N . SER B 1 95 ? -17.175 1.588 10.612 1 97.14 95 SER B N 1
ATOM 2748 C CA . SER B 1 95 ? -15.912 1.376 11.311 1 97.14 95 SER B CA 1
ATOM 2749 C C . SER B 1 95 ? -15.437 -0.067 11.17 1 97.14 95 SER B C 1
ATOM 2751 O O . SER B 1 95 ? -14.249 -0.317 10.957 1 97.14 95 SER B O 1
ATOM 2753 N N . LEU B 1 96 ? -16.355 -0.939 11.294 1 97.11 96 LEU B N 1
ATOM 2754 C CA . LEU B 1 96 ? -16.021 -2.354 11.164 1 97.11 96 LEU B CA 1
ATOM 2755 C C . LEU B 1 96 ? -15.503 -2.664 9.764 1 97.11 96 LEU B C 1
ATOM 2757 O O . LEU B 1 96 ? -14.492 -3.352 9.61 1 97.11 96 LEU B O 1
ATOM 2761 N N . TYR B 1 97 ? -16.234 -2.18 8.789 1 97.88 97 TYR B N 1
ATOM 2762 C CA . TYR B 1 97 ? -15.819 -2.38 7.405 1 97.88 97 TYR B CA 1
ATOM 2763 C C . TYR B 1 97 ? -14.423 -1.815 7.168 1 97.88 97 TYR B C 1
ATOM 2765 O O . TYR B 1 97 ? -13.562 -2.49 6.601 1 97.88 97 TYR B O 1
ATOM 2773 N N . ILE B 1 98 ? -14.188 -0.599 7.585 1 97.98 98 ILE B N 1
ATOM 2774 C CA . ILE B 1 98 ? -12.943 0.118 7.332 1 97.98 98 ILE B CA 1
ATOM 2775 C C . ILE B 1 98 ? -11.79 -0.582 8.049 1 97.98 98 ILE B C 1
ATOM 2777 O O . ILE B 1 98 ? -10.737 -0.823 7.455 1 97.98 98 ILE B O 1
ATOM 2781 N N . GLU B 1 99 ? -12.02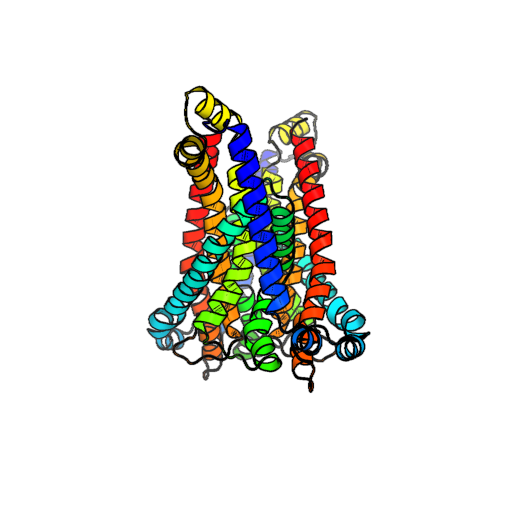2 -0.996 9.269 1 96.69 99 GLU B N 1
ATOM 2782 C CA . GLU B 1 99 ? -10.976 -1.671 10.031 1 96.69 99 GLU B CA 1
ATOM 2783 C C . GLU B 1 99 ? -10.643 -3.032 9.426 1 96.69 99 GLU B C 1
ATOM 2785 O O . GLU B 1 99 ? -9.478 -3.434 9.392 1 96.69 99 GLU B O 1
ATOM 2790 N N . LEU B 1 100 ? -11.614 -3.664 8.934 1 98.01 100 LEU B N 1
ATOM 2791 C CA . LEU B 1 100 ? -11.427 -4.984 8.343 1 98.01 100 LEU B CA 1
ATOM 2792 C C . LEU B 1 100 ? -10.598 -4.896 7.065 1 98.01 100 LEU B C 1
ATOM 2794 O O . LEU B 1 100 ? -9.545 -5.527 6.958 1 98.01 100 LEU B O 1
ATOM 2798 N N . PHE B 1 101 ? -10.98 -4.029 6.166 1 98.33 101 PHE B N 1
ATOM 2799 C CA . PHE B 1 101 ? -10.379 -4.033 4.837 1 98.33 101 PHE B CA 1
ATOM 2800 C C . PHE B 1 101 ? -9.068 -3.255 4.833 1 98.33 101 PHE B C 1
ATOM 2802 O O . PHE B 1 101 ? -8.202 -3.492 3.989 1 98.33 101 PHE B O 1
ATOM 2809 N N . ARG B 1 102 ? -8.876 -2.355 5.754 1 97.12 102 ARG B N 1
ATOM 2810 C CA . ARG B 1 102 ? -7.587 -1.681 5.87 1 97.12 102 ARG B CA 1
ATOM 2811 C C . ARG B 1 102 ? -6.585 -2.542 6.633 1 97.12 102 ARG B C 1
ATOM 2813 O O . ARG B 1 102 ? -5.38 -2.285 6.592 1 97.12 102 ARG B O 1
ATOM 2820 N N . GLY B 1 103 ? -7.155 -3.534 7.349 1 97.63 103 GLY B N 1
ATOM 2821 C CA . GLY B 1 103 ? -6.283 -4.39 8.137 1 97.63 103 GLY B CA 1
ATOM 2822 C C . GLY B 1 103 ? -5.858 -5.647 7.402 1 97.63 103 GLY B C 1
ATOM 28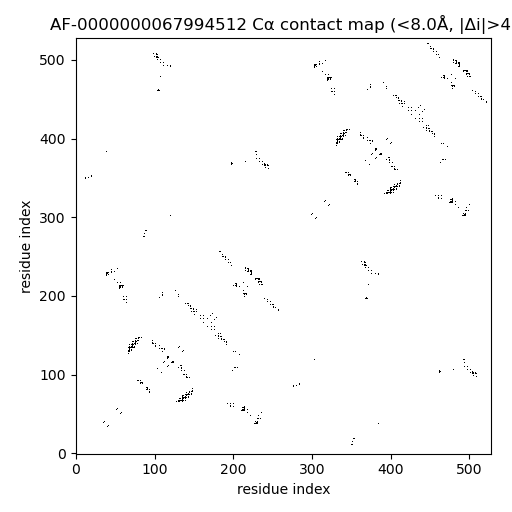23 O O . GLY B 1 103 ? -4.926 -6.335 7.825 1 97.63 103 GLY B O 1
ATOM 2824 N N . LEU B 1 104 ? -6.448 -5.94 6.258 1 98.46 104 LEU B N 1
ATOM 2825 C CA . LEU B 1 104 ? -6.179 -7.148 5.485 1 98.46 104 LEU B CA 1
ATOM 2826 C C . LEU B 1 104 ? -5.275 -6.843 4.296 1 98.46 104 LEU B C 1
ATOM 2828 O O . LEU B 1 104 ? -5.376 -5.773 3.692 1 98.46 104 LEU B O 1
ATOM 2832 N N . PRO B 1 105 ? -4.394 -7.769 3.954 1 98.17 105 PRO B N 1
ATOM 2833 C CA . PRO B 1 105 ? -3.711 -7.626 2.666 1 98.17 105 PRO B CA 1
ATOM 2834 C C . PRO B 1 105 ? -4.672 -7.679 1.48 1 98.17 105 PRO B C 1
ATOM 2836 O O . PRO B 1 105 ? -5.583 -8.51 1.456 1 98.17 105 PRO B O 1
ATOM 2839 N N . ALA B 1 106 ? -4.473 -6.848 0.54 1 98.02 106 ALA B N 1
ATOM 2840 C CA . ALA B 1 106 ? -5.289 -6.882 -0.67 1 98.02 106 ALA B CA 1
ATOM 2841 C C . ALA B 1 106 ? -5.21 -8.247 -1.348 1 98.02 106 ALA B C 1
ATOM 2843 O O . ALA B 1 106 ? -6.191 -8.716 -1.929 1 98.02 106 ALA B O 1
ATOM 2844 N N . LEU B 1 107 ? -4.032 -8.869 -1.267 1 98.06 107 LEU B N 1
ATOM 2845 C CA . LEU B 1 107 ? -3.842 -10.172 -1.894 1 98.06 107 LEU B CA 1
ATOM 2846 C C . LEU B 1 107 ? -4.811 -11.199 -1.317 1 98.06 107 LEU B C 1
ATOM 2848 O O . LEU B 1 107 ? -5.324 -12.052 -2.044 1 98.06 107 LEU B O 1
ATOM 2852 N N . LEU B 1 108 ? -5.038 -11.13 -0.019 1 97.87 108 LEU B N 1
ATOM 2853 C CA . LEU B 1 108 ? -5.966 -12.054 0.626 1 97.87 108 LEU B CA 1
ATOM 2854 C C . LEU B 1 108 ? -7.374 -11.889 0.065 1 97.87 108 LEU B C 1
ATOM 2856 O O . LEU B 1 108 ? -8.089 -12.875 -0.129 1 97.87 108 LEU B O 1
ATOM 2860 N N . VAL B 1 109 ? -7.756 -10.706 -0.222 1 97.88 109 VAL B N 1
ATOM 2861 C CA . VAL B 1 109 ? -9.072 -10.412 -0.78 1 97.88 109 VAL B CA 1
ATOM 2862 C C . VAL B 1 109 ? -9.157 -10.94 -2.21 1 97.88 109 VAL B C 1
ATOM 2864 O O . VAL B 1 109 ? -10.18 -11.498 -2.613 1 97.88 109 VAL B O 1
ATOM 2867 N N . PHE B 1 110 ? -8.094 -10.818 -2.949 1 97.3 110 PHE B N 1
ATOM 2868 C CA . PHE B 1 110 ? -8.041 -11.365 -4.299 1 97.3 110 PHE B CA 1
ATOM 2869 C C . PHE B 1 110 ? -8.183 -12.882 -4.275 1 97.3 110 PHE B C 1
ATOM 2871 O O . PHE B 1 110 ? -8.872 -13.46 -5.118 1 97.3 110 PHE B O 1
ATOM 2878 N N . ILE B 1 111 ? -7.53 -13.516 -3.355 1 96.61 111 ILE B N 1
ATOM 2879 C CA . ILE B 1 111 ? -7.614 -14.968 -3.246 1 96.61 111 ILE B CA 1
ATOM 2880 C C . ILE B 1 111 ? -9.035 -15.375 -2.862 1 96.61 111 ILE B C 1
ATOM 2882 O O . ILE B 1 111 ? -9.562 -16.367 -3.371 1 96.61 111 ILE B O 1
ATOM 2886 N N . ALA B 1 112 ? -9.649 -14.624 -1.979 1 96.58 112 ALA B N 1
ATOM 2887 C CA . ALA B 1 112 ? -11.023 -14.917 -1.578 1 96.58 112 ALA B CA 1
ATOM 2888 C C . ALA B 1 112 ? -11.965 -14.878 -2.778 1 96.58 112 ALA B C 1
ATOM 2890 O O . ALA B 1 112 ? -12.726 -15.821 -3.009 1 96.58 112 ALA B O 1
ATOM 2891 N N . PHE B 1 113 ? -11.881 -13.911 -3.573 1 95.91 113 PHE B N 1
ATOM 2892 C CA . PHE B 1 113 ? -12.81 -13.731 -4.683 1 95.91 113 PHE B CA 1
ATOM 2893 C C . PHE B 1 113 ? -12.406 -14.595 -5.872 1 95.91 113 PHE B C 1
ATOM 2895 O O . PHE B 1 113 ? -13.262 -15.045 -6.637 1 95.91 113 PHE B O 1
ATOM 2902 N N . GLY B 1 114 ? -11.157 -14.795 -6.032 1 93.54 114 GLY B N 1
ATOM 2903 C CA . GLY B 1 114 ? -10.672 -15.545 -7.18 1 93.54 114 GLY B CA 1
ATOM 2904 C C . GLY B 1 114 ? -10.764 -17.047 -6.994 1 93.54 114 GLY B C 1
ATOM 2905 O O . GLY B 1 114 ? -10.953 -17.787 -7.962 1 93.54 114 GLY B O 1
ATOM 2906 N N . TYR B 1 115 ? -10.626 -17.511 -5.755 1 92.65 115 TYR B N 1
ATOM 2907 C CA . TYR B 1 115 ? -10.561 -18.945 -5.499 1 92.65 115 TYR B CA 1
ATOM 2908 C C . TYR B 1 115 ? -11.515 -19.343 -4.379 1 92.65 115 TYR B C 1
ATOM 2910 O O . TYR B 1 115 ? -12.335 -20.249 -4.547 1 92.65 115 TYR B O 1
ATOM 2918 N N . GLY B 1 116 ? -11.509 -18.64 -3.291 1 92.8 116 GLY B N 1
ATOM 2919 C CA . GLY B 1 116 ? -12.253 -19.02 -2.101 1 92.8 116 GLY B CA 1
ATOM 2920 C C . GLY B 1 116 ? -13.751 -19.082 -2.327 1 92.8 116 GLY B C 1
ATOM 2921 O O . GLY B 1 116 ? -14.373 -20.127 -2.123 1 92.8 116 GLY B O 1
ATOM 2922 N N . ILE B 1 117 ? -14.292 -18.051 -2.827 1 92.87 117 ILE B N 1
ATOM 2923 C CA . ILE B 1 117 ? -15.736 -17.933 -3 1 92.87 117 ILE B CA 1
ATOM 2924 C C . ILE B 1 117 ? -16.204 -18.886 -4.097 1 92.87 117 ILE B C 1
ATOM 2926 O O . ILE B 1 117 ? -17.174 -19.625 -3.914 1 92.87 117 ILE B O 1
ATOM 2930 N N . PRO B 1 118 ? -15.494 -18.916 -5.202 1 91.7 118 PRO B N 1
ATOM 2931 C CA . PRO B 1 118 ? -15.891 -19.891 -6.221 1 91.7 118 PRO B CA 1
ATOM 2932 C C . PRO B 1 118 ? -15.855 -21.328 -5.708 1 91.7 118 PRO B C 1
ATOM 2934 O O . PRO B 1 118 ? -16.768 -22.11 -5.985 1 91.7 118 PRO B O 1
ATOM 2937 N N . LEU B 1 119 ? -14.865 -21.706 -4.969 1 87.96 119 LEU B N 1
ATOM 2938 C CA . LEU B 1 119 ? -14.72 -23.066 -4.462 1 87.96 119 LEU B CA 1
ATOM 2939 C C . LEU B 1 119 ? -15.767 -23.362 -3.393 1 87.96 119 LEU B C 1
ATOM 2941 O O . LEU B 1 119 ? -16.344 -24.452 -3.368 1 87.96 119 LEU B O 1
ATOM 2945 N N . ALA B 1 120 ? -16.054 -22.409 -2.567 1 88.23 120 ALA B N 1
ATOM 2946 C CA . ALA B 1 120 ? -16.923 -22.624 -1.412 1 88.23 120 ALA B CA 1
ATOM 2947 C C . ALA B 1 120 ? -18.394 -22.555 -1.813 1 88.23 120 ALA B C 1
ATOM 2949 O O . ALA B 1 120 ? -19.223 -23.299 -1.284 1 88.23 120 ALA B O 1
ATOM 2950 N N . PHE B 1 121 ? -18.702 -21.675 -2.829 1 89.71 121 PHE B N 1
ATOM 2951 C CA . PHE B 1 121 ? -20.11 -21.399 -3.089 1 89.71 121 PHE B CA 1
ATOM 2952 C C . PHE B 1 121 ? -20.461 -21.697 -4.542 1 89.71 121 PHE B C 1
ATOM 2954 O O . PHE B 1 121 ? -21.612 -21.54 -4.953 1 89.71 121 PHE B O 1
ATOM 2961 N N . GLY B 1 122 ? -19.459 -22.027 -5.372 1 88.06 122 GLY B N 1
ATOM 2962 C CA . GLY B 1 122 ? -19.709 -22.332 -6.772 1 88.06 122 GLY B CA 1
ATOM 2963 C C . GLY B 1 122 ? -20.023 -21.103 -7.604 1 88.06 122 GLY B C 1
ATOM 2964 O O . GLY B 1 122 ? -20.703 -21.198 -8.628 1 88.06 122 GLY B O 1
ATOM 2965 N N . LEU B 1 123 ? -19.685 -19.991 -7.095 1 88.4 123 LEU B N 1
ATOM 2966 C CA . LEU B 1 123 ? -19.929 -18.724 -7.775 1 88.4 123 LEU B CA 1
ATOM 2967 C C . LEU B 1 123 ? -18.691 -18.273 -8.544 1 88.4 123 LEU B C 1
ATOM 2969 O O . LEU B 1 123 ? -17.666 -17.946 -7.943 1 88.4 123 LEU B O 1
ATOM 2973 N N . ARG B 1 124 ? -18.795 -18.363 -9.875 1 87.78 124 ARG B N 1
ATOM 2974 C CA . ARG B 1 124 ? -17.687 -17.871 -10.687 1 87.78 124 ARG B CA 1
ATOM 2975 C C . ARG B 1 124 ? -18.043 -16.545 -11.351 1 87.78 124 ARG B C 1
ATOM 2977 O O . ARG B 1 124 ? -19.033 -16.456 -12.081 1 87.78 124 ARG B O 1
ATOM 2984 N N . LEU B 1 125 ? -17.302 -15.604 -11.001 1 90.47 125 LEU B N 1
ATOM 2985 C CA . LEU B 1 125 ? -17.459 -14.279 -11.593 1 90.47 125 LEU B CA 1
ATOM 2986 C C . LEU B 1 125 ? -16.428 -14.049 -12.693 1 90.47 125 LEU B C 1
ATOM 2988 O O . LEU B 1 125 ? -15.377 -14.693 -12.708 1 90.47 125 LEU B O 1
ATOM 2992 N N . ASN B 1 126 ? -16.808 -13.269 -13.625 1 93.88 126 ASN B N 1
ATOM 2993 C CA . ASN B 1 126 ? -15.777 -12.943 -14.604 1 93.88 126 ASN B CA 1
ATOM 2994 C C . ASN B 1 126 ? -14.646 -12.131 -13.978 1 93.88 126 ASN B C 1
ATOM 2996 O O . ASN B 1 126 ? -14.813 -11.555 -12.901 1 93.88 126 ASN B O 1
ATOM 3000 N N . ASN B 1 127 ? -13.545 -12.009 -14.668 1 94.42 127 ASN B N 1
ATOM 3001 C CA . ASN B 1 127 ? -12.33 -11.438 -14.097 1 94.42 127 ASN B CA 1
ATOM 3002 C C . ASN B 1 127 ? -12.48 -9.94 -13.843 1 94.42 127 ASN B C 1
ATOM 3004 O O . ASN B 1 127 ? -11.956 -9.417 -12.859 1 94.42 127 ASN B O 1
ATOM 3008 N N . TYR B 1 128 ? -13.216 -9.216 -14.687 1 96.35 128 TYR B N 1
ATOM 3009 C CA . TYR B 1 128 ? -13.399 -7.78 -14.505 1 96.35 128 TYR B CA 1
ATOM 3010 C C . TYR B 1 128 ? -14.154 -7.487 -13.213 1 96.35 128 TYR B C 1
ATOM 3012 O O . TYR B 1 128 ? -13.778 -6.587 -12.458 1 96.35 128 TYR B O 1
ATOM 3020 N N . VAL B 1 129 ? -15.153 -8.28 -12.965 1 96.9 129 VAL B N 1
ATOM 3021 C CA . VAL B 1 129 ? -15.961 -8.096 -11.764 1 96.9 129 VAL B CA 1
ATOM 3022 C C . VAL B 1 129 ? -15.149 -8.483 -10.53 1 96.9 129 VAL B C 1
ATOM 3024 O O . VAL B 1 129 ? -15.204 -7.8 -9.505 1 96.9 129 VAL B O 1
ATOM 3027 N N . THR B 1 130 ? -14.42 -9.576 -10.666 1 97.19 130 THR B N 1
ATOM 3028 C CA . THR B 1 130 ? -13.585 -10.026 -9.558 1 97.19 130 THR B CA 1
ATOM 3029 C C . THR B 1 130 ? -12.578 -8.948 -9.167 1 97.19 130 THR B C 1
ATOM 3031 O O . THR B 1 130 ? -12.425 -8.634 -7.985 1 97.19 130 THR B O 1
ATOM 3034 N N . VAL B 1 131 ? -11.924 -8.346 -10.154 1 97.71 131 VAL B N 1
ATOM 3035 C CA . VAL B 1 131 ? -10.931 -7.304 -9.915 1 97.71 131 VAL B CA 1
ATOM 3036 C C . VAL B 1 131 ? -11.608 -6.072 -9.319 1 97.71 131 VAL B C 1
ATOM 3038 O O . VAL B 1 131 ? -11.107 -5.486 -8.356 1 97.71 131 VAL B O 1
ATOM 3041 N N . MET B 1 132 ? -12.729 -5.716 -9.876 1 98.39 132 MET B N 1
ATOM 3042 C CA . MET B 1 132 ? -13.489 -4.566 -9.393 1 98.39 132 MET B CA 1
ATOM 3043 C C . MET B 1 132 ? -13.847 -4.731 -7.919 1 98.39 132 MET B C 1
ATOM 3045 O O . MET B 1 132 ? -13.635 -3.819 -7.119 1 98.39 132 MET B O 1
ATOM 3049 N N . LEU B 1 133 ? -14.312 -5.895 -7.576 1 98.1 133 LEU B N 1
ATOM 3050 C CA . LEU B 1 133 ? -14.752 -6.142 -6.207 1 98.1 133 LEU B CA 1
ATOM 3051 C C . LEU B 1 133 ? -13.56 -6.216 -5.258 1 98.1 133 LEU B C 1
ATOM 3053 O O . LEU B 1 133 ? -13.561 -5.578 -4.203 1 98.1 133 LEU B O 1
ATOM 3057 N N . ALA B 1 134 ? -12.535 -6.973 -5.631 1 98.03 134 ALA B N 1
ATOM 3058 C CA . ALA B 1 134 ? -11.379 -7.152 -4.756 1 98.03 134 ALA B CA 1
ATOM 3059 C C . ALA B 1 134 ? -10.659 -5.828 -4.52 1 98.03 134 ALA B C 1
ATOM 3061 O O . ALA B 1 134 ? -10.423 -5.438 -3.374 1 98.03 134 ALA B O 1
ATOM 3062 N N . LEU B 1 135 ? -10.35 -5.085 -5.566 1 98.33 135 LEU B N 1
ATOM 3063 C CA . LEU B 1 135 ? -9.674 -3.797 -5.457 1 98.33 135 LEU B CA 1
ATOM 3064 C C . LEU B 1 135 ? -10.603 -2.744 -4.863 1 98.33 135 LEU B C 1
ATOM 3066 O O . LEU B 1 135 ? -10.189 -1.952 -4.013 1 98.33 135 LEU B O 1
ATOM 3070 N N . GLY B 1 136 ? -11.793 -2.777 -5.36 1 98.67 136 GLY B N 1
ATOM 3071 C CA . GLY B 1 136 ? -12.744 -1.746 -4.978 1 98.67 136 GLY B CA 1
ATOM 3072 C C . GLY B 1 136 ? -13.126 -1.801 -3.51 1 98.67 136 GLY B C 1
ATOM 3073 O O . GLY B 1 136 ? -13.263 -0.763 -2.86 1 98.67 136 GLY B O 1
ATOM 3074 N N . MET B 1 137 ? -13.311 -2.956 -2.973 1 98.52 137 MET B N 1
ATOM 3075 C CA . MET B 1 137 ? -13.7 -3.092 -1.572 1 98.52 137 MET B CA 1
ATOM 3076 C C . MET B 1 137 ? -12.586 -2.61 -0.649 1 98.52 137 MET B C 1
ATOM 3078 O O . MET B 1 137 ? -12.85 -1.942 0.352 1 98.52 137 MET B O 1
ATOM 3082 N N . VAL B 1 138 ? -11.388 -2.959 -1.016 1 98.51 138 VAL B N 1
ATOM 3083 C CA . VAL B 1 138 ? -10.251 -2.493 -0.229 1 98.51 138 VAL B CA 1
ATOM 3084 C C . VAL B 1 138 ? -10.111 -0.979 -0.369 1 98.51 138 VAL B C 1
ATOM 3086 O O . VAL B 1 138 ? -9.979 -0.266 0.629 1 98.51 138 VAL B O 1
ATOM 3089 N N . SER B 1 139 ? -10.197 -0.508 -1.547 1 98.68 139 SER B N 1
ATOM 3090 C CA . SER B 1 139 ? -10.051 0.918 -1.824 1 98.68 139 SER B CA 1
ATOM 3091 C C . SER B 1 139 ? -11.155 1.727 -1.151 1 98.68 139 SER B C 1
ATOM 3093 O O . SER B 1 139 ? -10.925 2.857 -0.715 1 98.68 139 SER B O 1
ATOM 3095 N N . ALA B 1 140 ? -12.344 1.18 -1.08 1 98.83 140 ALA B N 1
ATOM 3096 C CA . ALA B 1 140 ? -13.462 1.877 -0.451 1 98.83 140 ALA B CA 1
ATOM 3097 C C . ALA B 1 140 ? -13.146 2.222 1.001 1 98.83 140 ALA B C 1
ATOM 3099 O O . ALA B 1 140 ? -13.509 3.298 1.483 1 98.83 140 ALA B O 1
ATOM 3100 N N . ALA B 1 141 ? -12.551 1.324 1.674 1 98.58 141 ALA B N 1
ATOM 3101 C CA . ALA B 1 141 ? -12.174 1.565 3.064 1 98.58 141 ALA B CA 1
ATOM 3102 C C . ALA B 1 141 ? -11.205 2.739 3.174 1 98.58 141 ALA B C 1
ATOM 3104 O O . ALA B 1 141 ? -11.388 3.627 4.01 1 98.58 141 ALA B O 1
ATOM 3105 N N . TYR B 1 142 ? -10.269 2.796 2.311 1 98.1 142 TYR B N 1
ATOM 3106 C CA . TYR B 1 142 ? -9.275 3.864 2.335 1 98.1 142 TYR B CA 1
ATOM 3107 C C . TYR B 1 142 ? -9.892 5.192 1.911 1 98.1 142 TYR B C 1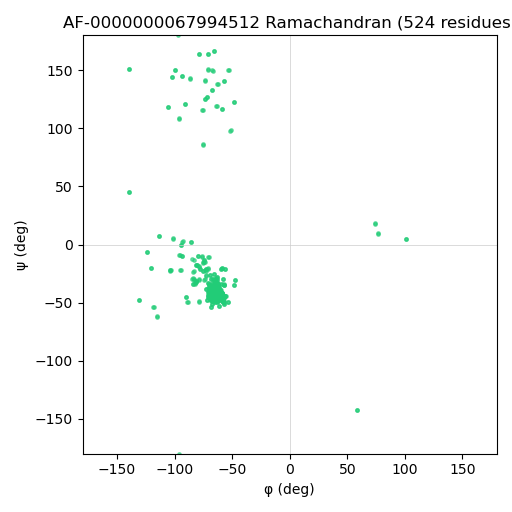
ATOM 3109 O O . TYR B 1 142 ? -9.699 6.213 2.576 1 98.1 142 TYR B O 1
ATOM 3117 N N . ILE B 1 143 ? -10.633 5.162 0.884 1 98.53 143 ILE B N 1
ATOM 3118 C CA . ILE B 1 143 ? -11.244 6.384 0.373 1 98.53 143 ILE B CA 1
ATOM 3119 C C . ILE B 1 143 ? -12.272 6.905 1.374 1 98.53 143 ILE B C 1
ATOM 3121 O O . ILE B 1 143 ? -12.393 8.115 1.576 1 98.53 143 ILE B O 1
ATOM 3125 N N . GLY B 1 144 ? -13.021 6 1.996 1 98.33 144 GLY B N 1
ATOM 3126 C CA . GLY B 1 144 ? -13.961 6.413 3.026 1 98.33 144 GLY B CA 1
ATOM 3127 C C . GLY B 1 144 ? -13.309 7.198 4.149 1 98.33 144 GLY B C 1
ATOM 3128 O O . GLY B 1 144 ? -13.836 8.224 4.583 1 98.33 144 GLY B O 1
ATOM 3129 N N . GLU B 1 145 ? -12.226 6.739 4.576 1 96.57 145 GLU B N 1
ATOM 3130 C CA . GLU B 1 145 ? -11.495 7.425 5.637 1 96.57 145 GLU B CA 1
ATOM 3131 C C . GLU B 1 145 ? -10.969 8.776 5.161 1 96.57 145 GLU B C 1
ATOM 3133 O O . GLU B 1 145 ? -10.958 9.747 5.921 1 96.57 145 GLU B O 1
ATOM 3138 N N . VAL B 1 146 ? -10.487 8.848 3.943 1 97.4 146 VAL B N 1
ATOM 3139 C CA . VAL B 1 146 ? -9.961 10.074 3.354 1 97.4 146 VAL B CA 1
ATOM 3140 C C . VAL B 1 146 ? -11.074 11.113 3.24 1 97.4 146 VAL B C 1
ATOM 3142 O O . VAL B 1 146 ? -10.884 12.278 3.596 1 97.4 146 VAL B O 1
ATOM 3145 N N . LEU B 1 147 ? -12.176 10.637 2.795 1 97.41 147 LEU B N 1
ATOM 3146 C CA . LEU B 1 147 ? -13.309 11.539 2.624 1 97.41 147 LEU B CA 1
ATOM 3147 C C . LEU B 1 147 ? -13.83 12.02 3.974 1 97.41 147 LEU B C 1
ATOM 3149 O O . LEU B 1 147 ? -14.12 13.206 4.146 1 97.41 147 LEU B O 1
ATOM 3153 N N . ARG B 1 148 ? -13.958 11.138 4.886 1 96.05 148 ARG B N 1
ATOM 3154 C CA . ARG B 1 148 ? -14.384 11.52 6.228 1 96.05 148 ARG B CA 1
ATOM 3155 C C . ARG B 1 148 ? -13.439 12.556 6.828 1 96.05 148 ARG B C 1
ATOM 3157 O O . ARG B 1 148 ? -13.884 13.575 7.361 1 96.05 148 ARG B O 1
ATOM 3164 N N . ALA B 1 149 ? -12.178 12.286 6.75 1 94.07 149 ALA B N 1
ATOM 3165 C CA . ALA B 1 149 ? -11.171 13.201 7.284 1 94.07 149 ALA B CA 1
ATOM 3166 C C . ALA B 1 149 ? -11.234 14.555 6.584 1 94.07 149 ALA B C 1
ATOM 3168 O O . ALA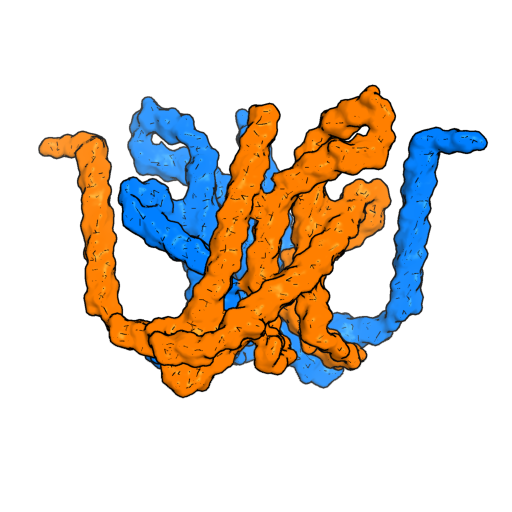 B 1 149 ? -11.039 15.597 7.214 1 94.07 149 ALA B O 1
ATOM 3169 N N . GLY B 1 150 ? -11.432 14.531 5.275 1 94.32 150 GLY B N 1
ATOM 3170 C CA . GLY B 1 150 ? -11.563 15.765 4.517 1 94.32 150 GLY B CA 1
ATOM 3171 C C . GLY B 1 150 ? -12.745 16.611 4.953 1 94.32 150 GLY B C 1
ATOM 3172 O O . GLY B 1 150 ? -12.626 17.831 5.085 1 94.32 150 GLY B O 1
ATOM 3173 N N . LEU B 1 151 ? -13.828 16.046 5.213 1 92.59 151 LEU B N 1
ATOM 3174 C CA . LEU B 1 151 ? -15.022 16.749 5.668 1 92.59 151 LEU B CA 1
ATOM 3175 C C . LEU B 1 151 ? -14.812 17.332 7.062 1 92.59 151 LEU B C 1
ATOM 3177 O O . LEU B 1 151 ? -15.225 18.461 7.337 1 92.59 151 LEU B O 1
ATOM 3181 N N . GLU B 1 152 ? -14.161 16.588 7.859 1 92.19 152 GLU B N 1
ATOM 3182 C CA . GLU B 1 152 ? -13.931 17.006 9.239 1 92.19 152 GLU B CA 1
ATOM 3183 C C . GLU B 1 152 ? -12.857 18.088 9.315 1 92.19 152 GLU B C 1
ATOM 3185 O O . GLU B 1 152 ? -12.77 18.815 10.307 1 92.19 152 GLU B O 1
ATOM 3190 N N . ALA B 1 153 ? -12.07 18.1 8.312 1 91.71 153 ALA B N 1
ATOM 3191 C CA . ALA B 1 153 ? -10.969 19.06 8.307 1 91.71 153 ALA B CA 1
ATOM 3192 C C . ALA B 1 153 ? -11.471 20.469 8.007 1 91.71 153 ALA B C 1
ATOM 3194 O O . ALA B 1 153 ? -10.764 21.451 8.246 1 91.71 153 ALA B O 1
ATOM 3195 N N . VAL B 1 154 ? -12.681 20.639 7.5 1 92.56 154 VAL B N 1
ATOM 3196 C CA . VAL B 1 154 ? -13.263 21.955 7.26 1 92.56 154 VAL B CA 1
ATOM 3197 C C . VAL B 1 154 ? -13.67 22.59 8.588 1 92.56 154 VAL B C 1
ATOM 3199 O O . VAL B 1 154 ? -14.431 22 9.358 1 92.56 154 VAL B O 1
ATOM 3202 N N . PRO B 1 155 ? -13.201 23.771 8.861 1 93.05 155 PRO B N 1
ATOM 3203 C CA . PRO B 1 155 ? -13.53 24.417 10.134 1 93.05 155 PRO B CA 1
ATOM 3204 C C . PRO B 1 155 ? -15.034 24.568 10.348 1 93.05 155 PRO B C 1
ATOM 3206 O O . PRO B 1 155 ? -15.761 24.926 9.418 1 93.05 155 PRO B O 1
ATOM 3209 N N . LYS B 1 156 ? -15.475 24.375 11.46 1 91.25 156 LYS B N 1
ATOM 3210 C CA . LYS B 1 156 ? -16.89 24.432 11.812 1 91.25 156 LYS B CA 1
ATOM 3211 C C . LYS B 1 156 ? -17.453 25.835 11.603 1 91.25 156 LYS B C 1
ATOM 3213 O O . LYS B 1 156 ? -18.64 25.997 11.313 1 91.25 156 LYS B O 1
ATOM 3218 N N . GLY B 1 157 ? -16.558 26.744 11.782 1 92.82 157 GLY B N 1
ATOM 3219 C CA . GLY B 1 157 ? -16.958 28.13 11.598 1 92.82 157 GLY B CA 1
ATOM 3220 C C . GLY B 1 157 ? -17.52 28.41 10.217 1 92.82 157 GLY B C 1
ATOM 3221 O O . GLY B 1 157 ? -18.393 29.266 10.058 1 92.82 157 GLY B O 1
ATOM 3222 N N . GLN B 1 158 ? -17.056 27.681 9.261 1 94 158 GLN B N 1
ATOM 3223 C CA . GLN B 1 158 ? -17.543 27.85 7.897 1 94 158 GLN B CA 1
ATOM 3224 C C . GLN B 1 158 ? -19.007 27.435 7.781 1 94 158 GLN B C 1
ATOM 3226 O O . GLN B 1 158 ? -19.8 28.113 7.124 1 94 158 GLN B O 1
ATOM 3231 N N . TYR B 1 159 ? -19.323 26.364 8.375 1 91.71 159 TYR B N 1
ATOM 3232 C CA . TYR B 1 159 ? -20.699 25.882 8.386 1 91.71 159 TYR B CA 1
ATOM 3233 C C . TYR B 1 159 ? -21.603 26.83 9.165 1 91.71 159 TYR B C 1
ATOM 3235 O O . TYR B 1 159 ? -22.685 27.192 8.696 1 91.71 159 TYR B O 1
ATOM 3243 N N . GLU B 1 160 ? -21.142 27.249 10.321 1 94.15 160 GLU B N 1
ATOM 3244 C CA . GLU B 1 160 ? -21.907 28.161 11.167 1 94.15 160 GLU B CA 1
ATOM 3245 C C . GLU B 1 160 ? -22.138 29.498 10.469 1 94.15 160 GLU B C 1
ATOM 3247 O O . GLU B 1 160 ? -23.232 30.061 10.541 1 94.15 160 GLU B O 1
ATOM 3252 N N . ALA B 1 161 ? -21.113 29.908 9.853 1 95.86 161 ALA B N 1
ATOM 3253 C CA . ALA B 1 161 ? -21.228 31.17 9.126 1 95.86 161 ALA B CA 1
ATOM 3254 C C . ALA B 1 161 ? -22.244 31.059 7.993 1 95.86 161 ALA B C 1
ATOM 3256 O O . ALA B 1 161 ? -23.058 31.964 7.791 1 95.86 161 ALA B O 1
ATOM 3257 N N . ALA B 1 162 ? -22.218 29.983 7.268 1 94.75 162 ALA B N 1
ATOM 3258 C CA . ALA B 1 162 ? -23.151 29.76 6.166 1 94.75 162 ALA B CA 1
ATOM 3259 C C . ALA B 1 162 ? -24.587 29.668 6.673 1 94.75 162 ALA B C 1
ATOM 3261 O O . ALA B 1 162 ? -25.501 30.241 6.076 1 94.75 162 ALA B O 1
ATOM 3262 N N . ARG B 1 163 ? -24.793 29.054 7.761 1 92.83 163 ARG B N 1
ATOM 3263 C CA . ARG B 1 163 ? -26.12 28.909 8.352 1 92.83 163 ARG B CA 1
ATOM 3264 C C . ARG B 1 163 ? -26.627 30.242 8.893 1 92.83 163 ARG B C 1
ATOM 3266 O O . ARG B 1 163 ? -27.825 30.527 8.833 1 92.83 163 ARG B O 1
ATOM 3273 N N . SER B 1 164 ? -25.79 31.009 9.447 1 95.57 164 SER B N 1
ATOM 3274 C CA . SER B 1 164 ? -26.146 32.318 9.985 1 95.57 164 SER B CA 1
ATOM 3275 C C . SER B 1 164 ? -26.571 33.274 8.875 1 95.57 164 SER B C 1
ATOM 3277 O O . SER B 1 164 ? -27.311 34.229 9.121 1 95.57 164 SER B O 1
ATOM 3279 N N . LEU B 1 165 ? -26.096 33.04 7.675 1 95.67 165 LEU B N 1
ATOM 3280 C CA . LEU B 1 165 ? -26.443 33.863 6.521 1 95.67 165 LEU B CA 1
ATOM 3281 C C . LEU B 1 165 ? -27.744 33.386 5.885 1 95.67 165 LEU B C 1
ATOM 3283 O O . LEU B 1 165 ? -28.136 33.875 4.822 1 95.67 165 LEU B O 1
ATOM 3287 N N . GLY B 1 166 ? -28.38 32.33 6.519 1 93.68 166 GLY B N 1
ATOM 3288 C CA . GLY B 1 166 ? -29.707 31.931 6.08 1 93.68 166 GLY B CA 1
ATOM 3289 C C . GLY B 1 166 ? -29.697 30.704 5.188 1 93.68 166 GLY B C 1
ATOM 3290 O O . GLY B 1 166 ? -30.74 30.294 4.675 1 93.68 166 GLY B O 1
ATOM 3291 N N . MET B 1 167 ? -28.566 30.118 4.999 1 93.24 167 MET B N 1
ATOM 3292 C CA . MET B 1 167 ? -28.507 28.927 4.157 1 93.24 167 MET B CA 1
ATOM 3293 C C . MET B 1 167 ? -29.114 27.724 4.872 1 93.24 167 MET B C 1
ATOM 3295 O O . MET B 1 167 ? -28.948 27.567 6.083 1 93.24 167 MET B O 1
ATOM 3299 N N . SER B 1 168 ? -29.81 26.952 4.031 1 91.73 168 SER B N 1
ATOM 3300 C CA . SER B 1 168 ? -30.265 25.668 4.554 1 91.73 168 SER B CA 1
ATOM 3301 C C . SER B 1 168 ? -29.1 24.702 4.74 1 91.73 168 SER B C 1
ATOM 3303 O O . SER B 1 168 ? -27.994 24.955 4.257 1 91.73 168 SER B O 1
ATOM 3305 N N . HIS B 1 169 ? -29.284 23.675 5.467 1 87.4 169 HIS B N 1
ATOM 3306 C CA . HIS B 1 169 ? -28.257 22.666 5.698 1 87.4 169 HIS B CA 1
ATOM 3307 C C . HIS B 1 169 ? -27.706 22.128 4.382 1 87.4 169 HIS B C 1
ATOM 3309 O O . HIS B 1 169 ? -26.49 22.078 4.187 1 87.4 169 HIS B O 1
ATOM 3315 N N . THR B 1 170 ? -28.577 21.755 3.531 1 89.48 170 THR B N 1
ATOM 3316 C CA . THR B 1 170 ? -28.188 21.157 2.258 1 89.48 170 THR B CA 1
ATOM 3317 C C . THR B 1 170 ? -27.416 22.159 1.404 1 89.48 170 THR B C 1
ATOM 3319 O O . THR B 1 170 ? -26.413 21.807 0.78 1 89.48 170 THR B O 1
ATOM 3322 N N . ARG B 1 171 ? -27.86 23.376 1.436 1 92.53 171 ARG B N 1
ATOM 3323 C CA . ARG B 1 171 ? -27.181 24.402 0.651 1 92.53 171 ARG B CA 1
ATOM 3324 C C . ARG B 1 171 ? -25.789 24.684 1.205 1 92.53 171 ARG B C 1
ATOM 3326 O O . ARG B 1 171 ? -24.83 24.831 0.444 1 92.53 171 ARG B O 1
ATOM 3333 N N . ALA B 1 172 ? -25.72 24.782 2.544 1 93.97 172 ALA B N 1
ATOM 3334 C CA . ALA B 1 172 ? -24.43 25.001 3.194 1 93.97 172 ALA B CA 1
ATOM 3335 C C . ALA B 1 172 ? -23.465 23.856 2.896 1 93.97 172 ALA B C 1
ATOM 3337 O O . ALA B 1 172 ? -22.288 24.087 2.611 1 93.97 172 ALA B O 1
ATOM 3338 N N . MET B 1 173 ? -23.974 22.656 2.892 1 90.1 173 MET B N 1
ATOM 3339 C CA . MET B 1 173 ? -23.146 21.479 2.647 1 90.1 173 MET B CA 1
ATOM 3340 C C . MET B 1 173 ? -22.652 21.451 1.205 1 90.1 173 MET B C 1
ATOM 3342 O O . MET B 1 173 ? -21.461 21.259 0.955 1 90.1 173 MET B O 1
ATOM 3346 N N . VAL B 1 174 ? -23.474 21.675 0.269 1 93.03 174 VAL B N 1
ATOM 3347 C CA . VAL B 1 174 ? -23.182 21.482 -1.148 1 93.03 174 VAL B CA 1
ATOM 3348 C C . VAL B 1 174 ? -22.364 22.66 -1.672 1 93.03 174 VAL B C 1
ATOM 3350 O O . VAL B 1 174 ? -21.485 22.486 -2.52 1 93.03 174 VAL B O 1
ATOM 3353 N N . THR B 1 175 ? -22.543 23.871 -1.116 1 94.4 175 THR B N 1
ATOM 3354 C CA . THR B 1 175 ? -21.946 25.055 -1.725 1 94.4 175 THR B CA 1
ATOM 3355 C C . THR B 1 175 ? -20.708 25.496 -0.95 1 94.4 175 THR B C 1
ATOM 3357 O O . THR B 1 175 ? -19.836 26.174 -1.496 1 94.4 175 THR B O 1
ATOM 3360 N N . VAL B 1 176 ? -20.603 25.11 0.31 1 94.54 176 VAL B N 1
ATOM 3361 C CA . VAL B 1 176 ? -19.508 25.638 1.116 1 94.54 176 VAL B CA 1
ATOM 3362 C C . VAL B 1 176 ? -18.612 24.494 1.584 1 94.54 176 VAL B C 1
ATOM 3364 O O . VAL B 1 176 ? -17.422 24.458 1.263 1 94.54 176 VAL B O 1
ATOM 3367 N N . ILE B 1 177 ? -19.173 23.496 2.209 1 93.6 177 ILE B N 1
ATOM 3368 C CA . ILE B 1 177 ? -18.391 22.482 2.909 1 93.6 177 ILE B CA 1
ATOM 3369 C C . ILE B 1 177 ? -17.818 21.487 1.902 1 93.6 177 ILE B C 1
ATOM 3371 O O . ILE B 1 177 ? -16.61 21.237 1.887 1 93.6 177 ILE B O 1
ATOM 3375 N N . ILE B 1 178 ? -18.608 20.99 1.028 1 93.19 178 ILE B N 1
ATOM 3376 C CA . ILE B 1 178 ? -18.209 19.921 0.12 1 93.19 178 ILE B CA 1
ATOM 3377 C C . ILE B 1 178 ? -17.115 20.423 -0.82 1 93.19 178 ILE B C 1
ATOM 3379 O O . ILE B 1 178 ? -16.091 19.759 -1.001 1 93.19 178 ILE B O 1
ATOM 3383 N N . PRO B 1 179 ? -17.283 21.599 -1.368 1 93.96 179 PRO B N 1
ATOM 3384 C CA . PRO B 1 179 ? -16.213 22.091 -2.239 1 93.96 179 PRO B CA 1
ATOM 3385 C C . PRO B 1 179 ? -14.883 22.253 -1.507 1 93.96 179 PRO B C 1
ATOM 3387 O O . PRO B 1 179 ? -13.825 21.956 -2.068 1 93.96 179 PRO B O 1
ATOM 3390 N N . GLN B 1 180 ? -14.871 22.686 -0.271 1 94.64 180 GLN B N 1
ATOM 3391 C CA . GLN B 1 180 ? -13.655 22.845 0.521 1 94.64 180 GLN B CA 1
ATOM 3392 C C . GLN B 1 180 ? -13.054 21.49 0.882 1 94.64 180 GLN B C 1
ATOM 3394 O O . GLN B 1 180 ? -11.838 21.302 0.799 1 94.64 180 GLN B O 1
ATOM 3399 N N . ALA B 1 181 ? -13.926 20.619 1.213 1 94.47 181 ALA B N 1
ATOM 3400 C CA . ALA B 1 181 ? -13.483 19.269 1.55 1 94.47 181 ALA B CA 1
ATOM 3401 C C . ALA B 1 181 ? -12.833 18.589 0.348 1 94.47 181 ALA B C 1
ATOM 3403 O O . ALA B 1 181 ? -11.848 17.862 0.496 1 94.47 181 ALA B O 1
ATOM 3404 N N . PHE B 1 182 ? -13.352 18.814 -0.8 1 93.36 182 PHE B N 1
ATOM 3405 C CA . PHE B 1 182 ? -12.844 18.207 -2.025 1 93.36 182 PHE B CA 1
ATOM 3406 C C . PHE B 1 182 ? -11.408 18.642 -2.289 1 93.36 182 PHE B C 1
ATOM 3408 O O . PHE B 1 182 ? -10.578 17.835 -2.715 1 93.36 182 PHE B O 1
ATOM 3415 N N . ARG B 1 183 ? -11.133 19.836 -2.081 1 92.77 183 ARG B N 1
ATOM 3416 C CA . ARG B 1 183 ? -9.78 20.345 -2.282 1 92.77 183 ARG B CA 1
ATOM 3417 C C . ARG B 1 183 ? -8.804 19.711 -1.297 1 92.77 183 ARG B C 1
ATOM 3419 O O . ARG B 1 183 ? -7.654 19.435 -1.645 1 92.77 183 ARG B O 1
ATOM 3426 N N . ILE B 1 184 ? -9.324 19.482 -0.156 1 93.93 184 ILE B N 1
ATOM 3427 C CA . ILE B 1 184 ? -8.493 18.896 0.89 1 93.93 184 ILE B CA 1
ATOM 3428 C C . ILE B 1 184 ? -8.196 17.436 0.555 1 93.93 184 ILE B C 1
ATOM 3430 O O . ILE B 1 184 ? -7.097 16.942 0.822 1 93.93 184 ILE B O 1
ATOM 3434 N N . VAL B 1 185 ? -9.101 16.71 -0.087 1 96.48 185 VAL B N 1
ATOM 3435 C CA . VAL B 1 185 ? -8.976 15.265 -0.24 1 96.48 185 VAL B CA 1
ATOM 3436 C C . VAL B 1 185 ? -8.343 14.941 -1.592 1 96.48 185 VAL B C 1
ATOM 3438 O O . VAL B 1 185 ? -7.947 13.8 -1.842 1 96.48 185 VAL B O 1
ATOM 3441 N N . LEU B 1 186 ? -8.172 15.884 -2.452 1 95.65 186 LEU B N 1
ATOM 3442 C CA . LEU B 1 186 ? -7.701 15.635 -3.81 1 95.65 186 LEU B CA 1
ATOM 3443 C C . LEU B 1 186 ? -6.318 14.993 -3.797 1 95.65 186 LEU B C 1
ATOM 3445 O O . LEU B 1 186 ? -6.089 13.987 -4.472 1 95.65 186 LEU B O 1
ATOM 3449 N N . PRO B 1 187 ? -5.362 15.482 -3.013 1 95.51 187 PRO B N 1
ATOM 3450 C CA . PRO B 1 187 ? -4.033 14.867 -3.005 1 95.51 187 PRO B CA 1
ATOM 3451 C C . PRO B 1 187 ? -4.056 13.418 -2.522 1 95.51 187 PRO B C 1
ATOM 3453 O O . PRO B 1 187 ? -3.59 12.52 -3.229 1 95.51 187 PRO B O 1
ATOM 3456 N N . PRO B 1 188 ? -4.722 13.13 -1.402 1 96.22 188 PRO B N 1
ATOM 3457 C CA . PRO B 1 188 ? -4.738 11.734 -0.959 1 96.22 188 PRO B CA 1
ATOM 3458 C C . PRO B 1 188 ? -5.56 10.833 -1.877 1 96.22 188 PRO B C 1
ATOM 3460 O O . PRO B 1 188 ? -5.295 9.631 -1.967 1 96.22 188 PRO B O 1
ATOM 3463 N N . LEU B 1 189 ? -6.533 11.37 -2.573 1 97.27 189 LEU B N 1
ATOM 3464 C CA . LEU B 1 189 ? -7.26 10.577 -3.558 1 97.27 189 LEU B CA 1
ATOM 3465 C C . LEU B 1 189 ? -6.361 10.214 -4.736 1 97.27 189 LEU B C 1
ATOM 3467 O O . LEU B 1 189 ? -6.445 9.105 -5.268 1 97.27 189 LEU B O 1
ATOM 3471 N N . THR B 1 190 ? -5.518 11.185 -5.17 1 97.36 190 THR B N 1
ATOM 3472 C CA . THR B 1 190 ? -4.545 10.899 -6.218 1 97.36 190 THR B CA 1
ATOM 3473 C C . THR B 1 190 ? -3.584 9.798 -5.778 1 97.36 190 THR B C 1
ATOM 3475 O O . THR B 1 190 ? -3.25 8.907 -6.563 1 97.36 190 THR B O 1
ATOM 3478 N N . ASN B 1 191 ? -3.178 9.843 -4.554 1 96.76 191 ASN B N 1
ATOM 3479 C CA . ASN B 1 191 ? -2.321 8.794 -4.01 1 96.76 191 ASN B CA 1
ATOM 3480 C C . ASN B 1 191 ? -3.02 7.438 -4.02 1 96.76 191 ASN B C 1
ATOM 3482 O O . ASN B 1 191 ? -2.378 6.405 -4.22 1 96.76 191 ASN B O 1
ATOM 3486 N N . GLU B 1 192 ? -4.306 7.475 -3.757 1 97.76 192 GLU B N 1
ATOM 3487 C CA . GLU B 1 192 ? -5.064 6.229 -3.807 1 97.76 192 GLU B CA 1
ATOM 3488 C C . GLU B 1 192 ? -5.06 5.636 -5.213 1 97.76 192 GLU B C 1
ATOM 3490 O O . GLU B 1 192 ? -5.009 4.416 -5.377 1 97.76 192 GLU B O 1
ATOM 3495 N N . ILE B 1 193 ? -5.104 6.441 -6.205 1 98.31 193 ILE B N 1
ATOM 3496 C CA . ILE B 1 193 ? -5.057 5.957 -7.58 1 98.31 193 ILE B CA 1
ATOM 3497 C C . ILE B 1 193 ? -3.701 5.313 -7.855 1 98.31 193 ILE B C 1
ATOM 3499 O O . ILE B 1 193 ? -3.621 4.277 -8.52 1 98.31 193 ILE B O 1
ATOM 3503 N N . ILE B 1 194 ? -2.655 5.915 -7.396 1 98.42 194 ILE B N 1
ATOM 3504 C CA . ILE B 1 194 ? -1.317 5.35 -7.532 1 98.42 194 ILE B CA 1
ATOM 3505 C C . ILE B 1 194 ? -1.272 3.968 -6.885 1 98.42 194 ILE B C 1
ATOM 3507 O O . ILE B 1 194 ? -0.798 3.006 -7.494 1 98.42 194 ILE B O 1
ATOM 3511 N N . LEU B 1 195 ? -1.841 3.881 -5.715 1 97.82 195 LEU B N 1
ATOM 3512 C CA . LEU B 1 195 ? -1.835 2.618 -4.985 1 97.82 195 LEU B CA 1
ATOM 3513 C C . LEU B 1 195 ? -2.666 1.566 -5.713 1 97.82 195 LEU B C 1
ATOM 3515 O O . LEU B 1 195 ? -2.265 0.403 -5.797 1 97.82 195 LEU B O 1
ATOM 3519 N N . LEU B 1 196 ? -3.767 1.968 -6.249 1 98.43 196 LEU B N 1
ATOM 3520 C CA . LEU B 1 196 ? -4.632 1.058 -6.992 1 98.43 196 LEU B CA 1
ATOM 3521 C C . LEU B 1 196 ? -3.933 0.549 -8.248 1 98.43 196 LEU B C 1
ATOM 3523 O O . LEU B 1 196 ? -4.086 -0.617 -8.62 1 98.43 196 LEU B O 1
ATOM 3527 N N . THR B 1 197 ? -3.245 1.436 -8.889 1 98.64 197 THR B N 1
ATOM 3528 C CA . THR B 1 197 ? -2.474 1.034 -10.06 1 98.64 197 THR B CA 1
ATOM 3529 C C . THR B 1 197 ? -1.467 -0.054 -9.698 1 98.64 197 THR B C 1
ATOM 3531 O O . THR B 1 197 ? -1.363 -1.066 -10.394 1 98.64 197 THR B O 1
ATOM 3534 N N . LYS B 1 198 ? -0.792 0.135 -8.641 1 98.3 198 LYS B N 1
ATOM 3535 C CA . LYS B 1 198 ? 0.187 -0.851 -8.191 1 98.3 198 LYS B CA 1
ATOM 3536 C C . LYS B 1 198 ? -0.497 -2.141 -7.748 1 98.3 198 LYS B C 1
ATOM 3538 O O . LYS B 1 198 ? -0.025 -3.237 -8.057 1 98.3 198 LYS B O 1
ATOM 3543 N N . ASP B 1 199 ? -1.65 -2.001 -7.107 1 98.26 199 ASP B N 1
ATOM 3544 C CA . ASP B 1 199 ? -2.371 -3.169 -6.608 1 98.26 199 ASP B CA 1
ATOM 3545 C C . ASP B 1 199 ? -3.018 -3.945 -7.753 1 98.26 199 ASP B C 1
ATOM 3547 O O . ASP B 1 199 ? -3.369 -5.116 -7.596 1 98.26 199 ASP B O 1
ATOM 3551 N N . SER B 1 200 ? -3.223 -3.285 -8.865 1 98.35 200 SER B N 1
ATOM 3552 C CA . SER B 1 200 ? -3.728 -4.026 -10.017 1 98.35 200 SER B CA 1
ATOM 3553 C C . SER B 1 200 ? -2.783 -5.158 -10.404 1 98.35 200 SER B C 1
ATOM 3555 O O . SER B 1 200 ? -3.189 -6.112 -11.072 1 98.35 200 SER B O 1
ATOM 3557 N N . SER B 1 201 ? -1.55 -5.081 -9.993 1 98.31 201 SER B N 1
ATOM 3558 C CA . SER B 1 201 ? -0.591 -6.151 -10.251 1 98.31 201 SER B CA 1
ATOM 3559 C C . SER B 1 201 ? -1.05 -7.466 -9.632 1 98.31 201 SER B C 1
ATOM 3561 O O . SER B 1 201 ? -0.659 -8.543 -10.088 1 98.31 201 SER B O 1
ATOM 3563 N N . LEU B 1 202 ? -1.91 -7.467 -8.668 1 97.74 202 LEU B N 1
ATOM 3564 C CA . LEU B 1 202 ? -2.342 -8.656 -7.941 1 97.74 202 LEU B CA 1
ATOM 3565 C C . LEU B 1 202 ? -3.278 -9.505 -8.794 1 97.74 202 LEU B C 1
ATOM 3567 O O . LEU B 1 202 ? -3.529 -10.67 -8.477 1 97.74 202 LEU B O 1
ATOM 3571 N N . VAL B 1 203 ? -3.778 -8.921 -9.841 1 95.25 203 VAL B N 1
ATOM 3572 C CA . VAL B 1 203 ? -4.577 -9.675 -10.801 1 95.25 203 VAL B CA 1
ATOM 3573 C C . VAL B 1 203 ? -3.774 -10.865 -11.321 1 95.25 203 VAL B C 1
ATOM 3575 O O . VAL B 1 203 ? -4.344 -11.836 -11.824 1 95.25 203 VAL B O 1
ATOM 3578 N N . TYR B 1 204 ? -2.507 -10.804 -11.209 1 93.92 204 TYR B N 1
ATOM 3579 C CA . TYR B 1 204 ? -1.555 -11.85 -11.565 1 93.92 204 TYR B CA 1
ATOM 3580 C C . TYR B 1 204 ? -1.991 -13.199 -11.004 1 93.92 204 TYR B C 1
ATOM 3582 O O . TYR B 1 204 ? -1.746 -14.241 -11.616 1 93.92 204 TYR B O 1
ATOM 3590 N N . LEU B 1 205 ? -2.631 -13.214 -9.957 1 91.54 205 LEU B N 1
ATOM 3591 C CA . LEU B 1 205 ? -2.983 -14.447 -9.261 1 91.54 205 LEU B CA 1
ATOM 3592 C C . LEU B 1 205 ? -4.182 -15.12 -9.919 1 91.54 205 LEU B C 1
ATOM 3594 O O . LEU B 1 205 ? -4.444 -16.301 -9.683 1 91.54 205 LEU B O 1
ATOM 3598 N N . LEU B 1 206 ? -4.873 -14.33 -10.676 1 92.86 206 LEU B N 1
ATOM 3599 C CA . LEU B 1 206 ? -6.102 -14.844 -11.27 1 92.86 206 LEU B CA 1
ATOM 3600 C C . LEU B 1 206 ? -5.813 -15.558 -12.586 1 92.86 206 LEU B C 1
ATOM 3602 O O . LEU B 1 206 ? -4.856 -15.217 -13.285 1 92.86 206 LEU B O 1
ATOM 3606 N N . GLY B 1 207 ? -6.535 -16.613 -12.816 1 90.06 207 GLY B N 1
ATOM 3607 C CA . GLY B 1 207 ? -6.487 -17.20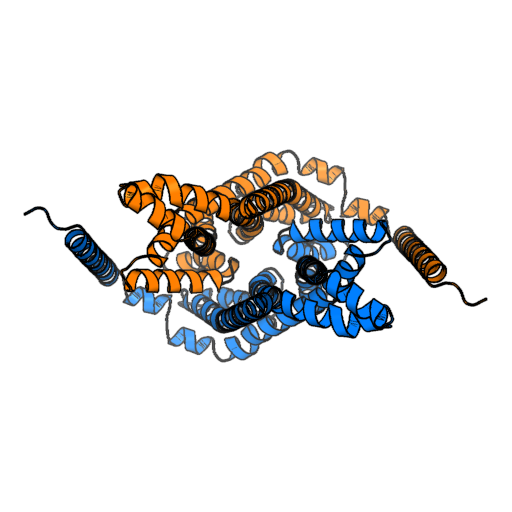6 -14.142 1 90.06 207 GLY B CA 1
ATOM 3608 C C . GLY B 1 207 ? -7.021 -16.289 -15.226 1 90.06 207 GLY B C 1
ATOM 3609 O O . GLY B 1 207 ? -8.146 -15.795 -15.13 1 90.06 207 GLY B O 1
ATOM 3610 N N . MET B 1 208 ? -6.116 -15.982 -16.164 1 91.35 208 MET B N 1
ATOM 3611 C CA . MET B 1 208 ? -6.507 -15.018 -17.188 1 91.35 208 MET B CA 1
ATOM 3612 C C . MET B 1 208 ? -5.996 -15.443 -18.561 1 91.35 208 MET B C 1
ATOM 3614 O O . MET B 1 208 ? -4.981 -16.133 -18.663 1 91.35 208 MET B O 1
ATOM 3618 N N . SER B 1 209 ? -6.818 -14.998 -19.59 1 93.77 209 SER B N 1
ATOM 3619 C CA . SER B 1 209 ? -6.342 -15.133 -20.963 1 93.77 209 SER B CA 1
ATOM 3620 C C . SER B 1 209 ? -5.341 -14.036 -21.311 1 93.77 209 SER B C 1
ATOM 3622 O O . SER B 1 209 ? -5.255 -13.023 -20.615 1 93.77 209 SER B O 1
ATOM 3624 N N . VAL B 1 210 ? -4.63 -14.185 -22.326 1 94 210 VAL B N 1
ATOM 3625 C CA . VAL B 1 210 ? -3.595 -13.254 -22.764 1 94 210 VAL B CA 1
ATOM 3626 C C . VAL B 1 210 ? -4.2 -11.866 -22.966 1 94 210 VAL B C 1
ATOM 3628 O O . VAL B 1 210 ? -3.583 -10.857 -22.617 1 94 210 VAL B O 1
ATOM 3631 N N . ALA B 1 211 ? -5.388 -11.852 -23.407 1 95.71 211 ALA B N 1
ATOM 3632 C CA . ALA B 1 211 ? -6.061 -10.59 -23.705 1 95.71 211 ALA B CA 1
ATOM 3633 C C . ALA B 1 211 ? -6.386 -9.826 -22.424 1 95.71 211 ALA B C 1
ATOM 3635 O O . ALA B 1 211 ? -6.707 -8.636 -22.468 1 95.71 211 ALA B O 1
ATOM 3636 N N . GLN B 1 212 ? -6.235 -10.452 -21.241 1 96.88 212 GLN B N 1
ATOM 3637 C CA . GLN B 1 212 ? -6.63 -9.839 -19.978 1 96.88 212 GLN B CA 1
ATOM 3638 C C . GLN B 1 212 ? -5.415 -9.557 -19.099 1 96.88 212 GLN B C 1
ATOM 3640 O O . GLN B 1 212 ? -5.555 -9.081 -17.971 1 96.88 212 GLN B O 1
ATOM 3645 N N . TYR B 1 213 ? -4.255 -9.773 -19.685 1 97.54 213 TYR B N 1
ATOM 3646 C CA . TYR B 1 213 ? -3.043 -9.571 -18.899 1 97.54 213 TYR B CA 1
ATOM 3647 C C . TYR B 1 213 ? -2.848 -8.096 -18.568 1 97.54 213 TYR B C 1
ATOM 3649 O O . TYR B 1 213 ? -3.039 -7.23 -19.425 1 97.54 213 TYR B O 1
ATOM 3657 N N . GLU B 1 214 ? -2.566 -7.897 -17.325 1 98.06 214 GLU B N 1
ATOM 3658 C CA . GLU B 1 214 ? -2.047 -6.571 -17.001 1 98.06 214 GLU B CA 1
ATOM 3659 C C . GLU B 1 214 ? -0.522 -6.573 -16.951 1 98.06 214 GLU B C 1
ATOM 3661 O O . GLU B 1 214 ? 0.113 -7.582 -17.263 1 98.06 214 GLU B O 1
ATOM 3666 N N . LEU B 1 215 ? 0.152 -5.5 -16.677 1 98.66 215 LEU B N 1
ATOM 3667 C CA . LEU B 1 215 ? 1.578 -5.264 -16.876 1 98.66 215 LEU B CA 1
ATOM 3668 C C . LEU B 1 215 ? 2.409 -6.316 -16.149 1 98.66 215 LEU B C 1
ATOM 3670 O O . LEU B 1 215 ? 3.366 -6.854 -16.711 1 98.66 215 LEU B O 1
ATOM 3674 N N . THR B 1 216 ? 2.1 -6.636 -14.949 1 98.17 216 THR B N 1
ATOM 3675 C CA . THR B 1 216 ? 2.898 -7.57 -14.162 1 98.17 216 THR B CA 1
ATOM 3676 C C . THR B 1 216 ? 2.783 -8.984 -14.724 1 98.17 216 THR B C 1
ATOM 3678 O O . THR B 1 216 ? 3.79 -9.677 -14.885 1 98.17 216 THR B O 1
ATOM 3681 N N . LYS B 1 217 ? 1.557 -9.422 -14.992 1 97.24 217 LYS B N 1
ATOM 3682 C CA . LYS B 1 217 ? 1.354 -10.74 -15.586 1 97.24 217 LYS B CA 1
ATOM 3683 C C . LYS B 1 217 ? 2.033 -10.84 -16.949 1 97.24 217 LYS B C 1
ATOM 3685 O O . LYS B 1 217 ? 2.676 -11.846 -17.256 1 97.24 217 LYS B O 1
ATOM 3690 N N . PHE B 1 218 ? 1.888 -9.843 -17.753 1 97.65 218 PHE B N 1
ATOM 3691 C CA . PHE B 1 218 ? 2.519 -9.782 -19.066 1 97.65 218 PHE B CA 1
ATOM 3692 C C . PHE B 1 218 ? 4.033 -9.906 -18.946 1 97.65 218 PHE B C 1
ATOM 3694 O O . PHE B 1 218 ? 4.656 -10.69 -19.665 1 97.65 218 PHE B O 1
ATOM 3701 N N . GLY B 1 219 ? 4.643 -9.108 -18.047 1 97.17 219 GLY B N 1
ATOM 3702 C CA . GLY B 1 219 ? 6.078 -9.171 -17.819 1 97.17 219 GLY B CA 1
ATOM 3703 C C . GLY B 1 219 ? 6.545 -10.529 -17.331 1 97.17 219 GLY B C 1
ATOM 3704 O O . GLY B 1 219 ? 7.569 -11.04 -17.788 1 97.17 219 GLY B O 1
ATOM 3705 N N . ARG B 1 220 ? 5.787 -11.107 -16.414 1 95.99 220 ARG B N 1
ATOM 3706 C CA . ARG B 1 220 ? 6.148 -12.412 -15.869 1 95.99 220 ARG B CA 1
ATOM 3707 C C . ARG B 1 220 ? 6.113 -13.486 -16.951 1 95.99 220 ARG B C 1
ATOM 3709 O O . ARG B 1 220 ? 6.977 -14.365 -16.988 1 95.99 220 ARG B O 1
ATOM 3716 N N . GLU B 1 221 ? 5.078 -13.49 -17.778 1 94.9 221 GLU B N 1
ATOM 3717 C CA . GLU B 1 221 ? 4.987 -14.466 -18.861 1 94.9 221 GLU B CA 1
ATOM 3718 C C . GLU B 1 221 ? 6.102 -14.262 -19.882 1 94.9 221 GLU B C 1
ATOM 3720 O O . GLU B 1 221 ? 6.6 -15.227 -20.465 1 94.9 221 GLU B O 1
ATOM 3725 N N . GLY B 1 222 ? 6.531 -13.069 -20.05 1 94.76 222 GLY B N 1
ATOM 3726 C CA . GLY B 1 222 ? 7.581 -12.747 -21.003 1 94.76 222 GLY B CA 1
ATOM 3727 C C . GLY B 1 222 ? 8.932 -13.32 -20.618 1 94.76 222 GLY B C 1
ATOM 3728 O O . GLY B 1 222 ? 9.75 -13.632 -21.486 1 94.76 222 GLY B O 1
ATOM 3729 N N . ILE B 1 223 ? 9.226 -13.423 -19.346 1 93.91 223 ILE B N 1
ATOM 3730 C CA . ILE B 1 223 ? 10.553 -13.867 -18.936 1 93.91 223 ILE B CA 1
ATOM 3731 C C . ILE B 1 223 ? 10.686 -15.372 -19.161 1 93.91 223 ILE B C 1
ATOM 3733 O O . ILE B 1 223 ? 11.791 -15.918 -19.114 1 93.91 223 ILE B O 1
ATOM 3737 N N . SER B 1 224 ? 9.591 -16.036 -19.403 1 88.64 224 SER B N 1
ATOM 3738 C CA . SER B 1 224 ? 9.626 -17.474 -19.649 1 88.64 224 SER B CA 1
ATOM 3739 C C . SER B 1 224 ? 10.054 -17.779 -21.081 1 88.64 224 SER B C 1
ATOM 3741 O O . SER B 1 224 ? 10.317 -18.934 -21.423 1 88.64 224 SER B O 1
ATOM 3743 N N . GLY B 1 225 ? 10.12 -16.731 -21.915 1 87.57 225 GLY B N 1
ATOM 3744 C CA . GLY B 1 225 ? 10.577 -16.927 -23.282 1 87.57 225 GLY B CA 1
ATOM 3745 C C . GLY B 1 225 ? 12.061 -17.227 -23.378 1 87.57 225 GLY B C 1
ATOM 3746 O O . GLY B 1 225 ? 12.843 -16.798 -22.527 1 87.57 225 GLY B O 1
ATOM 3747 N N . SER B 1 226 ? 12.412 -17.957 -24.388 1 82.8 226 SER B N 1
ATOM 3748 C CA . SER B 1 226 ? 13.806 -18.342 -24.582 1 82.8 226 SER B CA 1
ATOM 3749 C C . SER B 1 226 ? 14.705 -17.117 -24.709 1 82.8 226 SER B C 1
ATOM 3751 O O . SER B 1 226 ? 14.498 -16.276 -25.587 1 82.8 226 SER B O 1
ATOM 3753 N N . GLY B 1 227 ? 15.61 -17.016 -23.723 1 85.26 227 GLY B N 1
ATOM 3754 C CA . GLY B 1 227 ? 16.612 -15.964 -23.779 1 85.26 227 GLY B CA 1
ATOM 3755 C C . GLY B 1 227 ? 16.067 -14.6 -23.398 1 85.26 227 GLY B C 1
ATOM 3756 O O . GLY B 1 227 ? 16.728 -13.581 -23.607 1 85.26 227 GLY B O 1
ATOM 3757 N N . ALA B 1 228 ? 14.957 -14.509 -22.928 1 91.01 228 ALA B N 1
ATOM 3758 C CA . ALA B 1 228 ? 14.313 -13.22 -22.688 1 91.01 228 ALA B CA 1
ATOM 3759 C C . ALA B 1 228 ? 14.95 -12.502 -21.502 1 91.01 228 ALA B C 1
ATOM 3761 O O . ALA B 1 228 ? 14.947 -11.27 -21.44 1 91.01 228 ALA B O 1
ATOM 3762 N N . GLY B 1 229 ? 15.511 -13.326 -20.604 1 92.78 229 GLY B N 1
ATOM 3763 C CA . GLY B 1 229 ? 16.074 -12.708 -19.414 1 92.78 229 GLY B CA 1
ATOM 3764 C C . GLY B 1 229 ? 15.058 -11.912 -18.618 1 92.78 229 GLY B C 1
ATOM 3765 O O . GLY B 1 229 ? 13.888 -12.292 -18.539 1 92.78 229 GLY B O 1
ATOM 3766 N N . LEU B 1 230 ? 15.569 -10.733 -18.059 1 96.04 230 LEU B N 1
ATOM 3767 C CA . LEU B 1 230 ? 14.76 -9.876 -17.2 1 96.04 230 LEU B CA 1
ATOM 3768 C C . LEU B 1 230 ? 14.108 -8.758 -18.007 1 96.04 230 LEU B C 1
ATOM 3770 O O . LEU B 1 230 ? 13.293 -7.998 -17.478 1 96.04 230 LEU B O 1
ATOM 3774 N N . THR B 1 231 ? 14.295 -8.661 -19.199 1 97.35 231 THR B N 1
ATOM 3775 C CA . THR B 1 231 ? 13.955 -7.514 -20.034 1 97.35 231 THR B CA 1
ATOM 3776 C C . THR B 1 231 ? 12.45 -7.264 -20.021 1 97.35 231 THR B C 1
ATOM 3778 O O . THR B 1 231 ? 12.005 -6.129 -19.837 1 97.35 231 THR B O 1
ATOM 3781 N N . PRO B 1 232 ? 11.613 -8.329 -20.174 1 97.73 232 PRO B N 1
ATOM 3782 C CA . PRO B 1 232 ? 10.173 -8.065 -20.168 1 97.73 232 PRO B CA 1
ATOM 3783 C C . PRO B 1 232 ? 9.685 -7.479 -18.845 1 97.73 232 PRO B C 1
ATOM 3785 O O . PRO B 1 232 ? 8.8 -6.62 -18.835 1 97.73 232 PRO B O 1
ATOM 3788 N N . LEU B 1 233 ? 10.249 -7.914 -17.801 1 97.67 233 LEU B N 1
ATOM 3789 C CA . LEU B 1 233 ? 9.861 -7.41 -16.488 1 97.67 233 LEU B CA 1
ATOM 3790 C C . LEU B 1 233 ? 10.315 -5.966 -16.304 1 97.67 233 LEU B C 1
ATOM 3792 O O . LEU B 1 233 ? 9.591 -5.153 -15.725 1 97.67 233 LEU B O 1
ATOM 3796 N N . VAL B 1 234 ? 11.521 -5.664 -16.747 1 97.93 234 VAL B N 1
ATOM 3797 C CA . VAL B 1 234 ? 12.049 -4.306 -16.683 1 97.93 234 VAL B CA 1
ATOM 3798 C C . VAL B 1 234 ? 11.157 -3.366 -17.49 1 97.93 234 VAL B C 1
ATOM 3800 O O . VAL B 1 234 ? 10.852 -2.256 -17.046 1 97.93 234 VAL B O 1
ATOM 3803 N N . LEU B 1 235 ? 10.755 -3.846 -18.604 1 98.26 235 LEU B N 1
ATOM 3804 C CA . LEU B 1 235 ? 9.88 -3.037 -19.444 1 98.26 235 LEU B CA 1
ATOM 3805 C C . LEU B 1 235 ? 8.529 -2.818 -18.771 1 98.26 235 LEU B C 1
ATOM 3807 O O . LEU B 1 235 ? 7.968 -1.722 -18.837 1 98.26 235 LEU B O 1
ATOM 3811 N N . ALA B 1 236 ? 7.96 -3.862 -18.175 1 98.58 236 ALA B N 1
ATOM 3812 C CA . ALA B 1 236 ? 6.727 -3.709 -17.406 1 98.58 236 ALA B CA 1
ATOM 3813 C C . ALA B 1 236 ? 6.894 -2.668 -16.303 1 98.58 236 ALA B C 1
ATOM 3815 O O . ALA B 1 236 ? 6.016 -1.827 -16.096 1 98.58 236 ALA B O 1
ATOM 3816 N N . GLY B 1 237 ? 8.024 -2.727 -15.592 1 98.63 237 GLY B N 1
ATOM 3817 C CA . GLY B 1 237 ? 8.322 -1.735 -14.571 1 98.63 237 GLY B CA 1
ATOM 3818 C C . GLY B 1 237 ? 8.376 -0.319 -15.112 1 98.63 237 GLY B C 1
ATOM 3819 O O . GLY B 1 237 ? 7.856 0.609 -14.49 1 98.63 237 GLY B O 1
ATOM 3820 N N . ALA B 1 238 ? 8.989 -0.156 -16.267 1 98.6 238 ALA B N 1
ATOM 3821 C CA . ALA B 1 238 ? 9.059 1.156 -16.905 1 98.6 238 ALA B CA 1
ATOM 3822 C C . ALA B 1 238 ? 7.664 1.689 -17.219 1 98.6 238 ALA B C 1
ATOM 3824 O O . ALA B 1 238 ? 7.397 2.882 -17.06 1 98.6 238 ALA B O 1
ATOM 3825 N N . CYS B 1 239 ? 6.838 0.823 -17.658 1 98.76 239 CYS B N 1
ATOM 3826 C CA . CYS B 1 239 ? 5.471 1.23 -17.964 1 98.76 239 CYS B CA 1
ATOM 3827 C C . CYS B 1 239 ? 4.729 1.643 -16.698 1 98.76 239 CYS B C 1
ATOM 3829 O O . CYS B 1 239 ? 3.952 2.599 -16.713 1 98.76 239 CYS B O 1
ATOM 3831 N N . TYR B 1 240 ? 4.93 0.932 -15.614 1 98.76 240 TYR B N 1
ATOM 3832 C CA . TYR B 1 240 ? 4.35 1.361 -14.346 1 98.76 240 TYR B CA 1
ATOM 3833 C C . TYR B 1 240 ? 4.817 2.765 -13.981 1 98.76 240 TYR B C 1
ATOM 3835 O O . TYR B 1 240 ? 4.02 3.595 -13.536 1 98.76 240 TYR B O 1
ATOM 3843 N N . LEU B 1 241 ? 6.083 3.022 -14.164 1 98.5 241 LEU B N 1
ATOM 3844 C CA . LEU B 1 241 ? 6.647 4.319 -13.809 1 98.5 241 LEU B CA 1
ATOM 3845 C C . LEU B 1 241 ? 6.059 5.424 -14.681 1 98.5 241 LEU B C 1
ATOM 3847 O O . LEU B 1 241 ? 5.888 6.557 -14.223 1 98.5 241 LEU B O 1
ATOM 3851 N N . ILE B 1 242 ? 5.728 5.09 -15.881 1 98.26 242 ILE B N 1
ATOM 3852 C CA . ILE B 1 242 ? 5.101 6.044 -16.789 1 98.26 242 ILE B CA 1
ATOM 3853 C C . ILE B 1 242 ? 3.744 6.47 -16.233 1 98.26 242 ILE B C 1
ATOM 3855 O O . ILE B 1 242 ? 3.306 7.603 -16.448 1 98.26 242 ILE B O 1
ATOM 3859 N N . ILE B 1 243 ? 3.125 5.618 -15.469 1 98.29 243 ILE B N 1
ATOM 3860 C CA . ILE B 1 243 ? 1.822 5.927 -14.892 1 98.29 243 ILE B CA 1
ATOM 3861 C C . ILE B 1 243 ? 2.006 6.596 -13.531 1 98.29 243 ILE B C 1
ATOM 3863 O O . ILE B 1 243 ? 1.43 7.655 -13.27 1 98.29 243 ILE B O 1
ATOM 3867 N N . THR B 1 244 ? 2.869 6.075 -12.714 1 98 244 THR B N 1
ATOM 3868 C CA . THR B 1 244 ? 2.882 6.427 -11.298 1 98 244 THR B CA 1
ATOM 3869 C C . THR B 1 244 ? 3.67 7.713 -11.068 1 98 244 THR B C 1
ATOM 3871 O O . THR B 1 244 ? 3.333 8.505 -10.185 1 98 244 THR B O 1
ATOM 3874 N N . VAL B 1 245 ? 4.716 7.934 -11.861 1 96.76 245 VAL B N 1
ATOM 3875 C CA . VAL B 1 245 ? 5.572 9.092 -11.624 1 96.76 245 VAL B CA 1
ATOM 3876 C C . VAL B 1 245 ? 4.798 10.375 -11.917 1 96.76 245 VAL B C 1
ATOM 3878 O O . VAL B 1 245 ? 4.738 11.276 -11.077 1 96.76 245 VAL B O 1
ATOM 3881 N N . PRO B 1 246 ? 4.121 10.472 -13.066 1 97.08 246 PRO B N 1
ATOM 3882 C CA . PRO B 1 246 ? 3.318 11.673 -13.305 1 97.08 246 PRO B CA 1
ATOM 3883 C C . PRO B 1 246 ? 2.212 11.859 -12.268 1 97.08 246 PRO B C 1
ATOM 3885 O O . PRO B 1 246 ? 1.918 12.989 -11.87 1 97.08 246 PRO B O 1
ATOM 3888 N N . LEU B 1 247 ? 1.565 10.811 -11.856 1 96.62 247 LEU B N 1
ATOM 3889 C CA . LEU B 1 247 ? 0.54 10.901 -10.821 1 96.62 247 LEU B CA 1
ATOM 3890 C C . LEU B 1 247 ? 1.136 11.395 -9.507 1 96.62 247 LEU B C 1
ATOM 3892 O O . LEU B 1 247 ? 0.474 12.107 -8.749 1 96.62 247 LEU B O 1
ATOM 3896 N N . GLY B 1 248 ? 2.368 10.929 -9.284 1 95.3 248 GLY B N 1
ATOM 3897 C CA . GLY B 1 248 ? 3.072 11.43 -8.114 1 95.3 248 GLY B CA 1
ATOM 3898 C C . GLY B 1 248 ? 3.284 12.932 -8.145 1 95.3 248 GLY B C 1
ATOM 3899 O O . GLY B 1 248 ? 3.08 13.614 -7.138 1 95.3 248 GLY B O 1
ATOM 3900 N N . PHE B 1 249 ? 3.62 13.472 -9.27 1 94.59 249 PHE B N 1
ATOM 3901 C CA . PHE B 1 249 ? 3.793 14.911 -9.429 1 94.59 249 PHE B CA 1
ATOM 3902 C C . PHE B 1 249 ? 2.465 15.638 -9.26 1 94.59 249 PHE B C 1
ATOM 3904 O O . PHE B 1 249 ? 2.412 16.715 -8.663 1 94.59 249 PHE B O 1
ATOM 3911 N N . LEU B 1 250 ? 1.494 15.014 -9.758 1 94.56 250 LEU B N 1
ATOM 3912 C CA . LEU B 1 250 ? 0.164 15.602 -9.634 1 94.56 250 LEU B CA 1
ATOM 3913 C C . LEU B 1 250 ? -0.267 15.668 -8.173 1 94.56 250 LEU B C 1
ATOM 3915 O O . LEU B 1 250 ? -0.812 16.68 -7.727 1 94.56 250 LEU B O 1
ATOM 3919 N N . ALA B 1 251 ? -0.038 14.598 -7.455 1 93.43 251 ALA B N 1
ATOM 3920 C CA . ALA B 1 251 ? -0.372 14.565 -6.034 1 93.43 251 ALA B CA 1
ATOM 3921 C C . ALA B 1 251 ? 0.378 15.652 -5.269 1 93.43 251 ALA B C 1
ATOM 3923 O O . ALA B 1 251 ? -0.208 16.357 -4.445 1 93.43 251 ALA B O 1
ATOM 3924 N N . ARG B 1 252 ? 1.613 15.837 -5.551 1 91.37 252 ARG B N 1
ATOM 3925 C CA . ARG B 1 252 ? 2.434 16.849 -4.893 1 91.37 252 ARG B CA 1
ATOM 3926 C C . ARG B 1 252 ? 1.956 18.254 -5.243 1 91.37 252 ARG B C 1
ATOM 3928 O O . ARG B 1 252 ? 1.975 19.151 -4.397 1 91.37 252 ARG B O 1
ATOM 3935 N N . HIS B 1 253 ? 1.606 18.421 -6.441 1 92.9 253 HIS B N 1
ATOM 3936 C CA . HIS B 1 253 ? 1.083 19.709 -6.884 1 92.9 253 HIS B CA 1
ATOM 3937 C C . HIS B 1 253 ? -0.165 20.097 -6.098 1 92.9 253 HIS B C 1
ATOM 3939 O O . HIS B 1 253 ? -0.275 21.228 -5.619 1 92.9 253 HIS B O 1
ATOM 3945 N N . PHE B 1 254 ? -0.985 19.145 -5.899 1 91 254 PHE B N 1
ATOM 3946 C CA . PHE B 1 254 ? -2.214 19.403 -5.158 1 91 254 PHE B CA 1
ATOM 3947 C C . PHE B 1 254 ? -1.915 19.66 -3.686 1 91 254 PHE B C 1
ATOM 3949 O O . PHE B 1 254 ? -2.598 20.456 -3.038 1 91 254 PHE B O 1
ATOM 3956 N N . GLU B 1 255 ? -0.961 18.999 -3.207 1 88.77 255 GLU B N 1
ATOM 3957 C CA . GLU B 1 255 ? -0.565 19.206 -1.817 1 88.77 255 GLU B CA 1
ATOM 3958 C C . GLU B 1 255 ? -0.062 20.629 -1.593 1 88.77 255 GLU B C 1
ATOM 3960 O O . GLU B 1 255 ? -0.413 21.268 -0.599 1 88.77 255 GLU B O 1
ATOM 3965 N N . LYS B 1 256 ? 0.735 21.155 -2.468 1 88.18 256 LYS B N 1
ATOM 3966 C CA . LYS B 1 256 ? 1.292 22.501 -2.367 1 88.18 256 LYS B CA 1
ATOM 3967 C C . LYS B 1 256 ? 0.196 23.559 -2.46 1 88.18 256 LYS B C 1
ATOM 3969 O O . LYS B 1 256 ? 0.206 24.538 -1.712 1 88.18 256 LYS B O 1
ATOM 3974 N N . ARG B 1 257 ? -0.672 23.292 -3.262 1 86.33 257 ARG B N 1
ATOM 3975 C CA . ARG B 1 257 ? -1.764 24.245 -3.44 1 86.33 257 ARG B CA 1
ATOM 3976 C C . ARG B 1 257 ? -2.662 24.285 -2.208 1 86.33 257 ARG B C 1
ATOM 3978 O O . ARG B 1 257 ? -3.123 25.354 -1.805 1 86.33 257 ARG B O 1
ATOM 3985 N N . ALA B 1 258 ? -2.926 23.16 -1.693 1 81.9 258 ALA B N 1
ATOM 3986 C CA . ALA B 1 258 ? -3.761 23.077 -0.498 1 81.9 258 ALA B CA 1
ATOM 3987 C C . ALA B 1 258 ? -3.098 23.778 0.684 1 81.9 258 ALA B C 1
ATOM 3989 O O . ALA B 1 258 ? -3.764 24.474 1.454 1 81.9 258 ALA B O 1
ATOM 3990 N N . LYS B 1 259 ? -1.836 23.641 0.82 1 77.44 259 LYS B N 1
ATOM 3991 C CA . LYS B 1 259 ? -1.092 24.287 1.898 1 77.44 259 LYS B CA 1
ATOM 3992 C C . LYS B 1 259 ? -1.058 25.801 1.712 1 77.44 259 LYS B C 1
ATOM 3994 O O . LYS B 1 259 ? -1.163 26.554 2.683 1 77.44 259 LYS B O 1
ATOM 3999 N N . ALA B 1 260 ? -0.959 26.286 0.578 1 75.86 260 ALA B N 1
ATOM 4000 C CA . ALA B 1 260 ? -0.921 27.713 0.268 1 75.86 260 ALA B CA 1
ATOM 4001 C C . ALA B 1 260 ? -2.256 28.38 0.589 1 75.86 260 ALA B C 1
ATOM 4003 O O . ALA B 1 260 ? -2.291 29.516 1.067 1 75.86 260 ALA B O 1
ATOM 4004 N N . ARG B 1 261 ? -3.223 27.618 0.478 1 71.69 261 ARG B N 1
ATOM 4005 C CA . ARG B 1 261 ? -4.557 28.17 0.69 1 71.69 261 ARG B CA 1
ATOM 4006 C C . ARG B 1 261 ? -4.914 28.188 2.172 1 71.69 261 ARG B C 1
ATOM 4008 O O . ARG B 1 261 ? -5.699 29.027 2.618 1 71.69 261 ARG B O 1
ATOM 4015 N N . SER B 1 262 ? -4.357 27.26 2.887 1 67.38 262 SER B N 1
ATOM 4016 C CA . SER B 1 262 ? -4.603 27.227 4.326 1 67.38 262 SER B CA 1
ATOM 4017 C C . SER B 1 262 ? -3.863 28.354 5.039 1 67.38 262 SER B C 1
ATOM 4019 O O . SER B 1 262 ? -4.263 28.776 6.126 1 67.38 262 SER B O 1
ATOM 4021 N N . ARG B 1 263 ? -2.84 28.963 4.525 1 56.1 263 ARG B N 1
ATOM 4022 C CA . ARG B 1 263 ? -2.064 30.061 5.092 1 56.1 263 ARG B CA 1
ATOM 4023 C C . ARG B 1 263 ? -2.713 31.407 4.784 1 56.1 263 ARG B C 1
ATOM 4025 O O . ARG B 1 263 ? -2.398 32.414 5.421 1 56.1 263 ARG B O 1
ATOM 4032 N N . LYS B 1 264 ? -3.588 31.417 3.967 1 54.61 264 LYS B N 1
ATOM 4033 C CA . LYS B 1 264 ? -4.289 32.675 3.725 1 54.61 264 LYS B CA 1
ATOM 4034 C C . LYS B 1 264 ? -5.603 32.73 4.499 1 54.61 264 LYS B C 1
ATOM 4036 O O . LYS B 1 264 ? -6.23 31.696 4.742 1 54.61 264 LYS B O 1
#

Sequence (528 aa):
MALSTRQKQTYARYAQYALLAIVALVVILVADWGTLRDKAFNPEIIAQQFPNIITVALKNTLIYTALGFALGLTGGVVLALMKISSVAPYRWLASLYIELFRGLPALLVFIAFGYGIPLAFGLRLNNYVTVMLALGMVSAAYIGEVLRAGLEAVPKGQYEAARSLGMSHTRAMVTVIIPQAFRIVLPPLTNEIILLTKDSSLVYLLGMSVAQYELTKFGREGISGSGAGLTPLVLAGACYLIITVPLGFLARHFEKRAKARSRKMALSTRQKQTYARYAQYALLAIVALVVILVADWGTLRDKAFNPEIIAQQFPNIITVALKNTLIYTALGFALGLTGGVVLALMKISSVAPYRWLASLYIELFRGLPALLVFIAFGYGIPLAFGLRLNNYVTVMLALGMVSAAYIGEVLRAGLEAVPKGQYEAARSLGMSHTRAMVTVIIPQAFRIVLPPLTNEIILLTKDSSLVYLLGMSVAQYELTKFGREGISGSGAGLTPLVLAGACYLIITVPLGFLARHFEKRAKARSRK

Foldseek 3Di:
DPQPPVRVVVVVVVVVVVVVVVVVVCCVVVDPVVCCCLFAPPPVLVVVCPPCQPPFALVLLVLLLVLLLVLLQVLLVQLLCLCVDPDVVSNVVSVVLLCVLLVDDLLVLLCCLQPVCCVVPVDDDDLSVSSSCSSNSSSNSVSNVLLNVLLVVPDVVQLVVCVVVPDDNVRSCVPTRVVSSCLSSVLVSLVSSLVSSVCSLSSLVHDDDSNNHHLNNSQVVSCPDVSNHNHSVSVSVVSSCVVNVVSNVVSVVSVVVNVVVVVD/DPQDPVRVVVVVVVVVVVVVVVVVVCCVVVDPVVCCCLFAPPPVLVVVCPPCQPPFALVLLVLLLVLLLVLLQVLLVQLLCLCVDPDVVSNVVSVVLLCVLLVDDLLVLLCCLQPVCCVVPVDDDDLSVSSSCSSNSSSNSVSNVLLNVLLVVDDVVQLVVCVVVPDDNVRSCVPTRVVSSCLSSVLVSLVSSLVSSVCSLSSLVHDDDSNNHHLNNSLVVSCPDVSNHNHSVSVSVVSSCVVNVVSNVVSVVSVVVNVVVVVD

InterPro domains:
  IPR000515 ABC transporter type 1, transmembrane domain MetI-like [PF00528] (72-258)
  IPR000515 ABC transporter type 1, transmembrane domain MetI-like [PS50928] (58-251)
  IPR000515 ABC transporter type 1, transmembrane domain MetI-like [cd06261] (58-213)
  IPR010065 Amino acid ABC transporter, permease protein, 3-TM domain [TIGR01726] (54-149)
  IPR035906 MetI-like superfamily [G3DSA:1.10.3720.10] (44-261)
  IPR035906 MetI-like superfamily [SSF161098] (53-250)
  IPR043429 ABC transporter membrane protein permease protein ArtM/GltK/GlnP/TcyL/YhdX-like [PTHR30614] (54-261)

Organism: NCBI:txid85336

pLDDT: mean 92.65, std 7.97, range [44.63, 98.83]

Solvent-accessible surface area (backbone atoms only — not comparable to full-atom values): 26277 Å² total; per-residue (Å²): 128,84,69,49,74,66,52,49,52,50,50,51,50,51,50,50,52,50,50,50,52,51,51,51,48,49,49,64,68,68,48,60,62,66,57,45,37,51,24,43,57,26,65,70,56,55,55,68,44,56,64,49,48,55,73,29,10,48,44,38,35,52,51,48,22,49,40,12,45,53,42,5,49,56,47,4,52,54,34,19,53,24,54,73,43,92,49,62,69,43,27,51,52,31,48,50,51,29,54,49,37,67,29,40,36,66,64,55,42,40,45,36,58,67,44,28,43,24,72,47,69,68,49,81,69,57,69,69,59,42,46,21,50,35,46,5,53,37,38,10,28,55,41,9,52,44,49,37,51,19,55,66,64,49,61,64,64,57,56,52,50,38,44,73,73,67,40,49,71,67,53,32,39,64,70,51,48,47,57,54,16,47,56,62,30,45,25,62,50,42,49,48,50,46,50,37,46,37,55,44,43,59,55,54,78,46,91,70,56,80,84,62,24,26,35,48,40,45,12,58,60,41,38,73,40,89,79,29,20,29,21,38,42,49,51,32,46,51,54,40,34,65,55,31,48,58,46,49,52,50,23,51,51,41,45,54,52,47,54,57,57,69,74,103,129,82,68,50,73,65,54,50,52,51,50,51,50,51,51,50,51,49,50,50,52,50,51,49,48,49,50,64,68,66,48,60,61,68,57,46,36,52,23,43,59,28,66,69,55,55,56,69,44,57,64,48,50,54,74,28,12,45,45,38,34,54,50,47,24,49,42,11,44,52,43,5,50,57,46,5,52,53,35,19,53,25,53,72,44,93,50,62,70,44,28,51,52,33,48,51,52,29,53,50,38,68,30,39,36,66,64,56,42,41,44,36,58,67,44,29,43,26,71,48,70,69,49,82,70,57,68,68,58,43,46,22,49,36,45,5,55,38,37,10,28,54,40,8,52,44,49,36,51,19,55,66,66,49,61,65,63,58,56,52,52,36,43,72,74,66,39,50,72,68,54,31,39,65,70,51,49,47,57,54,16,48,57,60,29,46,25,64,51,41,49,48,50,46,52,37,47,37,53,45,43,60,55,53,78,47,92,70,58,81,83,62,24,25,36,51,41,46,12,58,60,40,37,72,40,89,78,28,20,30,20,38,40,48,50,32,46,51,53,39,34,66,54,30,49,59,46,48,52,50,24,51,52,40,46,53,52,47,54,58,54,68,76,97

=== Feature glossary ===
Each block in this record encodes a different view of the same protein. In brief:

Predicted aligned error. PAE(i, j) answers: if I align the predicted and true structures on residue i, how far off (in Å) do I expect residue j to be? A block-diagonal PAE matrix with low values on the blocks and high values off-diagonal is the signature of a multi-domain protein with confidently predicted domains but uncertain inter-domain orientation.

Contact-map, Ramachandran, and PAE plots. Plot images: a contact map (which residues are close in 3D, as an N×N binary image), a Ramachandran scatter (backbone torsion angles, revealing secondary-structure composition at a glance), and — for AlphaFold structures — a PAE heatmap (pairwise prediction confidence).

Backbone torsions (φ/ψ). φ (phi) and ψ (psi) are the two rotatable backbone dihedrals per residue: φ is the C(i-1)–N–Cα–C torsion, ψ is the N–Cα–C–N(i+1) torsion, both in degrees on (−180°, 180°]. α-helical residues cluster near (−60°, −45°); β-strand residues near (−120°, +130°). A Ramachandran plot is simply a scatter of (φ, ψ) for every residue.

Foldseek 3Di. A 3Di character summarizes, for each residue, the relative orientation of the Cα frame of its nearest spatial neighbor. Because it encodes fold topology rather than chemistry, 3Di alignments detect remote structural similarity that sequence alignment misses.

Radius of gyration, Cα contacts, bounding box. Three whole-structure scalars: the radius of gyration (RMS distance of Cα from centroid, in Å), the count of Cα–Cα contacts (pairs closer than 8 Å and separated by more than four residues in sequence — i.e. tertiary, not local, contacts), and the bounding-box dimensions. Together they distinguish compact globular folds from extended fibres or disordered chains.

Sequence. Sequence gives the chain of amino acids in standard one-letter code (A=alanine, C=cysteine, …, Y=tyrosine), read N→C. It is the only feature that is directly encoded by the gene; all structural features are derived from the folded form of this sequence.

mmCIF coordinates. Atomic coordinates in PDBx/mmCIF format — the same representation the Protein Data Bank distributes. Each line of the _atom_site loop places one backbone atom in Cartesian space (units: ångströms, origin: arbitrary).

Secondary structure (3-state, P-SEA). Three-state secondary structure (P-SEA) collapses the eight DSSP classes into helix (a), strand (b), and coil (c). P-SEA assigns these from Cα geometry alone — distances and angles — without requiring backbone oxygens, so it works on any Cα trace.

InterPro / GO / CATH / organism. Functional annotations link the protein to curated databases. InterPro entries identify conserved domains and families by matching the sequence against member-database signatures (Pfam, PROSITE, CDD, …). Gene Ontology (GO) terms describe molecular function, biological process, and cellular component in a controlled vocabulary. CATH places the structure in a hierarchical fold classification (Class/Architecture/Topology/Homologous-superfamily). The organism is the source species.

B-factor. B-factor (Debye–Waller factor) reflects atomic displacement in the crystal lattice. It is an experimental observable (units Å²), not a prediction; low values mean the atom is pinned down, high values mean it moves or is heterogeneous across the crystal.

Rendered structure images. Structure images are PyMOL renders from six orthogonal camera directions. Cartoon representation draws helices as coils and strands as arrows; sticks shows the backbone as bonds; surface shows the solvent-excluded envelope. Rainbow coloring maps sequence position to hue (blue→red, N→C); chain coloring assigns a distinct color per polypeptide.

Solvent-accessible surface area. Solvent-accessible surface area (SASA) is the area in Å² traced out by the centre of a 1.4 Å probe sphere (a water molecule) rolled over the protein's van der Waals surface (Shrake–Rupley / Lee–Richards construction). Buried residues have near-zero SASA; fully exposed residues can exceed 200 Å². The total SASA scales roughly with the number of surface residues.

Secondary structure (8-state, DSSP). The SS8 string is DSSP's per-residue secondary-structure call. α-helix (H) means an i→i+4 H-bond ladder; β-strand (E) means the residue participates in a β-sheet; 3₁₀ (G) and π (I) are tighter and wider helices; T/S are turns/bends; '-' is loop.

pLDDT. For AlphaFold models, the B-factor field carries pLDDT — the model's own estimate of local accuracy on a 0–100 scale. Regions with pLDDT<50 should be treated as essentially unmodeled; they often correspond to intrinsically disordered segments.

Nearest PDB structures. Nearest PDB neighbors are the top structural matches found by Foldseek when searching this structure against the entire Protein Data Bank. Each hit reports a TM-score (0 to 1; >0.5 almost always implies the same fold) and an E-value. These are *structural* homologs — they may share no detectable sequence similarity.